Protein AF-A0A6I3C003-F1 (afdb_monomer)

pLDDT: mean 73.72, std 24.13, range [23.98, 97.94]

Structure (mmCIF, N/CA/C/O backbone):
data_AF-A0A6I3C003-F1
#
_entry.id   AF-A0A6I3C003-F1
#
loop_
_atom_site.group_PDB
_atom_site.id
_atom_site.type_symbol
_atom_site.label_atom_id
_atom_site.label_alt_id
_atom_site.label_comp_id
_atom_site.label_asym_id
_atom_site.label_entity_id
_atom_site.label_seq_id
_atom_site.pdbx_PDB_ins_code
_atom_site.Cartn_x
_atom_site.Cartn_y
_atom_site.Cartn_z
_atom_site.occupancy
_atom_site.B_iso_or_equiv
_atom_site.auth_seq_id
_atom_site.auth_comp_id
_atom_site.auth_asym_id
_atom_site.auth_atom_id
_atom_site.pdbx_PDB_model_num
ATOM 1 N N . MET A 1 1 ? -0.122 -11.907 24.902 1.00 76.44 1 MET A N 1
ATOM 2 C CA . MET A 1 1 ? -1.167 -11.213 25.704 1.00 76.44 1 MET A CA 1
ATOM 3 C C . MET A 1 1 ? -2.126 -10.550 24.732 1.00 76.44 1 MET A C 1
ATOM 5 O O . MET A 1 1 ? -1.673 -10.268 23.636 1.00 76.44 1 MET A O 1
ATOM 9 N N . SER A 1 2 ? -3.387 -10.298 25.078 1.00 88.12 2 SER A N 1
ATOM 10 C CA . SER A 1 2 ? -4.353 -9.647 24.175 1.00 88.12 2 SER A CA 1
ATOM 11 C C . SER A 1 2 ? -4.679 -8.209 24.593 1.00 88.12 2 SER A C 1
ATOM 13 O O . SER A 1 2 ? -4.602 -7.867 25.772 1.00 88.12 2 SER A O 1
ATOM 15 N N . ILE A 1 3 ? -5.047 -7.378 23.615 1.00 94.00 3 ILE A N 1
ATOM 16 C CA . ILE A 1 3 ? -5.652 -6.048 23.795 1.00 94.00 3 ILE A CA 1
ATOM 17 C C . ILE A 1 3 ? -6.828 -5.870 22.826 1.00 94.00 3 ILE A C 1
ATOM 19 O O . ILE A 1 3 ? -6.848 -6.493 21.763 1.00 94.00 3 ILE A O 1
ATOM 23 N N . ASN A 1 4 ? -7.779 -4.996 23.156 1.00 95.00 4 ASN A N 1
ATOM 24 C CA . ASN A 1 4 ? -8.882 -4.628 22.261 1.00 95.00 4 ASN A CA 1
ATOM 25 C C . ASN A 1 4 ? -8.734 -3.149 21.866 1.00 95.00 4 ASN A C 1
ATOM 27 O O . ASN A 1 4 ? -8.637 -2.292 22.743 1.00 95.00 4 ASN A O 1
ATOM 31 N N . LEU A 1 5 ? -8.646 -2.852 20.566 1.00 96.44 5 LEU A N 1
ATOM 32 C CA . LEU A 1 5 ? -8.189 -1.557 20.045 1.00 96.44 5 LEU A CA 1
ATOM 33 C C . LEU A 1 5 ? -9.356 -0.696 19.541 1.00 96.44 5 LEU A C 1
ATOM 35 O O . LEU A 1 5 ? -10.117 -1.108 18.670 1.00 96.44 5 LEU A O 1
ATOM 39 N N . GLY A 1 6 ? -9.450 0.528 20.056 1.00 97.44 6 GLY A N 1
ATOM 40 C CA . GLY A 1 6 ? -10.294 1.594 19.531 1.00 97.44 6 GLY A CA 1
ATOM 41 C C . GLY A 1 6 ? -9.473 2.638 18.778 1.00 97.44 6 GLY A C 1
ATOM 42 O O . GLY A 1 6 ? -8.473 3.133 19.300 1.00 97.44 6 GLY A O 1
ATOM 43 N N . ILE A 1 7 ? -9.914 3.009 17.579 1.00 97.44 7 ILE A N 1
ATOM 44 C CA . ILE A 1 7 ? -9.343 4.103 16.779 1.00 97.44 7 ILE A CA 1
ATOM 45 C C . ILE A 1 7 ? -10.445 5.146 16.548 1.00 97.44 7 ILE A C 1
ATOM 47 O O . ILE A 1 7 ? -11.570 4.779 16.241 1.00 97.44 7 ILE A O 1
ATOM 51 N N . ASP A 1 8 ? -10.143 6.433 16.698 1.00 96.88 8 ASP A N 1
ATOM 52 C CA . ASP A 1 8 ? -10.968 7.571 16.263 1.00 96.88 8 ASP A CA 1
ATOM 53 C C . ASP A 1 8 ? -10.301 8.180 15.031 1.00 96.88 8 ASP A C 1
ATOM 55 O O . ASP A 1 8 ? -9.260 8.829 15.154 1.00 96.88 8 ASP A O 1
ATOM 59 N N . LEU A 1 9 ? -10.868 7.923 13.853 1.00 94.25 9 LEU A N 1
ATOM 60 C CA . LEU A 1 9 ? -10.400 8.448 12.573 1.00 94.25 9 LEU A CA 1
ATOM 61 C C . LEU A 1 9 ? -11.257 9.663 12.194 1.00 94.25 9 LEU A C 1
ATOM 63 O O . LEU A 1 9 ? -12.112 9.585 11.315 1.00 94.25 9 LEU A O 1
ATOM 67 N N . GLY A 1 10 ? -11.074 10.767 12.920 1.00 91.38 10 GLY A N 1
ATOM 68 C CA . GLY A 1 10 ? -11.779 12.026 12.677 1.00 91.38 10 GLY A CA 1
ATOM 69 C C . GLY A 1 10 ? -11.268 12.762 11.435 1.00 91.38 10 GLY A C 1
ATOM 70 O O . GLY A 1 10 ? -10.192 12.463 10.930 1.00 91.38 10 GLY A O 1
ATOM 71 N N . ASP A 1 11 ? -12.002 13.779 10.976 1.00 88.69 11 ASP A N 1
ATOM 72 C CA . ASP A 1 11 ? -11.764 14.427 9.671 1.00 88.69 11 ASP A CA 1
ATOM 73 C C . ASP A 1 11 ? -10.369 15.060 9.498 1.00 88.69 11 ASP A C 1
ATOM 75 O O . ASP A 1 11 ? -9.865 15.131 8.385 1.00 88.69 11 ASP A O 1
ATOM 79 N N . GLN A 1 12 ? -9.735 15.507 10.589 1.00 90.69 12 GLN A N 1
ATOM 80 C CA . GLN A 1 12 ? -8.412 16.162 10.575 1.00 90.69 12 GLN A CA 1
ATOM 81 C C . GLN A 1 12 ? -7.421 15.588 11.602 1.00 90.69 12 GLN A C 1
ATOM 83 O O . GLN A 1 12 ? -6.306 16.090 11.755 1.00 90.69 12 GLN A O 1
ATOM 88 N N . ARG A 1 13 ? -7.806 14.538 12.336 1.00 92.62 13 ARG A N 1
ATOM 89 C CA . ARG A 1 13 ? -6.974 13.927 13.383 1.00 92.62 13 ARG A CA 1
ATOM 90 C C . ARG A 1 13 ? -7.261 12.437 13.519 1.00 92.62 13 ARG A C 1
ATOM 92 O O . ARG A 1 13 ? -8.410 12.016 13.420 1.00 92.62 13 ARG A O 1
ATOM 99 N N . VAL A 1 14 ? -6.237 11.670 13.871 1.00 94.69 14 VAL A N 1
ATOM 100 C CA . VAL A 1 14 ? -6.384 10.294 14.348 1.00 94.69 14 VAL A CA 1
ATOM 101 C C . VAL A 1 14 ? -6.046 10.227 15.837 1.00 94.69 14 VAL A C 1
ATOM 103 O O . VAL A 1 14 ? -5.070 10.820 16.293 1.00 94.69 14 VAL A O 1
ATOM 106 N N . SER A 1 15 ? -6.844 9.517 16.628 1.00 96.12 15 SER A N 1
ATOM 107 C CA . SER A 1 15 ? -6.481 9.143 18.000 1.00 96.12 15 SER A CA 1
ATOM 108 C C . SER A 1 15 ? -6.794 7.672 18.244 1.00 96.12 15 SER A C 1
ATOM 110 O O . SER A 1 15 ? -7.537 7.053 17.485 1.00 96.12 15 SER A O 1
ATOM 112 N N . ALA A 1 16 ? -6.188 7.068 19.262 1.00 97.00 16 ALA A N 1
ATOM 113 C CA . ALA A 1 16 ? -6.386 5.652 19.544 1.00 97.00 16 ALA A CA 1
ATOM 114 C C . ALA A 1 16 ? -6.294 5.361 21.041 1.00 97.00 16 ALA A C 1
ATOM 116 O O . ALA A 1 16 ? -5.610 6.058 21.794 1.00 97.00 16 ALA A O 1
ATOM 117 N N . ALA A 1 17 ? -6.975 4.304 21.467 1.00 97.94 17 ALA A N 1
ATOM 118 C CA . ALA A 1 17 ? -6.931 3.775 22.818 1.00 97.94 17 ALA A CA 1
ATOM 119 C C . ALA A 1 17 ? -7.076 2.255 22.786 1.00 97.94 17 ALA A C 1
ATOM 121 O O . ALA A 1 17 ? -7.672 1.705 21.867 1.00 97.94 17 ALA A O 1
ATOM 122 N N . TYR A 1 18 ? -6.576 1.564 23.802 1.00 96.75 18 TYR A N 1
ATOM 123 C CA . TYR A 1 18 ? -6.770 0.128 23.946 1.00 96.75 18 TYR A CA 1
ATOM 124 C C . TYR A 1 18 ? -7.320 -0.225 25.326 1.00 96.75 18 TYR A C 1
ATOM 126 O O . TYR A 1 18 ? -6.973 0.390 26.337 1.00 96.75 18 TYR A O 1
ATOM 134 N N . GLU A 1 19 ? -8.177 -1.239 25.352 1.00 96.06 19 GLU A N 1
ATOM 135 C CA . GLU A 1 19 ? -8.549 -1.958 26.561 1.00 96.06 19 GLU A CA 1
ATOM 136 C C . GLU A 1 19 ? -7.542 -3.081 26.799 1.00 96.06 19 GLU A C 1
ATOM 138 O O . GLU A 1 19 ? -7.166 -3.811 25.875 1.00 96.06 19 GLU A O 1
ATOM 143 N N . ARG A 1 20 ? -7.107 -3.208 28.050 1.00 92.94 20 ARG A N 1
ATOM 144 C CA . ARG A 1 20 ? -6.291 -4.316 28.527 1.00 92.94 20 ARG A CA 1
ATOM 145 C C . ARG A 1 20 ? -6.595 -4.591 29.994 1.00 92.94 20 ARG A C 1
ATOM 147 O O . ARG A 1 20 ? -6.473 -3.684 30.816 1.00 92.94 20 ARG A O 1
ATOM 154 N N . ASP A 1 21 ? -6.862 -5.849 30.335 1.00 89.31 21 ASP A N 1
ATOM 155 C CA . ASP A 1 21 ? -7.042 -6.311 31.718 1.00 89.31 21 ASP A CA 1
ATOM 156 C C . ASP A 1 21 ? -8.089 -5.456 32.487 1.00 89.31 21 ASP A C 1
ATOM 158 O O . ASP A 1 21 ? -7.906 -5.102 33.651 1.00 89.31 21 ASP A O 1
ATOM 162 N N . GLY A 1 22 ? -9.168 -5.043 31.802 1.00 87.81 22 GLY A N 1
ATOM 163 C CA . GLY A 1 22 ? -10.223 -4.154 32.310 1.00 87.81 22 GLY A CA 1
ATOM 164 C C . GLY A 1 22 ? -9.884 -2.656 32.289 1.00 87.81 22 GLY A C 1
ATOM 165 O O . GLY A 1 22 ? -10.745 -1.824 32.575 1.00 87.81 22 GLY A O 1
ATOM 166 N N . THR A 1 23 ? -8.649 -2.288 31.941 1.00 92.38 23 THR A N 1
ATOM 167 C CA . THR A 1 23 ? -8.125 -0.917 31.990 1.00 92.38 23 THR A CA 1
ATOM 168 C C . THR A 1 23 ? -8.065 -0.290 30.598 1.00 92.38 23 THR A C 1
ATOM 170 O O . THR A 1 23 ? -7.416 -0.820 29.698 1.00 92.38 23 THR A O 1
ATOM 173 N N . MET A 1 24 ? -8.667 0.890 30.433 1.00 94.00 24 MET A N 1
ATOM 174 C CA . MET A 1 24 ? -8.550 1.695 29.210 1.00 94.00 24 MET A CA 1
ATOM 175 C C . MET A 1 24 ? -7.279 2.551 29.227 1.00 94.00 24 MET A C 1
ATOM 177 O O . MET A 1 24 ? -6.964 3.171 30.245 1.00 94.00 24 MET A O 1
ATOM 181 N N . ARG A 1 25 ? -6.563 2.632 28.101 1.00 94.81 25 ARG A N 1
ATOM 182 C CA . ARG A 1 25 ? -5.354 3.461 27.948 1.00 94.81 25 ARG A CA 1
ATOM 183 C C . ARG A 1 25 ? -5.314 4.134 26.578 1.00 94.81 25 ARG A C 1
ATOM 185 O O . ARG A 1 25 ? -5.403 3.453 25.565 1.00 94.81 25 ARG A O 1
ATOM 192 N N . MET A 1 26 ? -5.128 5.455 26.543 1.00 95.75 26 MET A N 1
ATOM 193 C CA . MET A 1 26 ? -4.826 6.175 25.295 1.00 95.75 26 MET A CA 1
ATOM 194 C C . MET A 1 26 ? -3.447 5.775 24.756 1.00 95.75 26 MET A C 1
ATOM 196 O O . MET A 1 26 ? -2.501 5.601 25.526 1.00 95.75 26 MET A O 1
ATOM 200 N N . VAL A 1 27 ? -3.332 5.710 23.434 1.00 94.75 27 VAL A N 1
ATOM 201 C CA . VAL A 1 27 ? -2.074 5.583 22.690 1.00 94.75 27 VAL A CA 1
ATOM 202 C C . VAL A 1 27 ? -1.384 6.948 22.658 1.00 94.75 27 VAL A C 1
ATOM 204 O O . VAL A 1 27 ? -2.029 7.967 22.416 1.00 94.75 27 VAL A O 1
ATOM 207 N N . SER A 1 28 ? -0.073 6.989 22.907 1.00 91.56 28 SER A N 1
ATOM 208 C CA . SER A 1 28 ? 0.713 8.219 22.792 1.00 91.56 28 SER A CA 1
ATOM 209 C C . SER A 1 28 ? 1.367 8.354 21.419 1.00 91.56 28 SER A C 1
ATOM 211 O O . SER A 1 28 ? 2.174 7.511 21.017 1.00 91.56 28 SER A O 1
ATOM 213 N N . PHE A 1 29 ? 1.093 9.464 20.743 1.00 86.38 29 PHE A N 1
ATOM 214 C CA . PHE A 1 29 ? 1.730 9.891 19.501 1.00 86.38 29 PHE A CA 1
ATOM 215 C C . PHE A 1 29 ? 2.735 10.994 19.855 1.00 86.38 29 PHE A C 1
ATOM 217 O O . PHE A 1 29 ? 2.345 12.111 20.167 1.00 86.38 29 PHE A O 1
ATOM 224 N N . GLY A 1 30 ? 4.030 10.672 19.936 1.00 78.81 30 GLY A N 1
ATOM 225 C CA . GLY A 1 30 ? 5.072 11.663 20.264 1.00 78.81 30 GLY A CA 1
ATOM 226 C C . GLY A 1 30 ? 4.922 12.397 21.614 1.00 78.81 30 GLY A C 1
ATOM 227 O O . GLY A 1 30 ? 5.513 13.454 21.788 1.00 78.81 30 GLY A O 1
ATOM 228 N N . GLY A 1 31 ? 4.136 11.871 22.562 1.00 80.12 31 GLY A N 1
ATOM 229 C CA . GLY A 1 31 ? 3.826 12.515 23.849 1.00 80.12 31 GLY A CA 1
ATOM 230 C C . GLY A 1 31 ? 2.399 13.071 23.950 1.00 80.12 31 GLY A C 1
ATOM 231 O O . GLY A 1 31 ? 1.835 13.083 25.043 1.00 80.12 31 GLY A O 1
ATOM 232 N N . ILE A 1 32 ? 1.766 13.425 22.826 1.00 86.31 32 ILE A N 1
ATOM 233 C CA . ILE A 1 32 ? 0.342 13.802 22.765 1.00 86.31 32 ILE A CA 1
ATOM 234 C C . ILE A 1 32 ? -0.561 12.566 22.578 1.00 86.31 32 ILE A C 1
ATOM 236 O O . ILE A 1 32 ? -0.077 11.438 22.455 1.00 86.31 32 ILE A O 1
ATOM 240 N N . ARG A 1 33 ? -1.888 12.748 22.653 1.00 89.81 33 ARG A N 1
ATOM 241 C CA . ARG A 1 33 ? -2.898 11.658 22.659 1.00 89.81 33 ARG A CA 1
ATOM 242 C C . ARG A 1 33 ? -3.610 11.446 21.317 1.00 89.81 33 ARG A C 1
ATOM 244 O O . ARG A 1 33 ? -4.403 10.520 21.181 1.00 89.81 33 ARG A O 1
ATOM 251 N N . HIS A 1 34 ? -3.316 12.299 20.347 1.00 92.56 34 HIS A N 1
ATOM 252 C CA . HIS A 1 34 ? -3.817 12.273 18.979 1.00 92.56 34 HIS A CA 1
ATOM 253 C C . HIS A 1 34 ? -2.671 12.669 18.033 1.00 92.56 34 HIS A C 1
ATOM 255 O O . HIS A 1 34 ? -1.670 13.219 18.486 1.00 92.56 34 HIS A O 1
ATOM 261 N N . ALA A 1 35 ? -2.813 12.419 16.738 1.00 91.00 35 ALA A N 1
ATOM 262 C CA . ALA A 1 35 ? -1.933 12.920 15.685 1.00 91.00 35 ALA A CA 1
ATOM 263 C C . ALA A 1 35 ? -2.773 13.604 14.589 1.00 91.00 35 ALA A C 1
ATOM 265 O O . ALA A 1 35 ? -3.965 13.300 14.473 1.00 91.00 35 ALA A O 1
ATOM 266 N N . PRO A 1 36 ? -2.193 14.500 13.770 1.00 93.31 36 PRO A N 1
ATOM 267 C CA . PRO A 1 36 ? -2.844 14.989 12.556 1.00 93.31 36 PRO A CA 1
ATOM 268 C C . PRO A 1 36 ? -3.301 13.833 11.655 1.00 93.31 36 PRO A C 1
ATOM 270 O O . PRO A 1 36 ? -2.601 12.825 11.536 1.00 93.31 36 PRO A O 1
ATOM 273 N N . LEU A 1 37 ? -4.442 13.981 10.982 1.00 93.38 37 LEU A N 1
ATOM 274 C CA . LEU A 1 37 ? -4.777 13.122 9.848 1.00 93.38 37 LEU A CA 1
ATOM 275 C C . LEU A 1 37 ? -4.007 13.668 8.642 1.00 93.38 37 LEU A C 1
ATOM 277 O O . LEU A 1 37 ? -4.440 14.609 7.984 1.00 93.38 37 LEU A O 1
ATOM 281 N N . ALA A 1 38 ? -2.803 13.143 8.430 1.00 94.69 38 ALA A N 1
ATOM 282 C CA . ALA A 1 38 ? -1.893 13.615 7.396 1.00 94.69 38 ALA A CA 1
ATOM 283 C C . ALA A 1 38 ? -0.993 12.481 6.898 1.00 94.69 38 ALA A C 1
ATOM 285 O O . ALA A 1 38 ? -0.471 11.698 7.695 1.00 94.69 38 ALA A O 1
ATOM 286 N N . VAL A 1 39 ? -0.779 12.432 5.585 1.00 93.62 39 VAL A N 1
ATOM 287 C CA . VAL A 1 39 ? 0.178 11.549 4.909 1.00 93.62 39 VAL A CA 1
ATOM 288 C C . VAL A 1 39 ? 1.044 12.414 4.008 1.00 93.62 39 VAL A C 1
ATOM 290 O O . VAL A 1 39 ? 0.530 13.276 3.306 1.00 93.62 39 VAL A O 1
ATOM 293 N N . HIS A 1 40 ? 2.353 12.191 4.017 1.00 93.19 40 HIS A N 1
ATOM 294 C CA . HIS A 1 40 ? 3.278 12.862 3.113 1.00 93.19 40 HIS A CA 1
ATOM 295 C C . HIS A 1 40 ? 4.056 11.830 2.305 1.00 93.19 40 HIS A C 1
ATOM 297 O O . HIS A 1 40 ? 4.754 11.014 2.902 1.00 93.19 40 HIS A O 1
ATOM 303 N N . ILE A 1 41 ? 4.022 11.927 0.977 1.00 89.25 41 ILE A N 1
ATOM 304 C CA . ILE A 1 41 ? 4.779 11.080 0.048 1.00 89.25 41 ILE A CA 1
ATOM 305 C C . ILE A 1 41 ? 5.873 11.924 -0.613 1.00 89.25 41 ILE A C 1
ATOM 307 O O . ILE A 1 41 ? 5.591 12.804 -1.423 1.00 89.25 41 ILE A O 1
ATOM 311 N N . GLY A 1 42 ? 7.136 11.685 -0.258 1.00 83.38 42 GLY A N 1
ATOM 312 C CA . GLY A 1 42 ? 8.281 12.361 -0.875 1.00 83.38 42 GLY A CA 1
ATOM 313 C C . GLY A 1 42 ? 8.582 11.854 -2.289 1.00 83.38 42 GLY A C 1
ATOM 314 O O . GLY A 1 42 ? 8.254 10.723 -2.645 1.00 83.38 42 GLY A O 1
ATOM 315 N N . ARG A 1 43 ? 9.277 12.671 -3.095 1.00 82.44 43 ARG A N 1
ATOM 316 C CA . ARG A 1 43 ? 9.742 12.311 -4.460 1.00 82.44 43 ARG A CA 1
ATOM 317 C C . ARG A 1 43 ? 10.726 11.127 -4.506 1.00 82.44 43 ARG A C 1
ATOM 319 O O . ARG A 1 43 ? 11.057 10.628 -5.578 1.00 82.44 43 ARG A O 1
ATOM 326 N N . ASP A 1 44 ? 11.213 10.703 -3.349 1.00 72.12 44 ASP A N 1
ATOM 327 C CA . ASP A 1 44 ? 12.086 9.555 -3.088 1.00 72.12 44 ASP A CA 1
ATOM 328 C C . ASP A 1 44 ? 11.318 8.281 -2.671 1.00 72.12 44 ASP A C 1
ATOM 330 O O . ASP A 1 44 ? 11.942 7.239 -2.450 1.00 72.12 44 ASP A O 1
ATOM 334 N N . GLY A 1 45 ? 9.985 8.346 -2.567 1.00 69.69 45 GLY A N 1
ATOM 335 C CA . GLY A 1 45 ? 9.124 7.272 -2.067 1.00 69.69 45 GLY A CA 1
ATOM 336 C C . GLY A 1 45 ? 8.965 7.248 -0.541 1.00 69.69 45 GLY A C 1
ATOM 337 O O . GLY A 1 45 ? 8.343 6.327 -0.016 1.00 69.69 45 GLY A O 1
ATOM 338 N N . THR A 1 46 ? 9.504 8.233 0.194 1.00 75.38 46 THR A N 1
ATOM 339 C CA . THR A 1 46 ? 9.322 8.333 1.652 1.00 75.38 46 THR A CA 1
ATOM 340 C C . THR A 1 46 ? 7.866 8.637 2.007 1.00 75.38 46 THR A C 1
ATOM 342 O O . THR A 1 46 ? 7.417 9.777 1.865 1.00 75.38 46 THR A O 1
ATOM 345 N N . ILE A 1 47 ? 7.135 7.652 2.536 1.00 79.50 47 ILE A N 1
ATOM 346 C CA . ILE A 1 47 ? 5.838 7.903 3.176 1.00 79.50 47 ILE A CA 1
ATOM 347 C C . ILE A 1 47 ? 6.040 8.207 4.662 1.00 79.50 47 ILE A C 1
ATOM 349 O O . ILE A 1 47 ? 6.686 7.448 5.381 1.00 79.50 47 ILE A O 1
ATOM 353 N N . ARG A 1 48 ? 5.487 9.337 5.109 1.00 85.31 48 ARG A N 1
ATOM 354 C CA . ARG A 1 48 ? 5.389 9.762 6.514 1.00 85.31 48 ARG A CA 1
ATOM 355 C C . ARG A 1 48 ? 3.921 9.972 6.869 1.00 85.31 48 ARG A C 1
ATOM 357 O O . ARG A 1 48 ? 3.104 10.232 5.988 1.00 85.31 48 ARG A O 1
ATOM 364 N N . THR A 1 49 ? 3.600 9.909 8.153 1.00 89.75 49 THR A N 1
ATOM 365 C CA . THR A 1 49 ? 2.238 10.021 8.697 1.00 89.75 49 THR A CA 1
ATOM 366 C C . THR A 1 49 ? 2.196 10.995 9.881 1.00 89.75 49 THR A C 1
ATOM 368 O O . THR A 1 49 ? 3.220 11.289 10.505 1.00 89.75 49 THR A O 1
ATOM 371 N N . GLY A 1 50 ? 1.011 11.524 10.198 1.00 90.50 50 GLY A N 1
ATOM 372 C CA . GLY A 1 50 ? 0.797 12.375 11.373 1.00 90.50 50 GLY A CA 1
ATOM 373 C C . GLY A 1 50 ? 1.677 13.627 11.377 1.00 90.50 50 GLY A C 1
ATOM 374 O O . GLY A 1 50 ? 1.832 14.288 10.353 1.00 90.50 50 GLY A O 1
ATOM 375 N N . SER A 1 51 ? 2.287 13.949 12.521 1.00 89.19 51 SER A N 1
ATOM 376 C CA . SER A 1 51 ? 3.159 15.127 12.644 1.00 89.19 51 SER A CA 1
ATOM 377 C C . SER A 1 51 ? 4.366 15.064 11.698 1.00 89.19 51 SER A C 1
ATOM 379 O O . SER A 1 51 ? 4.717 16.056 11.073 1.00 89.19 51 SER A O 1
ATOM 381 N N . ALA A 1 52 ? 4.944 13.876 11.487 1.00 86.44 52 ALA A N 1
ATOM 382 C CA . ALA A 1 52 ? 6.056 13.706 10.550 1.00 86.44 52 ALA A CA 1
ATOM 383 C C . ALA A 1 52 ? 5.641 13.933 9.082 1.00 86.44 52 ALA A C 1
ATOM 385 O O . ALA A 1 52 ? 6.495 14.231 8.245 1.00 86.44 52 ALA A O 1
ATOM 386 N N . ALA A 1 53 ? 4.348 13.810 8.756 1.00 92.38 53 ALA A N 1
ATOM 387 C CA . ALA A 1 53 ? 3.817 14.237 7.467 1.00 92.38 53 ALA A CA 1
ATOM 388 C C . ALA A 1 53 ? 3.669 15.760 7.388 1.00 92.38 53 ALA A C 1
ATOM 390 O O . ALA A 1 53 ? 4.133 16.355 6.416 1.00 92.38 53 ALA A O 1
ATOM 391 N N . THR A 1 54 ? 3.071 16.397 8.404 1.00 93.56 54 THR A N 1
ATOM 392 C CA . THR A 1 54 ? 2.887 17.858 8.411 1.00 93.56 54 THR A CA 1
ATOM 393 C C . THR A 1 54 ? 4.219 18.601 8.382 1.00 93.56 54 THR A C 1
ATOM 395 O O . THR A 1 54 ? 4.356 19.549 7.617 1.00 93.56 54 THR A O 1
ATOM 398 N N . ASP A 1 55 ? 5.219 18.126 9.130 1.00 91.50 55 ASP A N 1
ATOM 399 C CA . ASP A 1 55 ? 6.552 18.733 9.196 1.00 91.50 55 ASP A CA 1
ATOM 400 C C . ASP A 1 55 ? 7.281 18.648 7.843 1.00 91.50 55 ASP A C 1
ATOM 402 O O . ASP A 1 55 ? 7.875 19.625 7.386 1.00 91.50 55 ASP A O 1
ATOM 406 N N . ALA A 1 56 ? 7.193 17.502 7.154 1.00 89.44 56 ALA A N 1
ATOM 407 C CA . ALA A 1 56 ? 7.757 17.334 5.813 1.00 89.44 56 ALA A CA 1
ATOM 408 C C . ALA A 1 56 ? 7.021 18.187 4.763 1.00 89.44 56 ALA A C 1
ATOM 410 O O . ALA A 1 56 ? 7.657 18.802 3.906 1.00 89.44 56 ALA A O 1
ATOM 411 N N . GLY A 1 57 ? 5.693 18.295 4.876 1.00 95.44 57 GLY A N 1
ATOM 412 C CA . GLY A 1 57 ? 4.854 19.101 3.989 1.00 95.44 57 GLY A CA 1
ATOM 413 C C . GLY A 1 57 ? 5.122 20.609 4.036 1.00 95.44 57 GLY A C 1
ATOM 414 O O . GLY A 1 57 ? 4.741 21.305 3.101 1.00 95.44 57 GLY A O 1
ATOM 415 N N . VAL A 1 58 ? 5.821 21.125 5.058 1.00 95.50 58 VAL A N 1
ATOM 416 C CA . VAL A 1 58 ? 6.312 22.520 5.071 1.00 95.50 58 VAL A CA 1
ATOM 417 C C . VAL A 1 58 ? 7.387 22.741 4.000 1.00 95.50 58 VAL A C 1
ATOM 419 O O . VAL A 1 58 ? 7.420 23.795 3.369 1.00 95.50 58 VAL A O 1
ATOM 422 N N . ALA A 1 59 ? 8.262 21.754 3.788 1.00 93.44 59 ALA A N 1
ATOM 423 C CA . ALA A 1 59 ? 9.331 21.814 2.792 1.00 93.44 59 ALA A CA 1
ATOM 424 C C . ALA A 1 59 ? 8.893 21.277 1.419 1.00 93.44 59 ALA A C 1
ATOM 426 O O . ALA A 1 59 ? 9.430 21.706 0.399 1.00 93.44 59 ALA A O 1
ATOM 427 N N . ASP A 1 60 ? 7.925 20.355 1.387 1.00 93.81 60 ASP A N 1
ATOM 428 C CA . ASP A 1 60 ? 7.449 19.719 0.157 1.00 93.81 60 ASP A CA 1
ATOM 429 C C . ASP A 1 60 ? 5.905 19.615 0.079 1.00 93.81 60 ASP A C 1
ATOM 431 O O . ASP A 1 60 ? 5.338 18.522 0.171 1.00 93.81 60 ASP A O 1
ATOM 435 N N . PRO A 1 61 ? 5.181 20.740 -0.115 1.00 94.94 61 PRO A N 1
ATOM 436 C CA . PRO A 1 61 ? 3.715 20.756 -0.054 1.00 94.94 61 PRO A CA 1
ATOM 437 C C . PRO A 1 61 ? 3.022 19.844 -1.077 1.00 94.94 61 PRO A C 1
ATOM 439 O O . PRO A 1 61 ? 1.929 19.355 -0.813 1.00 94.94 61 PRO A O 1
ATOM 442 N N . THR A 1 62 ? 3.646 19.569 -2.230 1.00 92.25 62 THR A N 1
ATOM 443 C CA . THR A 1 62 ? 3.089 18.670 -3.264 1.00 92.25 62 THR A CA 1
ATOM 444 C C . THR A 1 62 ? 3.167 17.185 -2.899 1.00 92.25 62 THR A C 1
ATOM 446 O O . THR A 1 62 ? 2.642 16.347 -3.635 1.00 92.25 62 THR A O 1
ATOM 449 N N . GLY A 1 63 ? 3.831 16.853 -1.789 1.00 91.62 63 GLY A N 1
ATOM 450 C CA . GLY A 1 63 ? 3.820 15.527 -1.183 1.00 91.62 63 GLY A CA 1
ATOM 451 C C . GLY A 1 63 ? 2.732 15.334 -0.125 1.00 91.62 63 GLY A C 1
ATOM 452 O O . GLY A 1 63 ? 2.472 14.192 0.246 1.00 91.62 63 GLY A O 1
ATOM 453 N N . LEU A 1 64 ? 2.110 16.405 0.384 1.00 95.81 64 LEU A N 1
ATOM 454 C CA . LEU A 1 64 ? 1.213 16.357 1.544 1.00 95.81 64 LEU A CA 1
ATOM 455 C C . LEU A 1 64 ? -0.257 16.122 1.156 1.00 95.81 64 LEU A C 1
ATOM 457 O O . LEU A 1 64 ? -0.823 16.838 0.335 1.00 95.81 64 LEU A O 1
ATOM 461 N N . VAL A 1 65 ? -0.901 15.176 1.840 1.00 94.25 65 VAL A N 1
ATOM 462 C CA . VAL A 1 65 ? -2.345 14.917 1.805 1.00 94.25 65 VAL A CA 1
ATOM 463 C C . VAL A 1 65 ? -2.913 15.049 3.220 1.00 94.25 65 VAL A C 1
ATOM 465 O O . VAL A 1 65 ? -2.471 14.353 4.136 1.00 94.25 65 VAL A O 1
ATOM 468 N N . THR A 1 66 ? -3.907 15.925 3.390 1.00 93.50 66 THR A N 1
ATOM 469 C CA . THR A 1 66 ? -4.688 16.091 4.636 1.00 93.50 66 THR A CA 1
ATOM 470 C C . THR A 1 66 ? -6.189 15.854 4.450 1.00 93.50 66 THR A C 1
ATOM 472 O O . THR A 1 66 ? -6.881 15.553 5.413 1.00 93.50 66 THR A O 1
ATOM 475 N N . GLU A 1 67 ? -6.704 15.958 3.221 1.00 89.50 67 GLU A N 1
ATOM 476 C CA . GLU A 1 67 ? -8.130 15.810 2.901 1.00 89.50 67 GLU A CA 1
ATOM 477 C C . GLU A 1 67 ? -8.409 14.423 2.305 1.00 89.50 67 GLU A C 1
ATOM 479 O O . GLU A 1 67 ? -8.344 14.212 1.094 1.00 89.50 67 GLU A O 1
ATOM 484 N N . PHE A 1 68 ? -8.701 13.453 3.173 1.00 87.12 68 PHE A N 1
ATOM 485 C CA . PHE A 1 68 ? -8.872 12.043 2.791 1.00 87.12 68 PHE A CA 1
ATOM 486 C C . PHE A 1 68 ? -10.283 11.706 2.301 1.00 87.12 68 PHE A C 1
ATOM 488 O O . PHE A 1 68 ? -10.482 10.653 1.704 1.00 87.12 68 PHE A O 1
ATOM 495 N N . SER A 1 69 ? -11.265 12.584 2.517 1.00 82.12 69 SER A N 1
ATOM 496 C CA . SER A 1 69 ? -12.675 12.306 2.222 1.00 82.12 69 SER A CA 1
ATOM 497 C C . SER A 1 69 ? -12.968 12.156 0.722 1.00 82.12 69 SER A C 1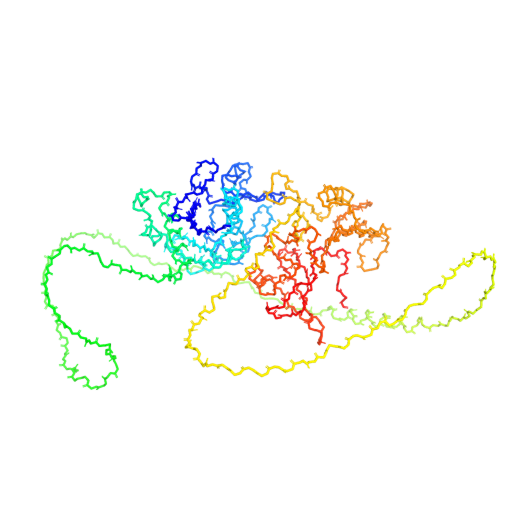
ATOM 499 O O . SER A 1 69 ? -13.683 11.238 0.324 1.00 82.12 69 SER A O 1
ATOM 501 N N . ALA A 1 70 ? -12.395 13.005 -0.135 1.00 83.44 70 ALA A N 1
ATOM 502 C CA . ALA A 1 70 ? -12.562 12.861 -1.581 1.00 83.44 70 ALA A CA 1
ATOM 503 C C . ALA A 1 70 ? -11.826 11.616 -2.137 1.00 83.44 70 ALA A C 1
ATOM 505 O O . ALA A 1 70 ? -12.489 10.822 -2.803 1.00 83.44 70 ALA A O 1
ATOM 506 N N . PRO A 1 71 ? -10.536 11.358 -1.817 1.00 83.56 71 PRO A N 1
ATOM 507 C CA . PRO A 1 71 ? -9.856 10.125 -2.226 1.00 83.56 71 PRO A CA 1
ATOM 508 C C . PRO A 1 71 ? -10.517 8.840 -1.708 1.00 83.56 71 PRO A C 1
ATOM 510 O O . PRO A 1 71 ? -10.671 7.894 -2.464 1.00 83.56 71 PRO A O 1
ATOM 513 N N . LEU A 1 72 ? -10.945 8.778 -0.441 1.00 86.00 72 LEU A N 1
ATOM 514 C CA . LEU A 1 72 ? -11.571 7.577 0.145 1.00 86.00 72 LEU A CA 1
ATOM 515 C C . LEU A 1 72 ? -13.008 7.334 -0.372 1.00 86.00 72 LEU A C 1
ATOM 517 O O . LEU A 1 72 ? -13.622 6.311 -0.069 1.00 86.00 72 LEU A O 1
ATOM 521 N N . GLY A 1 73 ? -13.575 8.292 -1.112 1.00 79.50 73 GLY A N 1
ATOM 522 C CA . GLY A 1 73 ? -14.890 8.197 -1.745 1.00 79.50 73 GLY A CA 1
ATOM 523 C C . GLY A 1 73 ? -14.866 7.859 -3.242 1.00 79.50 73 GLY A C 1
ATOM 524 O O . GLY A 1 73 ? -15.933 7.567 -3.787 1.00 79.50 73 GLY A O 1
ATOM 525 N N . ASP A 1 74 ? -13.703 7.892 -3.902 1.00 77.19 74 ASP A N 1
ATOM 526 C CA . ASP A 1 74 ? -13.537 7.617 -5.336 1.00 77.19 74 ASP A CA 1
ATOM 527 C C . ASP A 1 74 ? -12.392 6.603 -5.549 1.00 77.19 74 ASP A C 1
ATOM 529 O O . ASP A 1 74 ? -11.248 6.936 -5.253 1.00 77.19 74 ASP A O 1
ATOM 533 N N . PRO A 1 75 ? -12.638 5.398 -6.107 1.00 66.81 75 PRO A N 1
ATOM 534 C CA . PRO A 1 75 ? -11.621 4.348 -6.285 1.00 66.81 75 PRO A CA 1
ATOM 535 C C . PRO A 1 75 ? -10.569 4.655 -7.377 1.00 66.81 75 PRO A C 1
ATOM 537 O O . PRO A 1 75 ? -9.973 3.743 -7.952 1.00 66.81 75 PRO A O 1
ATOM 540 N N . ARG A 1 76 ? -10.368 5.929 -7.725 1.00 76.81 76 ARG A N 1
ATOM 541 C CA . ARG A 1 76 ? -9.310 6.406 -8.625 1.00 76.81 76 ARG A CA 1
ATOM 542 C C . ARG A 1 76 ? -8.051 6.725 -7.831 1.00 76.81 76 ARG A C 1
ATOM 544 O O . ARG A 1 76 ? -8.118 7.167 -6.687 1.00 76.81 76 ARG A O 1
ATOM 551 N N . SER A 1 77 ? -6.896 6.581 -8.472 1.00 75.00 77 SER A N 1
ATOM 552 C CA . SER A 1 77 ? -5.661 7.111 -7.911 1.00 75.00 77 SER A CA 1
ATOM 553 C C . SER A 1 77 ? -5.676 8.647 -7.877 1.00 75.00 77 SER A C 1
ATOM 555 O O . SER A 1 77 ? -6.164 9.318 -8.791 1.00 75.00 77 SER A O 1
ATOM 557 N N . VAL A 1 78 ? -5.100 9.211 -6.819 1.00 81.62 78 VAL A N 1
ATOM 558 C CA . VAL A 1 78 ? -4.605 10.588 -6.788 1.00 81.62 78 VAL A CA 1
ATOM 559 C C . VAL A 1 78 ? -3.099 10.575 -7.037 1.00 81.62 78 VAL A C 1
ATOM 561 O O . VAL A 1 78 ? -2.399 9.648 -6.628 1.00 81.62 78 VAL A O 1
ATOM 564 N N . VAL A 1 79 ? -2.585 11.600 -7.719 1.00 83.50 79 VAL A N 1
ATOM 565 C CA . VAL A 1 79 ? -1.149 11.719 -8.005 1.00 83.50 79 VAL A CA 1
ATOM 566 C C . VAL A 1 79 ? -0.491 12.608 -6.955 1.00 83.50 79 VAL A C 1
ATOM 568 O O . VAL A 1 79 ? -0.700 13.819 -6.944 1.00 83.50 79 VAL A O 1
ATOM 571 N N . VAL A 1 80 ? 0.336 12.012 -6.099 1.00 84.94 80 VAL A N 1
ATOM 572 C CA . VAL A 1 80 ? 1.076 12.697 -5.030 1.00 84.94 80 VAL A CA 1
ATOM 573 C C . VAL A 1 80 ? 2.564 12.633 -5.358 1.00 84.94 80 VAL A C 1
ATOM 575 O O . VAL A 1 80 ? 3.134 11.550 -5.464 1.00 84.94 80 VAL A O 1
ATOM 578 N N . ASN A 1 81 ? 3.203 13.786 -5.585 1.00 85.62 81 ASN A N 1
ATOM 579 C CA . ASN A 1 81 ? 4.621 13.884 -5.977 1.00 85.62 81 ASN A CA 1
ATOM 580 C C . ASN A 1 81 ? 5.061 12.989 -7.172 1.00 85.62 81 ASN A C 1
ATOM 582 O O . ASN A 1 81 ? 6.244 12.685 -7.328 1.00 85.62 81 ASN A O 1
ATOM 586 N N . GLY A 1 82 ? 4.119 12.592 -8.039 1.00 78.69 82 GLY A N 1
ATOM 587 C CA . GLY A 1 82 ? 4.349 11.706 -9.191 1.00 78.69 82 GLY A CA 1
ATOM 588 C C . GLY A 1 82 ? 4.047 10.220 -8.950 1.00 78.69 82 GLY A C 1
ATOM 589 O O . GLY A 1 82 ? 4.152 9.432 -9.886 1.00 78.69 82 GLY A O 1
ATOM 590 N N . TYR A 1 83 ? 3.641 9.833 -7.738 1.00 75.19 83 TYR A N 1
ATOM 591 C CA . TYR A 1 83 ? 3.135 8.497 -7.422 1.00 75.19 83 TYR A CA 1
ATOM 592 C C . TYR A 1 83 ? 1.607 8.485 -7.520 1.00 75.19 83 TYR A C 1
ATOM 594 O O . TYR A 1 83 ? 0.946 9.325 -6.911 1.00 75.19 83 TYR A O 1
ATOM 602 N N . ALA A 1 84 ? 1.050 7.540 -8.277 1.00 78.12 84 ALA A N 1
ATOM 603 C CA . ALA A 1 84 ? -0.381 7.249 -8.279 1.00 78.12 84 ALA A CA 1
ATOM 604 C C . ALA A 1 84 ? -0.713 6.371 -7.059 1.00 78.12 84 ALA A C 1
ATOM 606 O O . ALA A 1 84 ? -0.071 5.340 -6.859 1.00 78.12 84 ALA A O 1
ATOM 607 N N . ILE A 1 85 ? -1.671 6.792 -6.230 1.00 77.62 85 ILE A N 1
ATOM 608 C CA . ILE A 1 85 ? -2.091 6.080 -5.013 1.00 77.62 85 ILE A CA 1
ATOM 609 C C . ILE A 1 85 ? -3.595 6.281 -4.772 1.00 77.62 85 ILE A C 1
ATOM 611 O O . ILE A 1 85 ? -4.099 7.388 -4.945 1.00 77.62 85 ILE A O 1
ATOM 615 N N . ASN A 1 86 ? -4.335 5.233 -4.405 1.00 82.19 86 ASN A N 1
ATOM 616 C CA . ASN A 1 86 ? -5.770 5.340 -4.095 1.00 82.19 86 ASN A CA 1
ATOM 617 C C . ASN A 1 86 ? -6.018 5.879 -2.667 1.00 82.19 86 ASN A C 1
ATOM 619 O O . ASN A 1 86 ? -5.108 5.951 -1.832 1.00 82.19 86 ASN A O 1
ATOM 623 N N . GLY A 1 87 ? -7.258 6.291 -2.386 1.00 85.50 87 GLY A N 1
ATOM 624 C CA . GLY A 1 87 ? -7.642 6.810 -1.070 1.00 85.50 87 GLY A CA 1
ATOM 625 C C . GLY A 1 87 ? -7.543 5.771 0.044 1.00 85.50 87 GLY A C 1
ATOM 626 O O . GLY A 1 87 ? -7.193 6.106 1.178 1.00 85.50 87 GLY A O 1
ATOM 627 N N . GLU A 1 88 ? -7.796 4.506 -0.283 1.00 86.81 88 GLU A N 1
ATOM 628 C CA . GLU A 1 88 ? -7.708 3.396 0.654 1.00 86.81 88 GLU A CA 1
ATOM 629 C C . GLU A 1 88 ? -6.272 3.194 1.149 1.00 86.81 88 GLU A C 1
ATOM 631 O O . GLU A 1 88 ? -6.061 3.163 2.358 1.00 86.81 88 GLU A O 1
ATOM 636 N N . THR A 1 89 ? -5.271 3.162 0.261 1.00 85.38 89 THR A N 1
ATOM 637 C CA . THR A 1 89 ? -3.865 2.901 0.632 1.00 85.38 89 THR A CA 1
ATOM 638 C C . THR A 1 89 ? -3.283 4.060 1.446 1.00 85.38 89 THR A C 1
ATOM 640 O O . THR A 1 89 ? -2.541 3.844 2.407 1.00 85.38 89 THR A O 1
ATOM 643 N N . LEU A 1 90 ? -3.695 5.299 1.150 1.00 90.19 90 LEU A N 1
ATOM 644 C CA . LEU A 1 90 ? -3.397 6.474 1.976 1.00 90.19 90 LEU A CA 1
ATOM 645 C C . LEU A 1 90 ? -3.900 6.305 3.425 1.00 90.19 90 LEU A C 1
ATOM 647 O O . LEU A 1 90 ? -3.142 6.518 4.375 1.00 90.19 90 LEU A O 1
ATOM 651 N N . VAL A 1 91 ? -5.149 5.867 3.616 1.00 91.75 91 VAL A N 1
ATOM 652 C CA . VAL A 1 91 ? -5.702 5.579 4.954 1.00 91.75 91 VAL A CA 1
ATOM 653 C C . VAL A 1 91 ? -5.098 4.301 5.554 1.00 91.75 91 VAL A C 1
ATOM 655 O O . VAL A 1 91 ? -4.902 4.225 6.768 1.00 91.75 91 VAL A O 1
ATOM 658 N N . ALA A 1 92 ? -4.709 3.324 4.735 1.00 88.00 92 ALA A N 1
ATOM 659 C CA . ALA A 1 92 ? -4.067 2.097 5.185 1.00 88.00 92 ALA A CA 1
ATOM 660 C C . ALA A 1 92 ? -2.690 2.360 5.817 1.00 88.00 92 ALA A C 1
ATOM 662 O O . ALA A 1 92 ? -2.354 1.745 6.830 1.00 88.00 92 ALA A O 1
ATOM 663 N N . HIS A 1 93 ? -1.911 3.309 5.283 1.00 85.81 93 HIS A N 1
ATOM 664 C CA . HIS A 1 93 ? -0.657 3.750 5.904 1.00 85.81 93 HIS A CA 1
ATOM 665 C C . HIS A 1 93 ? -0.879 4.424 7.268 1.00 85.81 93 HIS A C 1
ATOM 667 O O . HIS A 1 93 ? -0.125 4.158 8.204 1.00 85.81 93 HIS A O 1
ATOM 673 N N . LEU A 1 94 ? -1.936 5.231 7.421 1.00 91.25 94 LEU A N 1
ATOM 674 C CA . LEU A 1 94 ? -2.320 5.821 8.712 1.00 91.25 94 LEU A CA 1
ATOM 675 C C . LEU A 1 94 ? -2.730 4.753 9.737 1.00 91.25 94 LEU A C 1
ATOM 677 O O . LEU A 1 94 ? -2.262 4.775 10.875 1.00 91.25 94 LEU A O 1
ATOM 681 N N . LEU A 1 95 ? -3.573 3.797 9.339 1.00 91.31 95 LEU A N 1
ATOM 682 C CA . LEU A 1 95 ? -4.018 2.704 10.210 1.00 91.31 95 LEU A CA 1
ATOM 683 C C . LEU A 1 95 ? -2.867 1.755 10.589 1.00 91.31 95 LEU A C 1
ATOM 685 O O . LEU A 1 95 ? -2.818 1.278 11.724 1.00 91.31 95 LEU A O 1
ATOM 689 N N . ALA A 1 96 ? -1.917 1.524 9.678 1.00 85.25 96 ALA A N 1
ATOM 690 C CA . ALA A 1 96 ? -0.707 0.756 9.954 1.00 85.25 96 ALA A CA 1
ATOM 691 C C . ALA A 1 96 ? 0.198 1.451 10.984 1.00 85.25 96 ALA A C 1
ATOM 693 O O . ALA A 1 96 ? 0.569 0.811 11.967 1.00 85.25 96 ALA A O 1
ATOM 694 N N . GLU A 1 97 ? 0.471 2.755 10.828 1.00 86.31 97 GLU A N 1
ATOM 695 C CA . GLU A 1 97 ? 1.226 3.534 11.825 1.00 86.31 97 GLU A CA 1
ATOM 696 C C . GLU A 1 97 ? 0.564 3.444 13.204 1.00 86.31 97 GLU A C 1
ATOM 698 O O . GLU A 1 97 ? 1.244 3.173 14.186 1.00 86.31 97 GLU A O 1
ATOM 703 N N . VAL A 1 98 ? -0.764 3.599 13.302 1.00 91.25 98 VAL A N 1
ATOM 704 C CA . VAL A 1 98 ? -1.477 3.472 14.588 1.00 91.25 98 VAL A CA 1
ATOM 705 C C . VAL A 1 98 ? -1.224 2.106 15.240 1.00 91.25 98 VAL A C 1
ATOM 707 O O . VAL A 1 98 ? -1.017 2.042 16.454 1.00 91.25 98 VAL A O 1
ATOM 710 N N . VAL A 1 99 ? -1.193 1.018 14.465 1.00 90.06 99 VAL A N 1
ATOM 711 C CA . VAL A 1 99 ? -0.962 -0.337 14.989 1.00 90.06 99 VAL A CA 1
ATOM 712 C C . VAL A 1 99 ? 0.500 -0.598 15.347 1.00 90.06 99 VAL A C 1
ATOM 714 O O . VAL A 1 99 ? 0.755 -1.116 16.436 1.00 90.06 99 VAL A O 1
ATOM 717 N N . ASP A 1 100 ? 1.470 -0.198 14.524 1.00 83.44 100 ASP A N 1
ATOM 718 C CA . ASP A 1 100 ? 2.890 -0.328 14.879 1.00 83.44 100 ASP A CA 1
ATOM 719 C C . ASP A 1 100 ? 3.241 0.585 16.080 1.00 83.44 100 ASP A C 1
ATOM 721 O O . ASP A 1 100 ? 3.981 0.186 16.987 1.00 83.44 100 ASP A O 1
ATOM 725 N N . ARG A 1 101 ? 2.599 1.758 16.195 1.00 85.62 101 ARG A N 1
ATOM 726 C CA . ARG A 1 101 ? 2.698 2.670 17.347 1.00 85.62 101 ARG A CA 1
ATOM 727 C C . ARG A 1 101 ? 2.069 2.100 18.623 1.00 85.62 101 ARG A C 1
ATOM 729 O O . ARG A 1 101 ? 2.570 2.378 19.718 1.00 85.62 101 ARG A O 1
ATOM 736 N N . VAL A 1 102 ? 1.014 1.287 18.511 1.00 90.50 102 VAL A N 1
ATOM 737 C CA . VAL A 1 102 ? 0.459 0.478 19.614 1.00 90.50 102 VAL A CA 1
ATOM 738 C C . VAL A 1 102 ? 1.417 -0.653 19.992 1.00 90.50 102 VAL A C 1
ATOM 740 O O . VAL A 1 102 ? 1.716 -0.816 21.175 1.00 90.50 102 VAL A O 1
ATOM 743 N N . ALA A 1 103 ? 1.952 -1.393 19.017 1.00 85.12 103 ALA A N 1
ATOM 744 C CA . ALA A 1 103 ? 2.875 -2.504 19.250 1.00 85.12 103 ALA A CA 1
ATOM 745 C C . ALA A 1 103 ? 4.171 -2.051 19.950 1.00 85.12 103 ALA A C 1
ATOM 747 O O . ALA A 1 103 ? 4.647 -2.728 20.862 1.00 85.12 103 ALA A O 1
ATOM 748 N N . ALA A 1 104 ? 4.691 -0.870 19.601 1.00 81.25 104 ALA A N 1
ATOM 749 C CA . ALA A 1 104 ? 5.829 -0.246 20.278 1.00 81.25 104 ALA A CA 1
ATOM 750 C C . ALA A 1 104 ? 5.540 0.137 21.746 1.00 81.25 104 ALA A C 1
ATOM 752 O O . ALA A 1 104 ? 6.450 0.140 22.573 1.00 81.25 104 ALA A O 1
ATOM 753 N N . GLN A 1 105 ? 4.283 0.448 22.088 1.00 87.31 105 GLN A N 1
ATOM 754 C CA . GLN A 1 105 ? 3.858 0.793 23.455 1.00 87.31 105 GLN A CA 1
ATOM 755 C C . GLN A 1 105 ? 3.400 -0.416 24.281 1.00 87.31 105 GLN A C 1
ATOM 757 O O . GLN A 1 105 ? 3.393 -0.341 25.511 1.00 87.31 105 GLN A O 1
ATOM 762 N N . VAL A 1 106 ? 3.034 -1.529 23.636 1.00 88.06 106 VAL A N 1
ATOM 763 C CA . VAL A 1 106 ? 2.646 -2.782 24.301 1.00 88.06 106 VAL A CA 1
ATOM 764 C C . VAL A 1 106 ? 3.329 -3.997 23.638 1.00 88.06 106 VAL A C 1
ATOM 766 O O . VAL A 1 106 ? 2.650 -4.828 23.028 1.00 88.06 106 VAL A O 1
ATOM 769 N N . PRO A 1 107 ? 4.667 -4.146 23.747 1.00 83.88 107 PRO A N 1
ATOM 770 C CA . PRO A 1 107 ? 5.384 -5.254 23.113 1.00 83.88 107 PRO A CA 1
ATOM 771 C C . PRO A 1 107 ? 4.837 -6.629 23.527 1.00 83.88 107 PRO A C 1
ATOM 773 O O . PRO A 1 107 ? 4.584 -6.886 24.705 1.00 83.88 107 PRO A O 1
ATOM 776 N N . GLY A 1 108 ? 4.649 -7.528 22.556 1.00 80.19 108 GLY A N 1
ATOM 777 C CA . GLY A 1 108 ? 4.103 -8.875 22.793 1.00 80.19 108 GLY A CA 1
ATOM 778 C C . GLY A 1 108 ? 2.581 -8.940 23.026 1.00 80.19 108 GLY A C 1
ATOM 779 O O . GLY A 1 108 ? 2.057 -9.998 23.405 1.00 80.19 108 GLY A O 1
ATOM 780 N N . ALA A 1 109 ? 1.856 -7.839 22.805 1.00 84.69 109 ALA A N 1
ATOM 781 C CA . ALA A 1 109 ? 0.404 -7.865 22.669 1.00 84.69 109 ALA A CA 1
ATOM 782 C C . ALA A 1 109 ? -0.025 -8.277 21.250 1.00 84.69 109 ALA A C 1
ATOM 784 O O . ALA A 1 109 ? 0.505 -7.781 20.260 1.00 84.69 109 ALA A O 1
ATOM 785 N N . SER A 1 110 ? -1.026 -9.150 21.163 1.00 85.62 110 SER A N 1
ATOM 786 C CA . SER A 1 110 ? -1.855 -9.350 19.979 1.00 85.62 110 SER A CA 1
ATOM 787 C C . SER A 1 110 ? -3.121 -8.504 20.105 1.00 85.62 110 SER A C 1
ATOM 789 O O . SER A 1 110 ? -3.680 -8.361 21.195 1.00 85.62 110 SER A O 1
ATOM 791 N N . ILE A 1 111 ? -3.601 -7.957 18.992 1.00 88.12 111 ILE A N 1
ATOM 792 C CA . ILE A 1 111 ? -4.908 -7.299 18.956 1.00 88.12 111 ILE A CA 1
ATOM 793 C C . ILE A 1 111 ? -5.970 -8.388 18.775 1.00 88.12 111 ILE A C 1
ATOM 795 O O . ILE A 1 111 ? -5.824 -9.261 17.925 1.00 88.12 111 ILE A O 1
ATOM 799 N N . ASN A 1 112 ? -6.997 -8.367 19.622 1.00 88.06 112 ASN A N 1
ATOM 800 C CA . ASN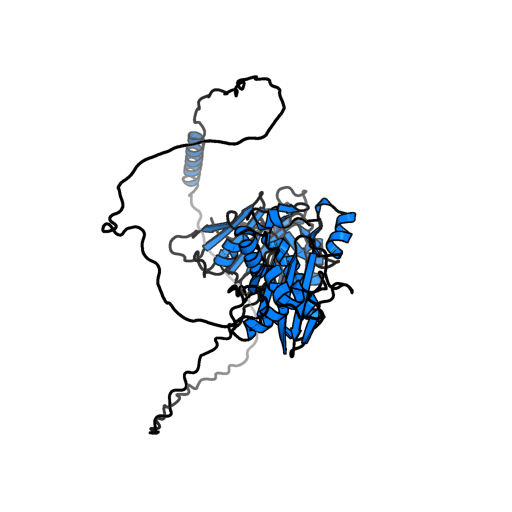 A 1 112 ? -8.048 -9.385 19.685 1.00 88.06 112 ASN A CA 1
ATOM 801 C C . ASN A 1 112 ? -9.378 -8.911 19.073 1.00 88.06 112 ASN A C 1
ATOM 803 O O . ASN A 1 112 ? -10.189 -9.734 18.667 1.00 88.06 112 ASN A O 1
ATOM 807 N N . SER A 1 113 ? -9.599 -7.598 18.996 1.00 89.19 113 SER A N 1
ATOM 808 C CA . SER A 1 113 ? -10.717 -6.983 18.276 1.00 89.19 113 SER A CA 1
ATOM 809 C C . SER A 1 113 ? -10.401 -5.513 17.980 1.00 89.19 113 SER A C 1
ATOM 811 O O . SER A 1 113 ? -9.643 -4.890 18.737 1.00 89.19 113 SER A O 1
ATOM 813 N N . ILE A 1 114 ? -10.955 -4.966 16.893 1.00 94.25 114 ILE A N 1
ATOM 814 C CA . ILE A 1 114 ? -10.728 -3.585 16.444 1.00 94.25 114 ILE A CA 1
ATOM 815 C C . ILE A 1 114 ? -12.070 -2.898 16.182 1.00 94.25 114 ILE A C 1
ATOM 817 O O . ILE A 1 114 ? -12.921 -3.423 15.468 1.00 94.25 114 ILE A O 1
ATOM 821 N N . VAL A 1 115 ? -12.233 -1.682 16.705 1.00 96.38 115 VAL A N 1
ATOM 822 C CA . VAL A 1 115 ? -13.341 -0.786 16.348 1.00 96.38 115 VAL A CA 1
ATOM 823 C C . VAL A 1 115 ? -12.774 0.553 15.890 1.00 96.38 115 VAL A C 1
ATOM 825 O O . VAL A 1 115 ? -12.034 1.204 16.631 1.00 96.38 115 VAL A O 1
ATOM 828 N N . ILE A 1 116 ? -13.144 0.982 14.683 1.00 96.88 116 ILE A N 1
ATOM 829 C CA . ILE A 1 116 ? -12.797 2.298 14.140 1.00 96.88 116 ILE A CA 1
ATOM 830 C C . ILE A 1 116 ? -14.035 3.195 14.191 1.00 96.88 116 ILE A C 1
ATOM 832 O O . ILE A 1 116 ? -15.046 2.939 13.537 1.00 96.88 116 ILE A O 1
ATOM 836 N N . ALA A 1 117 ? -13.953 4.263 14.972 1.00 96.38 117 ALA A N 1
ATOM 837 C CA . ALA A 1 117 ? -14.919 5.342 14.982 1.00 96.38 117 ALA A CA 1
ATOM 838 C C . ALA A 1 117 ? -14.664 6.309 13.814 1.00 96.38 117 ALA A C 1
ATOM 840 O O . ALA A 1 117 ? -13.523 6.710 13.584 1.00 96.38 117 ALA A O 1
ATOM 841 N N . TYR A 1 118 ? -15.728 6.694 13.106 1.00 94.25 118 TYR A N 1
ATOM 842 C CA . TYR A 1 118 ? -15.702 7.622 11.970 1.00 94.25 118 TYR A CA 1
ATOM 843 C C . TYR A 1 118 ? -16.712 8.782 12.148 1.00 94.25 118 TYR A C 1
ATOM 845 O O . TYR A 1 118 ? -17.725 8.619 12.838 1.00 94.25 118 TYR A O 1
ATOM 853 N N . PRO A 1 119 ? -16.496 9.956 11.530 1.00 93.81 119 PRO A N 1
ATOM 854 C CA . PRO A 1 119 ? -17.389 11.114 11.619 1.00 93.81 119 PRO A CA 1
ATOM 855 C C . PRO A 1 119 ? -18.823 10.808 11.144 1.00 93.81 119 PRO A C 1
ATOM 857 O O . PRO A 1 119 ? -18.996 10.243 10.063 1.00 93.81 119 PRO A O 1
ATOM 860 N N . PRO A 1 120 ? -19.895 11.197 11.869 1.00 90.44 120 PRO A N 1
ATOM 861 C CA . PRO A 1 120 ? -21.245 10.680 11.599 1.00 90.44 120 PRO A CA 1
ATOM 862 C C . PRO A 1 120 ? -21.861 11.129 10.264 1.00 90.44 120 PRO A C 1
ATOM 864 O O . PRO A 1 120 ? -22.917 10.630 9.885 1.00 90.44 120 PRO A O 1
ATOM 867 N N . HIS A 1 121 ? -21.222 12.071 9.564 1.00 89.25 121 HIS A N 1
ATOM 868 C CA . HIS A 1 121 ? -21.625 12.545 8.241 1.00 89.25 121 HIS A CA 1
ATOM 869 C C . HIS A 1 121 ? -21.015 11.722 7.084 1.00 89.25 121 HIS A C 1
ATOM 871 O O . HIS A 1 121 ? -21.366 11.955 5.928 1.00 89.25 121 HIS A O 1
ATOM 877 N N . TRP A 1 122 ? -20.112 10.770 7.362 1.00 91.62 122 TRP A N 1
ATOM 878 C CA . TRP A 1 122 ? -19.482 9.945 6.329 1.00 91.62 122 TRP A CA 1
ATOM 879 C C . TRP A 1 122 ? -20.502 9.044 5.614 1.00 91.62 122 TRP A C 1
ATOM 881 O O . TRP A 1 122 ? -21.302 8.323 6.216 1.00 91.62 122 TRP A O 1
ATOM 891 N N . THR A 1 123 ? -20.454 9.085 4.284 1.00 91.88 123 THR A N 1
ATOM 892 C CA . THR A 1 123 ? -21.382 8.418 3.364 1.00 91.88 123 THR A CA 1
ATOM 893 C C . THR A 1 123 ? -21.184 6.894 3.328 1.00 91.88 123 THR A C 1
ATOM 895 O O . THR A 1 123 ? -20.327 6.334 4.010 1.00 91.88 123 THR A O 1
ATOM 898 N N . ALA A 1 124 ? -22.002 6.160 2.562 1.00 85.88 124 ALA A N 1
ATOM 899 C CA . ALA A 1 124 ? -21.774 4.723 2.365 1.00 85.88 124 ALA A CA 1
ATOM 900 C C . ALA A 1 124 ? -20.434 4.407 1.651 1.00 85.88 124 ALA A C 1
ATOM 902 O O . ALA A 1 124 ? -19.717 3.561 2.183 1.00 85.88 124 ALA A O 1
ATOM 903 N N . PRO A 1 125 ? -20.033 5.101 0.559 1.00 85.88 125 PRO A N 1
ATOM 904 C CA . PRO A 1 125 ? -18.708 4.930 -0.047 1.00 85.88 125 PRO A CA 1
ATOM 905 C C . PRO A 1 125 ? -17.550 5.146 0.934 1.00 85.88 125 PRO A C 1
ATOM 907 O O . PRO A 1 125 ? -16.737 4.246 1.092 1.00 85.88 125 PRO A O 1
ATOM 910 N N . LEU A 1 126 ? -17.540 6.257 1.684 1.00 89.81 126 LEU A N 1
ATOM 911 C CA . LEU A 1 126 ? -16.491 6.561 2.673 1.00 89.81 126 LEU A CA 1
ATOM 912 C C . LEU A 1 126 ? -16.286 5.443 3.705 1.00 89.81 126 LEU A C 1
ATOM 914 O O . LEU A 1 126 ? -15.162 5.120 4.083 1.00 89.81 126 LEU A O 1
ATOM 918 N N . ARG A 1 127 ? -17.380 4.824 4.158 1.00 90.94 127 ARG A N 1
ATOM 919 C CA . ARG A 1 127 ? -17.340 3.723 5.131 1.00 90.94 127 ARG A CA 1
ATOM 920 C C . ARG A 1 127 ? -16.915 2.394 4.502 1.00 90.94 127 ARG A C 1
ATOM 922 O O . ARG A 1 127 ? -16.311 1.580 5.192 1.00 90.94 127 ARG A O 1
ATOM 929 N N . ALA A 1 128 ? -17.192 2.182 3.215 1.00 84.19 128 ALA A N 1
ATOM 930 C CA . ALA A 1 128 ? -16.671 1.041 2.467 1.00 84.19 128 ALA A CA 1
ATOM 931 C C . ALA A 1 128 ? -15.161 1.188 2.210 1.00 84.19 128 ALA A C 1
ATOM 933 O O . ALA A 1 128 ? -14.411 0.264 2.519 1.00 84.19 128 ALA A O 1
ATOM 934 N N . GLY A 1 129 ? -14.713 2.366 1.760 1.00 87.12 129 GLY A N 1
ATOM 935 C CA . GLY A 1 129 ? -13.298 2.707 1.598 1.00 87.12 129 GLY A CA 1
ATOM 936 C C . GLY A 1 129 ? -12.519 2.569 2.907 1.00 87.12 129 GLY A C 1
ATOM 937 O O . GLY A 1 129 ? -11.449 1.972 2.922 1.00 87.12 129 GLY A O 1
ATOM 938 N N . LEU A 1 130 ? -13.086 3.000 4.042 1.00 91.75 130 LEU A N 1
ATOM 939 C CA . LEU A 1 130 ? -12.486 2.789 5.366 1.00 91.75 130 LEU A CA 1
ATOM 940 C C . LEU A 1 130 ? -12.263 1.302 5.700 1.00 91.75 130 LEU A C 1
ATOM 942 O O . LEU A 1 130 ? -11.212 0.937 6.223 1.00 91.75 130 LEU A O 1
ATOM 946 N N . LEU A 1 131 ? -13.235 0.434 5.407 1.00 87.56 131 LEU A N 1
ATOM 947 C CA . LEU A 1 131 ? -13.109 -1.006 5.656 1.00 87.56 131 LEU A CA 1
ATOM 948 C C . LEU A 1 131 ? -12.118 -1.673 4.685 1.00 87.56 131 LEU A C 1
ATOM 950 O O . LEU A 1 131 ? -11.371 -2.561 5.096 1.00 87.56 131 LEU A O 1
ATOM 954 N N . ALA A 1 132 ? -12.048 -1.213 3.433 1.00 82.19 132 ALA A N 1
ATOM 955 C CA . ALA A 1 132 ? -11.039 -1.646 2.467 1.00 82.19 132 ALA A CA 1
ATOM 956 C C . ALA A 1 132 ? -9.618 -1.211 2.885 1.00 82.19 132 ALA A C 1
ATOM 958 O O . ALA A 1 132 ? -8.709 -2.040 2.914 1.00 82.19 132 ALA A O 1
ATOM 959 N N . ALA A 1 133 ? -9.449 0.043 3.315 1.00 86.25 133 ALA A N 1
ATOM 960 C CA . ALA A 1 133 ? -8.206 0.583 3.869 1.00 86.25 133 ALA A CA 1
ATOM 961 C C . ALA A 1 133 ? -7.756 -0.168 5.131 1.00 86.25 133 ALA A C 1
ATOM 963 O O . ALA A 1 133 ? -6.571 -0.446 5.309 1.00 86.25 133 ALA A O 1
ATOM 964 N N . ALA A 1 134 ? -8.697 -0.545 6.003 1.00 84.62 134 ALA A N 1
ATOM 965 C CA . ALA A 1 134 ? -8.412 -1.384 7.162 1.00 84.62 134 ALA A CA 1
ATOM 966 C C . ALA A 1 134 ? -7.914 -2.778 6.735 1.00 84.62 134 ALA A C 1
ATOM 968 O O . ALA A 1 134 ? -6.900 -3.243 7.255 1.00 84.62 134 ALA A O 1
ATOM 969 N N . GLY A 1 135 ? -8.546 -3.397 5.730 1.00 76.31 135 GLY A N 1
ATOM 970 C CA . GLY A 1 135 ? -8.089 -4.656 5.134 1.00 76.31 135 GLY A CA 1
ATOM 971 C C . GLY A 1 135 ? -6.673 -4.568 4.549 1.00 76.31 135 GLY A C 1
ATOM 972 O O . GLY A 1 135 ? -5.824 -5.395 4.880 1.00 76.31 135 GLY A O 1
ATOM 973 N N . GLN A 1 136 ? -6.379 -3.525 3.764 1.00 78.25 136 GLN A N 1
ATOM 974 C CA . GLN A 1 136 ? -5.037 -3.238 3.231 1.00 78.25 136 GLN A CA 1
ATOM 975 C C . GLN A 1 136 ? -4.008 -3.001 4.354 1.00 78.25 136 GLN A C 1
ATOM 977 O O . GLN A 1 136 ? -2.904 -3.550 4.326 1.00 78.25 136 GLN A O 1
ATOM 982 N N . ALA A 1 137 ? -4.373 -2.260 5.406 1.00 78.69 137 ALA A N 1
ATOM 983 C CA . ALA A 1 137 ? -3.540 -2.073 6.598 1.00 78.69 137 ALA A CA 1
ATOM 984 C C . ALA A 1 137 ? -3.273 -3.386 7.358 1.00 78.69 137 ALA A C 1
ATOM 986 O O . ALA A 1 137 ? -2.306 -3.468 8.122 1.00 78.69 137 ALA A O 1
ATOM 987 N N . GLY A 1 138 ? -4.068 -4.427 7.102 1.00 72.75 138 GLY A N 1
ATOM 988 C CA . GLY A 1 138 ? -3.953 -5.759 7.690 1.00 72.75 138 GLY A CA 1
ATOM 989 C C . GLY A 1 138 ? -4.874 -6.029 8.859 1.00 72.75 138 GLY A C 1
ATOM 990 O O . GLY A 1 138 ? -4.695 -7.007 9.585 1.00 72.75 138 GLY A O 1
ATOM 991 N N . LEU A 1 139 ? -5.840 -5.144 9.053 1.00 80.38 139 LEU A N 1
ATOM 992 C CA . LEU A 1 139 ? -6.791 -5.184 10.137 1.00 80.38 139 LEU A CA 1
ATOM 993 C C . LEU A 1 139 ? -7.993 -6.005 9.671 1.00 80.38 139 LEU A C 1
ATOM 995 O O . LEU A 1 139 ? -8.604 -5.736 8.640 1.00 80.38 139 LEU A O 1
ATOM 999 N N . SER A 1 140 ? -8.319 -7.034 10.440 1.00 72.44 140 SER A N 1
ATOM 1000 C CA . SER A 1 140 ? -9.482 -7.895 10.232 1.00 72.44 140 SER A CA 1
ATOM 1001 C C . SER A 1 140 ? -10.192 -8.098 11.569 1.00 72.44 140 SER A C 1
ATOM 1003 O O . SER A 1 140 ? -9.647 -7.754 12.617 1.00 72.44 140 SER A O 1
ATOM 1005 N N . ASP A 1 141 ? -11.444 -8.559 11.520 1.00 75.12 141 ASP A N 1
ATOM 1006 C CA . ASP A 1 141 ? -12.404 -8.396 12.625 1.00 75.12 141 ASP A CA 1
ATOM 1007 C C . ASP A 1 141 ? -12.589 -6.920 13.051 1.00 75.12 141 ASP A C 1
ATOM 1009 O O . ASP A 1 141 ? -12.667 -6.579 14.231 1.00 75.12 141 ASP A O 1
ATOM 1013 N N . VAL A 1 142 ? -12.624 -6.031 12.051 1.00 86.50 142 VAL A N 1
ATOM 1014 C CA . VAL A 1 142 ? -12.804 -4.583 12.212 1.00 86.50 142 VAL A CA 1
ATOM 1015 C C . VAL A 1 142 ? -14.279 -4.227 12.073 1.00 86.50 142 VAL A C 1
ATOM 1017 O O . VAL A 1 142 ? -14.851 -4.408 10.999 1.00 86.50 142 VAL A O 1
ATOM 1020 N N . ASP A 1 143 ? -14.863 -3.637 13.115 1.00 90.19 143 ASP A N 1
ATOM 1021 C CA . ASP A 1 143 ? -16.120 -2.894 12.985 1.00 90.19 143 ASP A CA 1
ATOM 1022 C C . ASP A 1 143 ? -15.855 -1.402 12.765 1.00 90.19 143 ASP A C 1
ATOM 1024 O O . ASP A 1 143 ? -14.947 -0.811 13.354 1.00 90.19 143 ASP A O 1
ATOM 1028 N N . ALA A 1 144 ? -16.713 -0.770 11.966 1.00 92.75 144 ALA A N 1
ATOM 1029 C CA . ALA A 1 144 ? -16.743 0.674 11.777 1.00 92.75 144 ALA A CA 1
ATOM 1030 C C . ALA A 1 144 ? -18.001 1.265 12.439 1.00 92.75 144 ALA A C 1
ATOM 1032 O O . ALA A 1 144 ? -19.122 0.856 12.123 1.00 92.75 144 ALA A O 1
ATOM 1033 N N . VAL A 1 145 ? -17.848 2.268 13.311 1.00 93.44 145 VAL A N 1
ATOM 1034 C CA . VAL A 1 145 ? -18.959 2.895 14.056 1.00 93.44 145 VAL A CA 1
ATOM 1035 C C . VAL A 1 145 ? -18.988 4.425 13.929 1.00 93.44 145 VAL A C 1
ATOM 1037 O O . VAL A 1 145 ? -17.935 5.049 13.857 1.00 93.44 145 VAL A O 1
ATOM 1040 N N . PRO A 1 146 ? -20.163 5.080 13.968 1.00 93.25 146 PRO A N 1
ATOM 1041 C CA . PRO A 1 146 ? -20.236 6.535 14.104 1.00 93.25 146 PRO A CA 1
ATOM 1042 C C . PRO A 1 146 ? -19.569 7.026 15.401 1.00 93.25 146 PRO A C 1
ATOM 1044 O O . PRO A 1 146 ? -19.756 6.433 16.466 1.00 93.25 146 PRO A O 1
ATOM 1047 N N . SER A 1 147 ? -18.823 8.128 15.347 1.00 93.12 147 SER A N 1
ATOM 1048 C CA . SER A 1 147 ? -18.039 8.622 16.488 1.00 93.12 147 SER A CA 1
ATOM 1049 C C . SER A 1 147 ? -18.890 9.048 17.686 1.00 93.12 147 SER A C 1
ATOM 1051 O O . SER A 1 147 ? -18.478 8.842 18.825 1.00 93.12 147 SER A O 1
ATOM 1053 N N . ASN A 1 148 ? -20.115 9.535 17.468 1.00 91.06 148 ASN A N 1
ATOM 1054 C CA . ASN A 1 148 ? -21.064 9.803 18.552 1.00 91.06 148 ASN A CA 1
ATOM 1055 C C . ASN A 1 148 ? -21.434 8.526 19.334 1.00 91.06 148 ASN A C 1
ATOM 1057 O O . ASN A 1 148 ? -21.411 8.553 20.562 1.00 91.06 148 ASN A O 1
ATOM 1061 N N . ARG A 1 149 ? -21.655 7.390 18.653 1.00 91.12 149 ARG A N 1
ATOM 1062 C CA . ARG A 1 149 ? -21.873 6.082 19.303 1.00 91.12 149 ARG A CA 1
ATOM 1063 C C . ARG A 1 149 ? -20.671 5.675 20.158 1.00 91.12 149 ARG A C 1
ATOM 1065 O O . ARG A 1 149 ? -20.848 5.140 21.247 1.00 91.12 149 ARG A O 1
ATOM 1072 N N . ALA A 1 150 ? -19.452 5.927 19.682 1.00 93.69 150 ALA A N 1
ATOM 1073 C CA . ALA A 1 150 ? -18.255 5.668 20.474 1.00 93.69 150 ALA A CA 1
ATOM 1074 C C . ALA A 1 150 ? -18.217 6.570 21.725 1.00 93.69 150 ALA A C 1
ATOM 1076 O O . ALA A 1 150 ? -18.077 6.056 22.832 1.00 93.69 150 ALA A O 1
ATOM 1077 N N . VAL A 1 151 ? -18.450 7.882 21.593 1.00 92.56 151 VAL A N 1
ATOM 1078 C CA . VAL A 1 151 ? -18.530 8.818 22.735 1.00 92.56 151 VAL A CA 1
ATOM 1079 C C . VAL A 1 151 ? -19.593 8.395 23.765 1.00 92.56 151 VAL A C 1
ATOM 1081 O O . VAL A 1 151 ? -19.311 8.420 24.965 1.00 92.56 151 VAL A O 1
ATOM 1084 N N . ASP A 1 152 ? -20.764 7.916 23.330 1.00 90.38 152 ASP A N 1
ATOM 1085 C CA . ASP A 1 152 ? -21.817 7.376 24.211 1.00 90.38 152 ASP A CA 1
ATOM 1086 C C . ASP A 1 152 ? -21.364 6.151 25.029 1.00 90.38 152 ASP A C 1
ATOM 1088 O O . ASP A 1 152 ? -21.900 5.884 26.113 1.00 90.38 152 ASP A O 1
ATOM 1092 N N . CYS A 1 153 ? -20.361 5.414 24.544 1.00 93.50 153 CYS A N 1
ATOM 1093 C CA . CYS A 1 153 ? -19.757 4.259 25.207 1.00 93.50 153 CYS A CA 1
ATOM 1094 C C . CYS A 1 153 ? -18.504 4.597 26.029 1.00 93.50 153 CYS A C 1
ATOM 1096 O O . CYS A 1 153 ? -18.026 3.739 26.770 1.00 93.50 153 CYS A O 1
ATOM 1098 N N . ALA A 1 154 ? -17.983 5.825 25.958 1.00 92.69 154 ALA A N 1
ATOM 1099 C CA . ALA A 1 154 ? -16.761 6.214 26.657 1.00 92.69 154 ALA A CA 1
ATOM 1100 C C . ALA A 1 154 ? -16.888 6.110 28.197 1.00 92.69 154 ALA A C 1
ATOM 1102 O O . ALA A 1 154 ? -17.987 6.301 28.743 1.00 92.69 154 ALA A O 1
ATOM 1103 N N . PRO A 1 155 ? -15.779 5.863 28.926 1.00 91.56 155 PRO A N 1
ATOM 1104 C CA . PRO A 1 155 ? -15.742 5.957 30.386 1.00 91.56 155 PRO A CA 1
ATOM 1105 C C . PRO A 1 155 ? -16.237 7.325 30.871 1.00 91.56 155 PRO A C 1
ATOM 1107 O O . PRO A 1 155 ? -15.904 8.350 30.280 1.00 91.56 155 PRO A O 1
ATOM 1110 N N . GLU A 1 156 ? -17.039 7.353 31.935 1.00 88.69 156 GLU A N 1
ATOM 1111 C CA . GLU A 1 156 ? -17.742 8.562 32.396 1.00 88.69 156 GLU A CA 1
ATOM 1112 C C . GLU A 1 156 ? -16.789 9.734 32.685 1.00 88.69 156 GLU A C 1
ATOM 1114 O O . GLU A 1 156 ? -16.988 10.838 32.182 1.00 88.69 156 GLU A O 1
ATOM 1119 N N . ASN A 1 157 ? -15.670 9.454 33.359 1.00 87.06 157 ASN A N 1
ATOM 1120 C CA . ASN A 1 157 ? -14.592 10.408 33.636 1.00 87.06 157 ASN A CA 1
ATOM 1121 C C . ASN A 1 157 ? -13.851 10.934 32.387 1.00 87.06 157 ASN A C 1
ATOM 1123 O O . ASN A 1 157 ? -13.050 11.858 32.507 1.00 87.06 157 ASN A O 1
ATOM 1127 N N . ALA A 1 158 ? -14.091 10.356 31.206 1.00 87.25 158 ALA A N 1
ATOM 1128 C CA . ALA A 1 158 ? -13.460 10.733 29.944 1.00 87.25 158 ALA A CA 1
ATOM 1129 C C . ALA A 1 158 ? -14.440 11.265 28.883 1.00 87.25 158 ALA A C 1
ATOM 1131 O O . ALA A 1 158 ? -13.986 11.853 27.904 1.00 87.25 158 ALA A O 1
ATOM 1132 N N . ARG A 1 159 ? -15.765 11.126 29.061 1.00 84.50 159 ARG A N 1
ATOM 1133 C CA . ARG A 1 159 ? -16.795 11.606 28.105 1.00 84.50 159 ARG A CA 1
ATOM 1134 C C . ARG A 1 159 ? -16.636 13.082 27.743 1.00 84.50 159 ARG A C 1
ATOM 1136 O O . ARG A 1 159 ? -16.812 13.456 26.588 1.00 84.50 159 ARG A O 1
ATOM 1143 N N . HIS A 1 160 ? -16.257 13.897 28.723 1.00 79.94 160 HIS A N 1
ATOM 1144 C CA . HIS A 1 160 ? -16.073 15.343 28.586 1.00 79.94 160 HIS A CA 1
ATOM 1145 C C . HIS A 1 160 ? -14.720 15.752 27.971 1.00 79.94 160 HIS A C 1
ATOM 1147 O O . HIS A 1 160 ? -14.445 16.943 27.861 1.00 79.94 160 HIS A O 1
ATOM 1153 N N . LEU A 1 161 ? -13.866 14.796 27.581 1.00 87.12 161 LEU A N 1
ATOM 1154 C CA . LEU A 1 161 ? -12.548 15.042 26.991 1.00 87.12 161 LEU A CA 1
ATOM 1155 C C . LEU A 1 161 ? -12.610 14.782 25.473 1.00 87.12 161 LEU A C 1
ATOM 1157 O O . LEU A 1 161 ? -12.390 13.645 25.051 1.00 87.12 161 LEU A O 1
ATOM 1161 N N . PRO A 1 162 ? -12.889 15.793 24.624 1.00 77.31 162 PRO A N 1
ATOM 1162 C CA . PRO A 1 162 ? -13.188 15.589 23.202 1.00 77.31 162 PRO A CA 1
ATOM 1163 C C . PRO A 1 162 ? -12.007 15.082 22.358 1.00 77.31 162 PRO A C 1
ATOM 1165 O O . PRO A 1 162 ? -12.197 14.762 21.191 1.00 77.31 162 PRO A O 1
ATOM 1168 N N . GLU A 1 163 ? -10.793 15.002 22.906 1.00 79.12 163 GLU A N 1
ATOM 1169 C CA . GLU A 1 163 ? -9.620 14.369 22.272 1.00 79.12 163 GLU A CA 1
ATOM 1170 C C . GLU A 1 163 ? -9.422 12.891 22.656 1.00 79.12 163 GLU A C 1
ATOM 1172 O O . GLU A 1 163 ? -8.455 12.267 22.229 1.00 79.12 163 GLU A O 1
ATOM 1177 N N . GLN A 1 164 ? -10.265 12.350 23.539 1.00 89.81 164 GLN A N 1
ATOM 1178 C CA . GLN A 1 164 ? -10.052 11.039 24.165 1.00 89.81 164 GLN A CA 1
ATOM 1179 C C . GLN A 1 164 ? -11.333 10.199 24.214 1.00 89.81 164 GLN A C 1
ATOM 1181 O O . GLN A 1 164 ? -11.266 8.979 24.076 1.00 89.81 164 GLN A O 1
ATOM 1186 N N . SER A 1 165 ? -12.498 10.833 24.393 1.00 92.38 165 SER A N 1
ATOM 1187 C CA . SER A 1 165 ? -13.791 10.160 24.551 1.00 92.38 165 SER A CA 1
ATOM 1188 C C . SER A 1 165 ? -14.094 9.191 23.408 1.00 92.38 165 SER A C 1
ATOM 1190 O O . SER A 1 165 ? -14.408 8.033 23.675 1.00 92.38 165 SER A O 1
ATOM 1192 N N . THR A 1 166 ? -13.926 9.610 22.152 1.00 96.62 166 THR A N 1
ATOM 1193 C CA . THR A 1 166 ? -14.197 8.759 20.987 1.00 96.62 166 THR A CA 1
ATOM 1194 C C . THR A 1 166 ? -13.321 7.505 20.964 1.00 96.62 166 THR A C 1
ATOM 1196 O O . THR A 1 166 ? -13.848 6.399 20.882 1.00 96.62 166 THR A O 1
ATOM 1199 N N . ALA A 1 167 ? -11.997 7.643 21.092 1.00 96.75 167 ALA A N 1
ATOM 1200 C CA . ALA A 1 167 ? -11.079 6.504 21.035 1.00 96.75 167 ALA A CA 1
ATOM 1201 C C . ALA A 1 167 ? -11.247 5.555 22.235 1.00 96.75 167 ALA A C 1
ATOM 1203 O O . ALA A 1 167 ? -11.284 4.337 22.059 1.00 96.75 167 ALA A O 1
ATOM 1204 N N . LEU A 1 168 ? -11.423 6.091 23.450 1.00 97.19 168 LEU A N 1
ATOM 1205 C CA . LEU A 1 168 ? -11.709 5.290 24.649 1.00 97.19 168 LEU A CA 1
ATOM 1206 C C . LEU A 1 168 ? -13.050 4.554 24.530 1.00 97.19 168 LEU A C 1
ATOM 1208 O O . LEU A 1 168 ? -13.164 3.405 24.944 1.00 97.19 168 LEU A O 1
ATOM 1212 N N . GLY A 1 169 ? -14.056 5.194 23.939 1.00 96.00 169 GLY A N 1
ATOM 1213 C CA . GLY A 1 169 ? -15.350 4.591 23.646 1.00 96.00 169 GLY A CA 1
ATOM 1214 C C . GLY A 1 169 ? -15.298 3.514 22.563 1.00 96.00 169 GLY A C 1
ATOM 1215 O O . GLY A 1 169 ? -15.919 2.463 22.711 1.00 96.00 169 GLY A O 1
ATOM 1216 N N . ALA A 1 170 ? -14.489 3.712 21.521 1.00 96.75 170 ALA A N 1
ATOM 1217 C CA . ALA A 1 170 ? -14.193 2.680 20.533 1.00 96.75 170 ALA A CA 1
ATOM 1218 C C . ALA A 1 170 ? -13.467 1.483 21.178 1.00 96.75 170 ALA A C 1
ATOM 1220 O O . ALA A 1 170 ? -13.799 0.342 20.879 1.00 96.75 170 ALA A O 1
ATOM 1221 N N . ALA A 1 171 ? -12.562 1.709 22.138 1.00 96.75 171 ALA A N 1
ATOM 1222 C CA . ALA A 1 171 ? -11.901 0.634 22.885 1.00 96.75 171 ALA A CA 1
ATOM 1223 C C . ALA A 1 171 ? -12.871 -0.120 23.822 1.00 96.75 171 ALA A C 1
ATOM 1225 O O . ALA A 1 171 ? -12.797 -1.345 23.932 1.00 96.75 171 ALA A O 1
ATOM 1226 N N . VAL A 1 172 ? -13.838 0.580 24.435 1.00 96.06 172 VAL A N 1
ATOM 1227 C CA . VAL A 1 172 ? -14.967 -0.046 25.154 1.00 96.06 172 VAL A CA 1
ATOM 1228 C C . VAL A 1 172 ? -15.777 -0.947 24.217 1.00 96.06 172 VAL A C 1
ATOM 1230 O O . VAL A 1 172 ? -16.086 -2.079 24.593 1.00 96.06 172 VAL A O 1
ATOM 1233 N N . LEU A 1 173 ? -16.092 -0.482 23.003 1.00 95.38 173 LEU A N 1
ATOM 1234 C CA . LEU A 1 173 ? -16.809 -1.269 21.996 1.00 95.38 173 LEU A CA 1
ATOM 1235 C C . LEU A 1 173 ? -15.975 -2.470 21.514 1.00 95.38 173 LEU A C 1
ATOM 1237 O O . LEU A 1 173 ? -16.484 -3.585 21.509 1.00 95.38 173 LEU A O 1
ATOM 1241 N N . ALA A 1 174 ? -14.682 -2.311 21.225 1.00 93.94 174 ALA A N 1
ATOM 1242 C CA . ALA A 1 174 ? -13.806 -3.427 20.853 1.00 93.94 174 ALA A CA 1
ATOM 1243 C C . ALA A 1 174 ? -13.757 -4.502 21.956 1.00 93.94 174 ALA A C 1
ATOM 1245 O O . ALA A 1 174 ? -13.860 -5.696 21.681 1.00 93.94 174 ALA A O 1
ATOM 1246 N N . ALA A 1 175 ? -13.704 -4.092 23.227 1.00 93.75 175 ALA A N 1
ATOM 1247 C CA . ALA A 1 175 ? -13.783 -5.014 24.358 1.00 93.75 175 ALA A CA 1
ATOM 1248 C C . ALA A 1 175 ? -15.167 -5.684 24.507 1.00 93.75 175 ALA A C 1
ATOM 1250 O O . ALA A 1 175 ? -15.261 -6.787 25.044 1.00 93.75 175 ALA A O 1
ATOM 1251 N N . GLN A 1 176 ? -16.256 -5.050 24.057 1.00 92.62 176 GLN A N 1
ATOM 1252 C CA . GLN A 1 176 ? -17.594 -5.657 24.004 1.00 92.62 176 GLN A CA 1
ATOM 1253 C C . GLN A 1 176 ? -17.717 -6.664 22.847 1.00 92.62 176 GLN A C 1
ATOM 1255 O O . GLN A 1 176 ? -18.183 -7.783 23.080 1.00 92.62 176 GLN A O 1
ATOM 1260 N N . ARG A 1 177 ? -17.220 -6.330 21.647 1.00 89.56 177 ARG A N 1
ATOM 1261 C CA . ARG A 1 177 ? -17.134 -7.247 20.495 1.00 89.56 177 ARG A CA 1
ATOM 1262 C C . ARG A 1 177 ? -16.324 -8.497 20.836 1.00 89.56 177 ARG A C 1
ATOM 1264 O O . ARG A 1 177 ? -16.802 -9.610 20.644 1.00 89.56 177 ARG A O 1
ATOM 1271 N N . ALA A 1 178 ? -15.172 -8.317 21.481 1.00 87.69 178 ALA A N 1
ATOM 1272 C CA . ALA A 1 178 ? -14.335 -9.391 22.022 1.00 87.69 178 ALA A CA 1
ATOM 1273 C C . ALA A 1 178 ? -15.047 -10.335 23.016 1.00 87.69 178 ALA A C 1
ATOM 1275 O O . ALA A 1 178 ? -14.574 -11.443 23.259 1.00 87.69 178 ALA A O 1
ATOM 1276 N N . ARG A 1 179 ? -16.176 -9.910 23.600 1.00 88.56 179 ARG A N 1
ATOM 1277 C CA . ARG A 1 179 ? -17.041 -10.711 24.485 1.00 88.56 179 ARG A CA 1
ATOM 1278 C C . ARG A 1 179 ? -18.312 -11.221 23.785 1.00 88.56 179 ARG A C 1
ATOM 1280 O O . ARG A 1 179 ? -19.231 -11.672 24.460 1.00 88.56 179 ARG A O 1
ATOM 1287 N N . GLY A 1 180 ? -18.382 -11.144 22.454 1.00 84.19 180 GLY A N 1
ATOM 1288 C CA . GLY A 1 180 ? -19.521 -11.602 21.650 1.00 84.19 180 GLY A CA 1
ATOM 1289 C C . GLY A 1 180 ? -20.726 -10.653 21.639 1.00 84.19 180 GLY A C 1
ATOM 1290 O O . GLY A 1 180 ? -21.830 -11.083 21.322 1.00 84.19 180 GLY A O 1
ATOM 1291 N N . THR A 1 181 ? -20.547 -9.380 22.007 1.00 83.06 181 THR A N 1
ATOM 1292 C CA . THR A 1 181 ? -21.616 -8.367 21.920 1.00 83.06 181 THR A CA 1
ATOM 1293 C C . THR A 1 181 ? -21.653 -7.758 20.517 1.00 83.06 181 THR A C 1
ATOM 1295 O O . THR A 1 181 ? -20.615 -7.337 20.014 1.00 83.06 181 THR A O 1
ATOM 1298 N N . ASP A 1 182 ? -22.837 -7.648 19.909 1.00 76.56 182 ASP A N 1
ATOM 1299 C CA . ASP A 1 182 ? -23.037 -6.844 18.695 1.00 76.56 182 ASP A CA 1
ATOM 1300 C C . ASP A 1 182 ? -22.819 -5.356 19.020 1.00 76.56 182 ASP A C 1
ATOM 1302 O O . ASP A 1 182 ? -23.556 -4.757 19.810 1.00 76.56 182 ASP A O 1
ATOM 1306 N N . VAL A 1 183 ? -21.791 -4.760 18.410 1.00 76.94 183 VAL A N 1
ATOM 1307 C CA . VAL A 1 183 ? -21.440 -3.344 18.581 1.00 76.94 183 VAL A CA 1
ATOM 1308 C C . VAL A 1 183 ? -21.825 -2.458 17.396 1.00 76.94 183 VAL A C 1
ATOM 1310 O O . VAL A 1 183 ? -21.539 -1.261 17.436 1.00 76.94 183 VAL A O 1
ATOM 1313 N N . ALA A 1 184 ? -22.554 -2.986 16.411 1.00 60.12 184 ALA A N 1
ATOM 1314 C CA . ALA A 1 184 ? -23.184 -2.225 15.334 1.00 60.12 184 ALA A CA 1
ATOM 1315 C C . ALA A 1 184 ? -24.640 -1.836 15.673 1.00 60.12 184 ALA A C 1
ATOM 1317 O O . ALA A 1 184 ? -25.054 -0.702 15.411 1.00 60.12 184 ALA A O 1
ATOM 1318 N N . ALA A 1 185 ? -25.413 -2.724 16.311 1.00 48.16 185 ALA A N 1
ATOM 1319 C CA . ALA A 1 185 ? -26.834 -2.510 16.616 1.00 48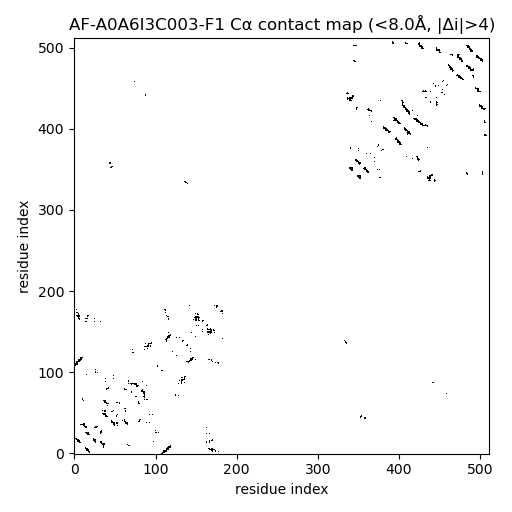.16 185 ALA A CA 1
ATOM 1320 C C . ALA A 1 185 ? -27.092 -1.252 17.472 1.00 48.16 185 ALA A C 1
ATOM 1322 O O . ALA A 1 185 ? -26.498 -1.064 18.537 1.00 48.16 185 ALA A O 1
ATOM 1323 N N . VAL A 1 186 ? -27.963 -0.341 17.018 1.00 38.47 186 VAL A N 1
ATOM 1324 C CA . VAL A 1 186 ? -28.212 0.956 17.684 1.00 38.47 186 VAL A CA 1
ATOM 1325 C C . VAL A 1 186 ? -29.203 0.818 18.840 1.00 38.47 186 VAL A C 1
ATOM 1327 O O . VAL A 1 186 ? -30.416 0.795 18.645 1.00 38.47 186 VAL A O 1
ATOM 1330 N N . ALA A 1 187 ? -28.685 0.819 20.068 1.00 28.81 187 ALA A N 1
ATOM 1331 C CA . ALA A 1 187 ? -29.490 0.942 21.278 1.00 28.81 187 ALA A CA 1
ATOM 1332 C C . ALA A 1 187 ? -29.856 2.415 21.551 1.00 28.81 187 ALA A C 1
ATOM 1334 O O . ALA A 1 187 ? -29.295 3.047 22.448 1.00 28.81 187 ALA A O 1
ATOM 1335 N N . VAL A 1 188 ? -30.815 2.969 20.796 1.00 25.72 188 VAL A N 1
ATOM 1336 C CA . VAL A 1 188 ? -31.433 4.256 21.161 1.00 25.72 188 VAL A CA 1
ATOM 1337 C C . VAL A 1 188 ? -32.113 4.082 22.518 1.00 25.72 188 VAL A C 1
ATOM 1339 O O . VAL A 1 188 ? -33.138 3.412 22.618 1.00 25.72 188 VAL A O 1
ATOM 1342 N N . ARG A 1 189 ? -31.563 4.695 23.571 1.00 23.98 189 ARG A N 1
ATOM 1343 C CA . ARG A 1 189 ? -32.276 4.884 24.840 1.00 23.98 189 ARG A CA 1
ATOM 1344 C C . ARG A 1 189 ? -33.118 6.159 24.728 1.00 23.98 189 ARG A C 1
ATOM 1346 O O . ARG A 1 189 ? -32.527 7.236 24.643 1.00 23.98 189 ARG A O 1
ATOM 1353 N N . PRO A 1 190 ? -34.463 6.091 24.751 1.00 26.70 190 PRO A N 1
ATOM 1354 C CA . PRO A 1 190 ? -35.282 7.289 24.899 1.00 26.70 190 PRO A CA 1
ATOM 1355 C C . PRO A 1 190 ? -34.908 7.998 26.205 1.00 26.70 190 PRO A C 1
ATOM 1357 O O . PRO A 1 190 ? -34.748 7.351 27.242 1.00 26.70 190 PRO A O 1
ATOM 1360 N N . GLY A 1 191 ? -34.721 9.318 26.151 1.00 27.88 191 GLY A N 1
ATOM 1361 C CA . GLY A 1 191 ? -34.182 10.085 27.274 1.00 27.88 191 GLY A CA 1
ATOM 1362 C C . GLY A 1 191 ? -35.053 9.987 28.528 1.00 27.88 191 GLY A C 1
ATOM 1363 O O . GLY A 1 191 ? -36.233 10.341 28.501 1.00 27.88 191 GLY A O 1
ATOM 1364 N N . ALA A 1 192 ? -34.465 9.543 29.639 1.00 27.52 192 ALA A N 1
ATOM 1365 C CA . ALA A 1 192 ? -35.166 9.442 30.912 1.00 27.52 192 ALA A CA 1
ATOM 1366 C C . ALA A 1 192 ? -35.547 10.835 31.446 1.00 27.52 192 ALA A C 1
ATOM 1368 O O . ALA A 1 192 ? -34.680 11.666 31.720 1.00 27.52 192 ALA A O 1
ATOM 1369 N N . ARG A 1 193 ? -36.849 11.069 31.650 1.00 28.19 193 ARG A N 1
ATOM 1370 C CA . ARG A 1 193 ? -37.368 12.119 32.542 1.00 28.19 193 ARG A CA 1
ATOM 1371 C C . ARG A 1 193 ? -37.972 11.461 33.796 1.00 28.19 193 ARG A C 1
ATOM 1373 O O . ARG A 1 193 ? -38.458 10.335 33.682 1.00 28.19 193 ARG A O 1
ATOM 1380 N N . PRO A 1 194 ? -37.966 12.105 34.978 1.00 34.19 194 PRO A N 1
ATOM 1381 C CA . PRO A 1 194 ? -38.376 11.431 36.213 1.00 34.19 194 PRO A CA 1
ATOM 1382 C C . PRO A 1 194 ? -39.895 11.188 36.340 1.00 34.19 194 PRO A C 1
ATOM 1384 O O . PRO A 1 194 ? -40.689 12.111 36.202 1.00 34.19 194 PRO A O 1
ATOM 1387 N N . ASN A 1 195 ? -40.250 9.950 36.699 1.00 33.22 195 ASN A N 1
ATOM 1388 C CA . ASN A 1 195 ? -41.440 9.487 37.437 1.00 33.22 195 ASN A CA 1
ATOM 1389 C C . ASN A 1 195 ? -42.850 10.056 37.137 1.00 33.22 195 ASN A C 1
ATOM 1391 O O . ASN A 1 195 ? -43.243 11.086 37.683 1.00 33.22 195 ASN A O 1
ATOM 1395 N N . ARG A 1 196 ? -43.715 9.198 36.564 1.00 24.91 196 ARG A N 1
ATOM 1396 C CA . ARG A 1 196 ? -45.036 8.857 37.152 1.00 24.91 196 ARG A CA 1
ATOM 1397 C C . ARG A 1 196 ? -45.501 7.452 36.686 1.00 24.91 196 ARG A C 1
ATOM 1399 O O . ARG A 1 196 ? -45.228 7.121 35.536 1.00 24.91 196 ARG A O 1
ATOM 1406 N N . PRO A 1 197 ? -46.139 6.612 37.533 1.00 38.59 197 PRO A N 1
ATOM 1407 C CA . PRO A 1 197 ? -46.515 5.232 37.171 1.00 38.59 197 PRO A CA 1
ATOM 1408 C C . PRO A 1 197 ? -47.956 5.059 36.630 1.00 38.59 197 PRO A C 1
ATOM 1410 O O . PRO A 1 197 ? -48.783 5.958 36.774 1.00 38.59 197 PRO A O 1
ATOM 1413 N N . ALA A 1 198 ? -48.234 3.837 36.134 1.00 26.05 198 ALA A N 1
ATOM 1414 C CA . ALA A 1 198 ? -49.472 3.312 35.510 1.00 26.05 198 ALA A CA 1
ATOM 1415 C C . ALA A 1 198 ? -49.737 3.792 34.056 1.00 26.05 198 ALA A C 1
ATOM 1417 O O . ALA A 1 198 ? -49.368 4.906 33.708 1.00 26.05 198 ALA A O 1
ATOM 1418 N N . ALA A 1 199 ? -50.332 3.005 33.143 1.00 26.42 199 ALA A N 1
ATOM 1419 C CA . ALA A 1 199 ? -50.956 1.665 33.226 1.00 26.42 199 ALA A CA 1
ATOM 1420 C C . ALA A 1 199 ? -50.664 0.821 31.938 1.00 26.42 199 ALA A C 1
ATOM 1422 O O . ALA A 1 199 ? -50.090 1.373 30.999 1.00 26.42 199 ALA A O 1
ATOM 1423 N N . PRO A 1 200 ? -50.991 -0.493 31.869 1.00 39.91 200 PRO A N 1
ATOM 1424 C CA . PRO A 1 200 ? -50.614 -1.377 30.748 1.00 39.91 200 PRO A CA 1
ATOM 1425 C C . PRO A 1 200 ? -51.679 -1.511 29.630 1.00 39.91 200 PRO A C 1
ATOM 1427 O O . PRO A 1 200 ? -52.795 -1.021 29.778 1.00 39.91 200 PRO A O 1
ATOM 1430 N N . LEU A 1 201 ? -51.337 -2.307 28.594 1.00 27.62 201 LEU A N 1
ATOM 1431 C CA . LEU A 1 201 ? -52.100 -2.669 27.372 1.00 27.62 201 LEU A CA 1
ATOM 1432 C C . LEU A 1 201 ? -52.019 -1.603 26.249 1.00 27.62 201 LEU A C 1
ATOM 1434 O O . LEU A 1 201 ? -51.988 -0.414 26.532 1.00 27.62 201 LEU A O 1
ATOM 1438 N N . ALA A 1 202 ? -51.943 -1.947 24.956 1.00 28.25 202 ALA A N 1
ATOM 1439 C CA . ALA A 1 202 ? -52.224 -3.227 24.289 1.00 28.25 202 ALA A CA 1
ATOM 1440 C C . ALA A 1 202 ? -51.220 -3.565 23.158 1.00 28.25 202 ALA A C 1
ATOM 1442 O O . ALA A 1 202 ? -50.479 -2.706 22.685 1.00 28.25 202 ALA A O 1
ATOM 1443 N N . THR A 1 203 ? -51.226 -4.820 22.697 1.00 34.50 203 THR A N 1
ATOM 1444 C CA . THR A 1 203 ? -50.482 -5.286 21.513 1.00 34.50 203 THR A CA 1
ATOM 1445 C C . THR A 1 203 ? -51.319 -5.168 20.239 1.00 34.50 203 THR A C 1
ATOM 1447 O O . THR A 1 203 ? -52.351 -5.830 20.126 1.00 34.50 203 THR A O 1
ATOM 1450 N N . SER A 1 204 ? -50.832 -4.428 19.244 1.00 30.38 204 SER A N 1
ATOM 1451 C CA . SER A 1 204 ? -51.358 -4.429 17.873 1.00 30.38 204 SER A CA 1
ATOM 1452 C C . SER A 1 204 ? -50.207 -4.415 16.861 1.00 30.38 204 SER A C 1
ATOM 1454 O O . SER A 1 204 ? -49.277 -3.617 16.963 1.00 30.38 204 SER A O 1
ATOM 1456 N N . GLY A 1 205 ? -50.242 -5.352 15.908 1.00 31.84 205 GLY A N 1
ATOM 1457 C CA . GLY A 1 205 ? -49.284 -5.432 14.801 1.00 31.84 205 GLY A CA 1
ATOM 1458 C C . GLY A 1 205 ? -49.653 -4.501 13.634 1.00 31.84 205 GLY A C 1
ATOM 1459 O O . GLY A 1 205 ? -50.736 -3.913 13.642 1.00 31.84 205 GLY A O 1
ATOM 1460 N N . PRO A 1 206 ? -48.778 -4.365 12.622 1.00 30.66 206 PRO A N 1
ATOM 1461 C CA . PRO A 1 206 ? -49.011 -3.476 11.487 1.00 30.66 206 PRO A CA 1
ATOM 1462 C C . PRO A 1 206 ? -50.122 -3.995 10.559 1.00 30.66 206 PRO A C 1
ATOM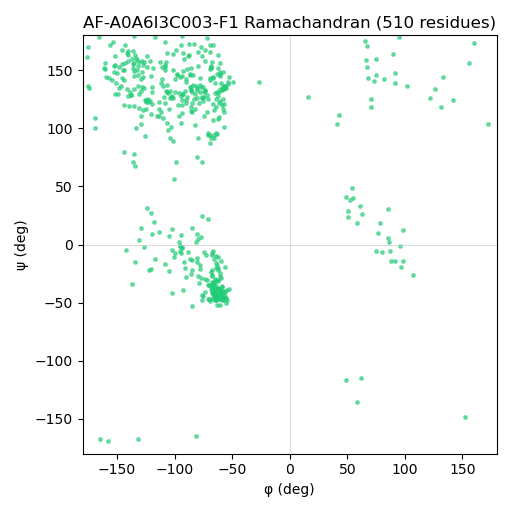 1464 O O . PRO A 1 206 ? -50.041 -5.106 10.036 1.00 30.66 206 PRO A O 1
ATOM 1467 N N . THR A 1 207 ? -51.133 -3.164 10.307 1.00 29.31 207 THR A N 1
ATOM 1468 C CA . THR A 1 207 ? -52.148 -3.373 9.263 1.00 29.31 207 THR A CA 1
ATOM 1469 C C . THR A 1 207 ? -51.662 -2.875 7.898 1.00 29.31 207 THR A C 1
ATOM 1471 O O . THR A 1 207 ? -50.932 -1.889 7.798 1.00 29.31 207 THR A O 1
ATOM 1474 N N . SER A 1 208 ? -52.065 -3.569 6.829 1.00 30.77 208 SER A N 1
ATOM 1475 C CA . SER A 1 208 ? -51.691 -3.238 5.447 1.00 30.77 208 SER A CA 1
ATOM 1476 C C . SER A 1 208 ? -52.647 -2.216 4.823 1.00 30.77 208 SER A C 1
ATOM 1478 O O . SER A 1 208 ? -53.849 -2.257 5.063 1.00 30.77 208 SER A O 1
ATOM 1480 N N . VAL A 1 209 ? -52.123 -1.341 3.961 1.00 32.69 209 VAL A N 1
ATOM 1481 C CA . VAL A 1 209 ? -52.866 -0.248 3.290 1.00 32.69 209 VAL A CA 1
ATOM 1482 C C . VAL A 1 209 ? -53.665 -0.745 2.062 1.00 32.69 209 VAL A C 1
ATOM 1484 O O . VAL A 1 209 ? -54.210 0.045 1.300 1.00 32.69 209 VAL A O 1
ATOM 1487 N N . PHE A 1 210 ? -53.760 -2.064 1.865 1.00 29.66 210 PHE A N 1
ATOM 1488 C CA . PHE A 1 210 ? -54.389 -2.699 0.698 1.00 29.66 210 PHE A CA 1
ATOM 1489 C C . PHE A 1 210 ? -55.575 -3.616 1.049 1.00 29.66 210 PHE A C 1
ATOM 1491 O O . PHE A 1 210 ? -55.861 -4.560 0.315 1.00 29.66 210 PHE A O 1
ATOM 1498 N N . ASP A 1 211 ? -56.267 -3.358 2.163 1.00 34.03 211 ASP A N 1
ATOM 1499 C CA . ASP A 1 211 ? -57.534 -4.027 2.480 1.00 34.03 211 ASP A CA 1
ATOM 1500 C C . ASP A 1 211 ? -58.711 -3.335 1.749 1.00 34.03 211 ASP A C 1
ATOM 1502 O O . ASP A 1 211 ? -58.987 -2.161 2.017 1.00 34.03 211 ASP A O 1
ATOM 1506 N N . PRO A 1 212 ? -59.418 -4.020 0.828 1.00 33.84 212 PRO A N 1
ATOM 1507 C CA . PRO A 1 212 ? -60.510 -3.433 0.052 1.00 33.84 212 PRO A CA 1
ATOM 1508 C C . PRO A 1 212 ? -61.844 -3.338 0.818 1.00 33.84 212 PRO A C 1
ATOM 1510 O O . PRO A 1 212 ? -62.851 -2.971 0.216 1.00 33.84 212 PRO A O 1
ATOM 1513 N N . THR A 1 213 ? -61.894 -3.685 2.110 1.00 38.03 213 THR A N 1
ATOM 1514 C CA . THR A 1 213 ? -63.139 -3.697 2.903 1.00 38.03 213 THR A CA 1
ATOM 1515 C C . THR A 1 213 ? -63.418 -2.411 3.691 1.00 38.03 213 THR A C 1
ATOM 1517 O O . THR A 1 213 ? -64.469 -2.311 4.322 1.00 38.03 213 THR A O 1
ATOM 1520 N N . ASN A 1 214 ? -62.529 -1.409 3.646 1.00 38.00 214 ASN A N 1
ATOM 1521 C CA . ASN A 1 214 ? -62.675 -0.152 4.393 1.00 38.00 214 ASN A CA 1
ATOM 1522 C C . ASN A 1 214 ? -63.784 0.768 3.810 1.00 38.00 214 ASN A C 1
ATOM 1524 O O . ASN A 1 214 ? -63.613 1.280 2.700 1.00 38.00 214 ASN A O 1
ATOM 1528 N N . PRO A 1 215 ? -64.900 1.032 4.525 1.00 36.66 215 PRO A N 1
ATOM 1529 C CA . PRO A 1 215 ? -66.090 1.651 3.947 1.00 36.66 215 PRO A CA 1
ATOM 1530 C C . PRO A 1 215 ? -66.205 3.156 4.260 1.00 36.66 215 PRO A C 1
ATOM 1532 O O . PRO A 1 215 ? -67.220 3.591 4.801 1.00 36.66 215 PRO A O 1
ATOM 1535 N N . ASP A 1 216 ? -65.198 3.965 3.913 1.00 33.91 216 ASP A N 1
ATOM 1536 C CA . ASP A 1 216 ? -65.269 5.428 4.094 1.00 33.91 216 ASP A CA 1
ATOM 1537 C C . ASP A 1 216 ? -64.765 6.204 2.862 1.00 33.91 216 ASP A C 1
ATOM 1539 O O . ASP A 1 216 ? -63.631 6.676 2.781 1.00 33.91 216 ASP A O 1
ATOM 1543 N N . ALA A 1 217 ? -65.633 6.278 1.848 1.00 34.12 217 ALA A N 1
ATOM 1544 C CA . ALA A 1 217 ? -65.357 6.889 0.545 1.00 34.12 217 ALA A CA 1
ATOM 1545 C C . ALA A 1 217 ? -66.376 7.991 0.178 1.00 34.12 217 ALA A C 1
ATOM 1547 O O . ALA A 1 217 ? -66.699 8.178 -0.997 1.00 34.12 217 ALA A O 1
ATOM 1548 N N . THR A 1 218 ? -66.925 8.714 1.167 1.00 29.06 218 THR A N 1
ATOM 1549 C CA . THR A 1 218 ? -68.032 9.666 0.936 1.00 29.06 218 THR A CA 1
ATOM 1550 C C . THR A 1 218 ? -68.001 10.955 1.778 1.00 29.06 218 THR A C 1
ATOM 1552 O O . THR A 1 218 ? -68.826 11.109 2.676 1.00 29.06 218 THR A O 1
ATOM 1555 N N . ARG A 1 219 ? -67.179 11.957 1.401 1.00 29.64 219 ARG A N 1
ATOM 1556 C CA . ARG A 1 219 ? -67.641 13.353 1.137 1.00 29.64 219 ARG A CA 1
ATOM 1557 C C . ARG A 1 219 ? -66.535 14.312 0.619 1.00 29.64 219 ARG A C 1
ATOM 1559 O O . ARG A 1 219 ? -65.360 14.005 0.778 1.00 29.64 219 ARG A O 1
ATOM 1566 N N . PRO A 1 220 ? -66.899 15.458 -0.013 1.00 30.84 220 PRO A N 1
ATOM 1567 C CA . PRO A 1 220 ? -65.956 16.380 -0.663 1.00 30.84 220 PRO A CA 1
ATOM 1568 C C . PRO A 1 220 ? -65.736 17.733 0.063 1.00 30.84 220 PRO A C 1
ATOM 1570 O O . PRO A 1 220 ? -66.430 18.071 1.018 1.00 30.84 220 PRO A O 1
ATOM 1573 N N . ASN A 1 221 ? -64.789 18.510 -0.483 1.00 34.53 221 ASN A N 1
ATOM 1574 C CA . ASN A 1 221 ? -64.325 19.870 -0.147 1.00 34.53 221 ASN A CA 1
ATOM 1575 C C . ASN A 1 221 ? -65.296 20.862 0.539 1.00 34.53 221 ASN A C 1
ATOM 1577 O O . ASN A 1 221 ? -66.400 21.112 0.054 1.00 34.53 221 ASN A O 1
ATOM 1581 N N . THR A 1 222 ? -64.752 21.619 1.501 1.00 26.36 222 THR A N 1
ATOM 1582 C CA . THR A 1 222 ? -65.154 22.993 1.887 1.00 26.36 222 THR A CA 1
ATOM 1583 C C . THR A 1 222 ? -63.903 23.839 2.193 1.00 26.36 222 THR A C 1
ATOM 1585 O O . THR A 1 222 ? -62.834 23.281 2.434 1.00 26.36 222 THR A O 1
ATOM 1588 N N . VAL A 1 223 ? -63.987 25.180 2.120 1.00 26.97 223 VAL A N 1
ATOM 1589 C CA . VAL A 1 223 ? -62.806 26.079 2.137 1.00 26.97 223 VAL A CA 1
ATOM 1590 C C . VAL A 1 223 ? -63.074 27.394 2.896 1.00 26.97 223 VAL A C 1
ATOM 1592 O O . VAL A 1 223 ? -64.122 27.997 2.674 1.00 26.97 223 VAL A O 1
ATOM 1595 N N . SER A 1 224 ? -62.076 27.889 3.653 1.00 31.55 224 SER A N 1
ATOM 1596 C CA . SER A 1 224 ? -61.948 29.282 4.171 1.00 31.55 224 SER A CA 1
ATOM 1597 C C . SER A 1 224 ? -62.985 29.736 5.237 1.00 31.55 224 SER A C 1
ATOM 1599 O O . SER A 1 224 ? -63.948 29.004 5.464 1.00 31.55 224 SER A O 1
ATOM 1601 N N . PRO A 1 225 ? -62.846 30.917 5.912 1.00 45.56 225 PRO A N 1
ATOM 1602 C CA . PRO A 1 225 ? -61.838 31.994 5.763 1.00 45.56 225 PRO A CA 1
ATOM 1603 C C . PRO A 1 225 ? -61.219 32.584 7.073 1.00 45.56 225 PRO A C 1
ATOM 1605 O O . PRO A 1 225 ? -61.682 32.296 8.170 1.00 45.56 225 PRO A O 1
ATOM 1608 N N . LEU A 1 226 ? -60.292 33.554 6.897 1.00 29.50 226 LEU A N 1
ATOM 1609 C CA . LEU A 1 226 ? -59.863 34.621 7.849 1.00 29.50 226 LEU A CA 1
ATOM 1610 C C . LEU A 1 226 ? -59.107 34.183 9.136 1.00 29.50 226 LEU A C 1
ATOM 1612 O O . LEU A 1 226 ? -59.269 33.069 9.608 1.00 29.50 226 LEU A O 1
ATOM 1616 N N . ALA A 1 227 ? -58.232 34.983 9.769 1.00 31.88 227 ALA A N 1
ATOM 1617 C CA . ALA A 1 227 ? -57.726 36.359 9.567 1.00 31.88 227 ALA A CA 1
ATOM 1618 C C . ALA A 1 227 ? -56.300 36.473 10.197 1.00 31.88 227 ALA A C 1
ATOM 1620 O O . ALA A 1 227 ? -55.924 35.586 10.953 1.00 31.88 227 ALA A O 1
ATOM 1621 N N . ALA A 1 228 ? -55.481 37.533 10.110 1.00 29.88 228 ALA A N 1
ATOM 1622 C CA . ALA A 1 228 ? -55.163 38.570 9.114 1.00 29.88 228 ALA A CA 1
ATOM 1623 C C . ALA A 1 228 ? -54.232 39.623 9.786 1.00 29.88 228 ALA A C 1
ATOM 1625 O O . ALA A 1 228 ? -54.708 40.450 10.557 1.00 29.88 228 ALA A O 1
ATOM 1626 N N . ALA A 1 229 ? -52.924 39.598 9.493 1.00 32.78 229 ALA A N 1
ATOM 1627 C CA . ALA A 1 229 ? -51.918 40.665 9.697 1.00 32.78 229 ALA A CA 1
ATOM 1628 C C . ALA A 1 229 ? -50.600 40.175 9.047 1.00 32.78 229 ALA A C 1
ATOM 1630 O O . ALA A 1 229 ? -50.267 39.010 9.229 1.00 32.78 229 ALA A O 1
ATOM 1631 N N . GLY A 1 230 ? -49.802 40.910 8.261 1.00 29.00 230 GLY A N 1
ATOM 1632 C CA . GLY A 1 230 ? -49.787 42.326 7.859 1.00 29.00 230 GLY A CA 1
ATOM 1633 C C . GLY A 1 230 ? -48.406 42.939 8.179 1.00 29.00 230 GLY A C 1
ATOM 1634 O O . GLY A 1 230 ? -47.924 42.720 9.281 1.00 29.00 230 GLY A O 1
ATOM 1635 N N . ALA A 1 231 ? -47.705 43.704 7.330 1.00 31.27 231 ALA A N 1
ATOM 1636 C CA . ALA A 1 231 ? -47.836 44.040 5.901 1.00 31.27 231 ALA A CA 1
ATOM 1637 C C . ALA A 1 231 ? -46.508 44.703 5.404 1.00 31.27 231 ALA A C 1
ATOM 1639 O O . ALA A 1 231 ? -45.629 44.952 6.224 1.00 31.27 231 ALA A O 1
ATOM 1640 N N . ALA A 1 232 ? -46.419 45.062 4.107 1.00 33.84 232 ALA A N 1
ATOM 1641 C CA . ALA A 1 232 ? -45.302 45.760 3.413 1.00 33.84 232 ALA A CA 1
ATOM 1642 C C . ALA A 1 232 ? -43.972 44.973 3.259 1.00 33.84 232 ALA A C 1
ATOM 1644 O O . ALA A 1 232 ? -43.579 44.235 4.152 1.00 33.84 232 ALA A O 1
ATOM 1645 N N . GLY A 1 233 ? -43.209 45.073 2.157 1.00 29.56 233 GLY A N 1
ATOM 1646 C CA . GLY A 1 233 ? -43.406 45.663 0.809 1.00 29.56 233 GLY A CA 1
ATOM 1647 C C . GLY A 1 233 ? -42.508 44.889 -0.194 1.00 29.56 233 GLY A C 1
ATOM 1648 O O . GLY A 1 233 ? -41.589 44.208 0.241 1.00 29.56 233 GLY A O 1
ATOM 1649 N N . GLY A 1 234 ? -42.774 44.776 -1.503 1.00 30.78 234 GLY A N 1
ATOM 1650 C CA . GLY A 1 234 ? -42.733 45.850 -2.513 1.00 30.78 234 GLY A CA 1
ATOM 1651 C C . GLY A 1 234 ? -41.279 46.285 -2.783 1.00 30.78 234 GLY A C 1
ATOM 1652 O O . GLY A 1 234 ? -40.643 46.749 -1.848 1.00 30.78 234 GLY A O 1
ATOM 1653 N N . THR A 1 235 ? -40.669 46.191 -3.972 1.00 35.47 235 THR A N 1
ATOM 1654 C CA . THR A 1 235 ? -41.037 45.768 -5.353 1.00 35.47 235 THR A CA 1
ATOM 1655 C C . THR A 1 235 ? -39.774 45.108 -5.978 1.00 35.47 235 THR A C 1
ATOM 1657 O O . THR A 1 235 ? -38.709 45.192 -5.381 1.00 35.47 235 THR A O 1
ATOM 1660 N N . GLY A 1 236 ? -39.712 44.386 -7.103 1.00 30.73 236 GLY A N 1
ATOM 1661 C CA . GLY A 1 236 ? -40.488 44.296 -8.345 1.00 30.73 236 GLY A CA 1
ATOM 1662 C C . GLY A 1 236 ? -39.487 44.298 -9.525 1.00 30.73 236 GLY A C 1
ATOM 1663 O O . GLY A 1 236 ? -38.461 44.964 -9.437 1.00 30.73 236 GLY A O 1
ATOM 1664 N N . GLY A 1 237 ? -39.743 43.562 -10.614 1.00 31.72 237 GLY A N 1
ATOM 1665 C CA . GLY A 1 237 ? -38.857 43.534 -11.794 1.00 31.72 237 GLY A CA 1
ATOM 1666 C C . GLY A 1 237 ? -38.734 42.149 -12.436 1.00 31.72 237 GLY A C 1
ATOM 1667 O O . GLY A 1 237 ? -38.374 41.184 -11.771 1.00 31.72 237 GLY A O 1
ATOM 1668 N N . ALA A 1 238 ? -39.033 42.055 -13.732 1.00 37.69 238 ALA A N 1
ATOM 1669 C CA . ALA A 1 238 ? -38.921 40.832 -14.526 1.00 37.69 238 ALA A CA 1
ATOM 1670 C C . ALA A 1 238 ? -37.912 41.023 -15.669 1.00 37.69 238 ALA A C 1
ATOM 1672 O O . ALA A 1 238 ? -37.757 42.131 -16.179 1.00 37.69 238 ALA A O 1
ATOM 1673 N N . GLY A 1 239 ? -37.266 39.940 -16.103 1.00 32.75 239 GLY A N 1
ATOM 1674 C CA . GLY A 1 239 ? -36.348 39.953 -17.242 1.00 32.75 239 GLY A CA 1
ATOM 1675 C C . GLY A 1 239 ? -35.968 38.538 -17.666 1.00 32.75 239 GLY A C 1
ATOM 1676 O O . GLY A 1 239 ? -35.248 37.851 -16.949 1.00 32.75 239 GLY A O 1
ATOM 1677 N N . GLY A 1 240 ? -36.475 38.092 -18.816 1.00 34.41 240 GLY A N 1
ATOM 1678 C CA . GLY A 1 240 ? -36.070 36.829 -19.438 1.00 34.41 240 GLY A CA 1
ATOM 1679 C C . GLY A 1 240 ? -34.928 37.036 -20.434 1.00 34.41 240 GLY A C 1
ATOM 1680 O O . GLY A 1 240 ? -34.854 38.078 -21.082 1.00 34.41 240 GLY A O 1
ATOM 1681 N N . GLY A 1 241 ? -34.068 36.030 -20.593 1.00 32.16 241 GLY A N 1
ATOM 1682 C CA . GLY A 1 241 ? -33.000 36.010 -21.593 1.00 32.16 241 GLY A CA 1
ATOM 1683 C C . GLY A 1 241 ? -32.673 34.575 -22.003 1.00 32.16 241 GLY A C 1
ATOM 1684 O O . GLY A 1 241 ? -32.498 33.714 -21.143 1.00 32.16 241 GLY A O 1
ATOM 1685 N N . ALA A 1 242 ? -32.639 34.306 -23.308 1.00 40.31 242 ALA A N 1
ATOM 1686 C CA . ALA A 1 242 ? -32.340 32.983 -23.857 1.00 40.31 242 ALA A CA 1
ATOM 1687 C C . ALA A 1 242 ? -30.817 32.761 -24.013 1.00 40.31 242 ALA A C 1
ATOM 1689 O O . ALA A 1 242 ? -30.086 33.730 -24.232 1.00 40.31 242 ALA A O 1
ATOM 1690 N N . PRO A 1 243 ? -30.322 31.510 -23.937 1.00 56.97 243 PRO A N 1
ATOM 1691 C CA . PRO A 1 243 ? -28.901 31.213 -24.105 1.00 56.97 243 PRO A CA 1
ATOM 1692 C C . PRO A 1 243 ? -28.467 31.222 -25.589 1.00 56.97 243 PRO A C 1
ATOM 1694 O O . PRO A 1 243 ? -29.165 30.646 -26.428 1.00 56.97 243 PRO A O 1
ATOM 1697 N N . PRO A 1 244 ? -27.305 31.813 -25.935 1.00 63.19 244 PRO A N 1
ATOM 1698 C CA . PRO A 1 244 ? -26.662 31.630 -27.238 1.00 63.19 244 PRO A CA 1
ATOM 1699 C C . PRO A 1 244 ? -25.949 30.256 -27.349 1.00 63.19 244 PRO A C 1
ATOM 1701 O O . PRO A 1 244 ? -25.724 29.600 -26.329 1.00 63.19 244 PRO A O 1
ATOM 1704 N N . PRO A 1 245 ? -25.620 29.781 -28.570 1.00 55.97 245 PRO A N 1
ATOM 1705 C CA . PRO A 1 245 ? -25.461 28.347 -28.840 1.00 55.97 245 PRO A CA 1
ATOM 1706 C C . PRO A 1 245 ? -24.018 27.812 -28.853 1.00 55.97 245 PRO A C 1
ATOM 1708 O O . PRO A 1 245 ? -23.038 28.545 -28.979 1.00 55.97 245 PRO A O 1
ATOM 1711 N N . THR A 1 246 ? -23.914 26.481 -28.834 1.00 50.50 246 THR A N 1
ATOM 1712 C CA . THR A 1 246 ? -22.708 25.716 -29.180 1.00 50.50 246 THR A CA 1
ATOM 1713 C C . THR A 1 246 ? -22.381 25.783 -30.683 1.00 50.50 246 THR A C 1
ATOM 1715 O O . THR A 1 246 ? -23.288 25.682 -31.513 1.00 50.50 246 THR A O 1
ATOM 1718 N N . PRO A 1 247 ? -21.095 25.866 -31.075 1.00 52.47 247 PRO A N 1
ATOM 1719 C CA . PRO A 1 247 ? -20.667 25.623 -32.449 1.00 52.47 247 PRO A CA 1
ATOM 1720 C C . PRO A 1 247 ? -20.438 24.121 -32.698 1.00 52.47 247 PRO A C 1
ATOM 1722 O O . PRO A 1 247 ? -19.724 23.460 -31.945 1.00 52.47 247 PRO A O 1
ATOM 1725 N N . ALA A 1 248 ? -20.998 23.585 -33.785 1.00 42.00 248 ALA A N 1
ATOM 1726 C CA . ALA A 1 248 ? -20.720 22.227 -34.258 1.00 42.00 248 ALA A CA 1
ATOM 1727 C C . ALA A 1 248 ? -19.758 22.254 -35.461 1.00 42.00 248 ALA A C 1
ATOM 1729 O O . ALA A 1 248 ? -20.013 22.949 -36.444 1.00 42.00 248 ALA A O 1
ATOM 1730 N N . GLY A 1 249 ? -18.668 21.483 -35.394 1.00 33.31 249 GLY A N 1
ATOM 1731 C CA . GLY A 1 249 ? -17.733 21.272 -36.507 1.00 33.31 249 GLY A CA 1
ATOM 1732 C C . GLY A 1 249 ? -18.104 20.032 -37.327 1.00 33.31 249 GLY A C 1
ATOM 1733 O O . GLY A 1 249 ? -18.330 18.965 -36.759 1.00 33.31 249 GLY A O 1
ATOM 1734 N N . GLY A 1 250 ? -18.198 20.175 -38.652 1.00 37.66 250 GLY A N 1
ATOM 1735 C CA . GLY A 1 250 ? -18.663 19.121 -39.564 1.00 37.66 250 GLY A CA 1
ATOM 1736 C C . GLY A 1 250 ? -17.642 18.009 -39.885 1.00 37.66 250 GLY A C 1
ATOM 1737 O O . GLY A 1 250 ? -16.462 18.126 -39.553 1.00 37.66 250 GLY A O 1
ATOM 1738 N N . PRO A 1 251 ? -18.087 16.921 -40.545 1.00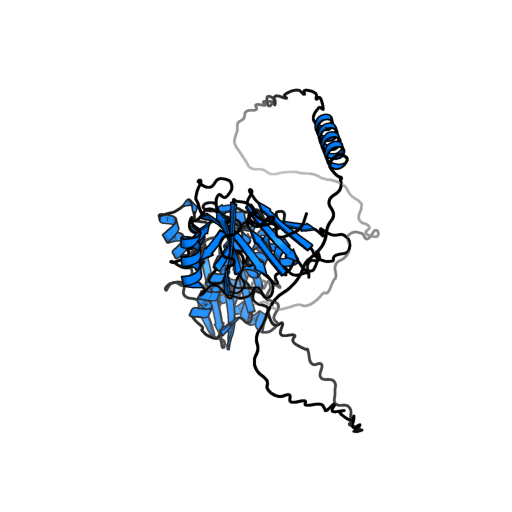 52.25 251 PRO A N 1
ATOM 1739 C CA . PRO A 1 251 ? -17.302 15.700 -40.743 1.00 52.25 251 PRO A CA 1
ATOM 1740 C C . PRO A 1 251 ? -16.416 15.723 -42.000 1.00 52.25 251 PRO A C 1
ATOM 1742 O O . PRO A 1 251 ? -16.693 16.438 -42.960 1.00 52.25 251 PRO A O 1
ATOM 1745 N N . ASN A 1 252 ? -15.428 14.822 -42.052 1.00 38.72 252 ASN A N 1
ATOM 1746 C CA . ASN A 1 252 ? -14.733 14.444 -43.288 1.00 38.72 252 ASN A CA 1
ATOM 1747 C C . ASN A 1 252 ? -14.515 12.922 -43.379 1.00 38.72 252 ASN A C 1
ATOM 1749 O O . ASN A 1 252 ? -14.623 12.212 -42.379 1.00 38.72 252 ASN A O 1
ATOM 1753 N N . ARG A 1 253 ? -14.295 12.410 -44.598 1.00 38.97 253 ARG A N 1
ATOM 1754 C CA . ARG A 1 253 ? -14.321 10.967 -44.927 1.00 38.97 253 ARG A CA 1
ATOM 1755 C C . ARG A 1 253 ? -12.918 10.376 -45.167 1.00 38.97 253 ARG A C 1
ATOM 1757 O O . ARG A 1 253 ? -11.948 11.105 -45.334 1.00 38.97 253 ARG A O 1
ATOM 1764 N N . MET A 1 254 ? -12.842 9.041 -45.152 1.00 43.16 254 MET A N 1
ATOM 1765 C CA . MET A 1 254 ? -11.616 8.220 -45.247 1.00 43.16 254 MET A CA 1
ATOM 1766 C C . MET A 1 254 ? -10.934 8.275 -46.635 1.00 43.16 254 MET A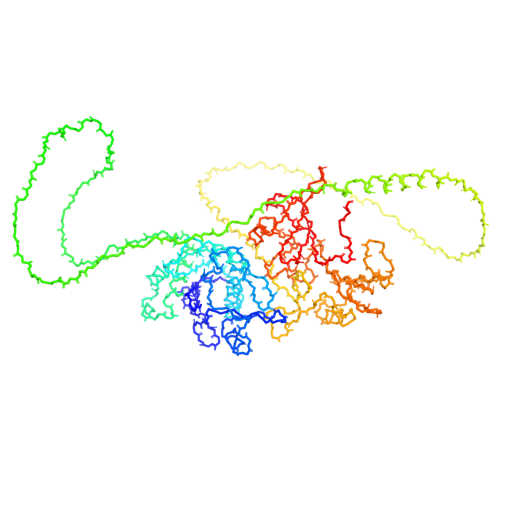 C 1
ATOM 1768 O O . MET A 1 254 ? -11.539 8.755 -47.595 1.00 43.16 254 MET A O 1
ATOM 1772 N N . PRO A 1 255 ? -9.719 7.701 -46.772 1.00 46.66 255 PRO A N 1
ATOM 1773 C CA . PRO A 1 255 ? -9.678 6.322 -47.292 1.00 46.66 255 PRO A CA 1
ATOM 1774 C C . PRO A 1 255 ? -8.736 5.349 -46.544 1.00 46.66 255 PRO A C 1
ATOM 1776 O O . PRO A 1 255 ? -7.742 5.739 -45.938 1.00 46.66 255 PRO A O 1
ATOM 1779 N N . PHE A 1 256 ? -9.035 4.048 -46.644 1.00 42.59 256 PHE A N 1
ATOM 1780 C CA . PHE A 1 256 ? -8.156 2.949 -46.216 1.00 42.59 256 PHE A CA 1
ATOM 1781 C C . PHE A 1 256 ? -6.990 2.761 -47.203 1.00 42.59 256 PHE A C 1
ATOM 1783 O O . PHE A 1 256 ? -7.244 2.590 -48.392 1.00 42.59 256 PHE A O 1
ATOM 1790 N N . LEU A 1 257 ? -5.741 2.675 -46.720 1.00 38.28 257 LEU A N 1
ATOM 1791 C CA . LEU A 1 257 ? -4.588 2.264 -47.552 1.00 38.28 257 LEU A CA 1
ATOM 1792 C C . LEU A 1 257 ? -3.532 1.368 -46.864 1.00 38.28 257 LEU A C 1
ATOM 1794 O O . LEU A 1 257 ? -2.626 0.877 -47.531 1.00 38.28 257 LEU A O 1
ATOM 1798 N N . VAL A 1 258 ? -3.640 1.092 -45.558 1.00 46.81 258 VAL A N 1
ATOM 1799 C CA . VAL A 1 258 ? -2.588 0.371 -44.800 1.00 46.81 258 VAL A CA 1
ATOM 1800 C C . VAL A 1 258 ? -2.621 -1.157 -45.005 1.00 46.81 258 VAL A C 1
ATOM 1802 O O . VAL A 1 258 ? -1.585 -1.813 -44.937 1.00 46.81 258 VAL A O 1
ATOM 1805 N N . ALA A 1 259 ? -3.784 -1.738 -45.322 1.00 46.28 259 ALA A N 1
ATOM 1806 C CA . ALA A 1 259 ? -3.954 -3.194 -45.421 1.00 46.28 259 ALA A CA 1
ATOM 1807 C C . ALA A 1 259 ? -3.189 -3.855 -46.591 1.00 46.28 259 ALA A C 1
ATOM 1809 O O . ALA A 1 259 ? -2.841 -5.030 -46.506 1.00 46.28 259 ALA A O 1
ATOM 1810 N N . GLY A 1 260 ? -2.906 -3.118 -47.673 1.00 41.03 260 GLY A N 1
ATOM 1811 C CA . GLY A 1 260 ? -2.226 -3.672 -48.853 1.00 41.03 260 GLY A CA 1
ATOM 1812 C C . GLY A 1 260 ? -0.732 -3.936 -48.638 1.00 41.03 260 GLY A C 1
ATOM 1813 O O . GLY A 1 260 ? -0.221 -4.972 -49.058 1.00 41.03 260 GLY A O 1
ATOM 1814 N N . GLY A 1 261 ? -0.033 -3.027 -47.947 1.00 48.00 261 GLY A N 1
ATOM 1815 C CA . GLY A 1 261 ? 1.422 -3.113 -47.762 1.00 48.00 261 GLY A CA 1
ATOM 1816 C C . GLY A 1 261 ? 1.859 -4.329 -46.942 1.00 48.00 261 GLY A C 1
ATOM 1817 O O . GLY A 1 261 ? 2.838 -4.985 -47.289 1.00 48.00 261 GLY A O 1
ATOM 1818 N N . VAL A 1 262 ? 1.094 -4.678 -45.901 1.00 62.44 262 VAL A N 1
ATOM 1819 C CA . VAL A 1 262 ? 1.379 -5.836 -45.035 1.00 62.44 262 VAL A CA 1
ATOM 1820 C C . VAL A 1 262 ? 1.269 -7.152 -45.811 1.00 62.44 262 VAL A C 1
ATOM 1822 O O . VAL A 1 262 ? 2.117 -8.026 -45.651 1.00 62.44 262 VAL A O 1
ATOM 1825 N N . LEU A 1 263 ? 0.275 -7.284 -46.698 1.00 59.47 263 LEU A N 1
ATOM 1826 C CA . LEU A 1 263 ? 0.092 -8.497 -47.499 1.00 59.47 263 LEU A CA 1
ATOM 1827 C C . LEU A 1 263 ? 1.235 -8.691 -48.510 1.00 59.47 263 LEU A C 1
ATOM 1829 O O . LEU A 1 263 ? 1.727 -9.805 -48.674 1.00 59.47 263 LEU A O 1
ATOM 1833 N N . VAL A 1 264 ? 1.696 -7.608 -49.148 1.00 67.56 264 VAL A N 1
ATOM 1834 C CA . VAL A 1 264 ? 2.852 -7.645 -50.062 1.00 67.56 264 VAL A CA 1
ATOM 1835 C C . VAL A 1 264 ? 4.142 -7.973 -49.304 1.00 67.56 264 VAL A C 1
ATOM 1837 O O . VAL A 1 264 ? 4.910 -8.816 -49.760 1.00 67.56 264 VAL A O 1
ATOM 1840 N N . ALA A 1 265 ? 4.362 -7.379 -48.127 1.00 69.12 265 ALA A N 1
ATOM 1841 C CA . ALA A 1 265 ? 5.531 -7.672 -47.296 1.00 69.12 265 ALA A CA 1
ATOM 1842 C C . ALA A 1 265 ? 5.573 -9.145 -46.849 1.00 69.12 265 ALA A C 1
ATOM 1844 O O . ALA A 1 265 ? 6.603 -9.801 -47.001 1.00 69.12 265 ALA A O 1
ATOM 1845 N N . LEU A 1 266 ? 4.448 -9.694 -46.375 1.00 72.88 266 LEU A N 1
ATOM 1846 C CA . LEU A 1 266 ? 4.336 -11.111 -46.011 1.00 72.88 266 LEU A CA 1
ATOM 1847 C C . LEU A 1 266 ? 4.569 -12.040 -47.209 1.00 72.88 266 LEU A C 1
ATOM 1849 O O . LEU A 1 266 ? 5.221 -13.070 -47.058 1.00 72.88 266 LEU A O 1
ATOM 1853 N N . LEU A 1 267 ? 4.088 -11.674 -48.400 1.00 71.44 267 LEU A N 1
ATOM 1854 C CA . LEU A 1 267 ? 4.277 -12.473 -49.611 1.00 71.44 267 LEU A CA 1
ATOM 1855 C C . LEU A 1 267 ? 5.738 -12.451 -50.099 1.00 71.44 267 LEU A C 1
ATOM 1857 O O . LEU A 1 267 ? 6.245 -13.483 -50.531 1.00 71.44 267 LEU A O 1
ATOM 1861 N N . VAL A 1 268 ? 6.453 -11.329 -49.949 1.00 76.06 268 VAL A N 1
ATOM 1862 C CA . VAL A 1 268 ? 7.908 -11.256 -50.192 1.00 76.06 268 VAL A CA 1
ATOM 1863 C C . VAL A 1 268 ? 8.688 -12.101 -49.178 1.00 76.06 268 VAL A C 1
ATOM 1865 O O . VAL A 1 268 ? 9.563 -12.865 -49.579 1.00 76.06 268 VAL A O 1
ATOM 1868 N N . VAL A 1 269 ? 8.352 -12.034 -47.884 1.00 76.50 269 VAL A N 1
ATOM 1869 C CA . VAL A 1 269 ? 8.988 -12.870 -46.845 1.00 76.50 269 VAL A CA 1
ATOM 1870 C C . VAL A 1 269 ? 8.738 -14.361 -47.098 1.00 76.50 269 VAL A C 1
ATOM 1872 O O . VAL A 1 269 ? 9.666 -15.161 -46.993 1.00 76.50 269 VAL A O 1
ATOM 1875 N N . LEU A 1 270 ? 7.521 -14.741 -47.502 1.00 70.88 270 LEU A N 1
ATOM 1876 C CA . LEU A 1 270 ? 7.185 -16.119 -47.862 1.00 70.88 270 LEU A CA 1
ATOM 1877 C C . LEU A 1 270 ? 7.993 -16.610 -49.073 1.00 70.88 270 LEU A C 1
ATOM 1879 O O . LEU A 1 270 ? 8.490 -17.732 -49.053 1.00 70.88 270 LEU A O 1
ATOM 1883 N N . ILE A 1 271 ? 8.176 -15.771 -50.099 1.00 72.44 271 ILE A N 1
ATOM 1884 C CA . ILE A 1 271 ? 9.029 -16.087 -51.255 1.00 72.44 271 ILE A CA 1
ATOM 1885 C C . ILE A 1 271 ? 10.483 -16.303 -50.811 1.00 72.44 271 ILE A C 1
ATOM 1887 O O . ILE A 1 271 ? 11.081 -17.312 -51.177 1.00 72.44 271 ILE A O 1
ATOM 1891 N N . VAL A 1 272 ? 11.043 -15.420 -49.976 1.00 71.81 272 VAL A N 1
ATOM 1892 C CA . VAL A 1 272 ? 12.420 -15.568 -49.463 1.00 71.81 272 VAL A CA 1
ATOM 1893 C C . VAL A 1 272 ? 12.588 -16.865 -48.661 1.00 71.81 272 VAL A C 1
ATOM 1895 O O . VAL A 1 272 ? 13.568 -17.577 -48.866 1.00 71.81 272 VAL A O 1
ATOM 1898 N N . LEU A 1 273 ? 11.623 -17.225 -47.809 1.00 64.00 273 LEU A N 1
ATOM 1899 C CA . LEU A 1 273 ? 11.633 -18.482 -47.043 1.00 64.00 273 LEU A CA 1
ATOM 1900 C C . LEU A 1 273 ? 11.457 -19.747 -47.906 1.00 64.00 273 LEU A C 1
ATOM 1902 O O . LEU A 1 273 ? 11.876 -20.827 -47.491 1.00 64.00 273 LEU A O 1
ATOM 1906 N N . LEU A 1 274 ? 10.859 -19.636 -49.097 1.00 57.19 274 LEU A N 1
ATOM 1907 C CA . LEU A 1 274 ? 10.734 -20.746 -50.051 1.00 57.19 274 LEU A CA 1
ATOM 1908 C C . LEU A 1 274 ? 11.969 -20.904 -50.955 1.00 57.19 274 LEU A C 1
ATOM 1910 O O . LEU A 1 274 ? 12.247 -22.016 -51.390 1.00 57.19 274 LEU A O 1
ATOM 1914 N N . PHE A 1 275 ? 12.737 -19.834 -51.188 1.00 52.59 275 PHE A N 1
ATOM 1915 C CA . PHE A 1 275 ? 13.987 -19.851 -51.967 1.00 52.59 275 PHE A CA 1
ATOM 1916 C C . PHE A 1 275 ? 15.268 -20.027 -51.122 1.00 52.59 275 PHE A C 1
ATOM 1918 O O . PHE A 1 275 ? 16.366 -19.904 -51.653 1.00 52.59 275 PHE A O 1
ATOM 1925 N N . THR A 1 276 ? 15.161 -20.307 -49.816 1.00 51.31 276 THR A N 1
ATOM 1926 C CA . THR A 1 276 ? 16.320 -20.456 -48.900 1.00 51.31 276 THR A CA 1
ATOM 1927 C C . THR A 1 276 ? 16.447 -21.846 -48.263 1.00 51.31 276 THR A C 1
ATOM 1929 O O . THR A 1 276 ? 17.153 -22.019 -47.270 1.00 51.31 276 THR A O 1
ATOM 1932 N N . ARG A 1 277 ? 15.804 -22.864 -48.849 1.00 50.88 277 ARG A N 1
ATOM 1933 C CA . ARG A 1 277 ? 16.058 -24.279 -48.539 1.00 50.88 277 ARG A CA 1
ATOM 1934 C C . ARG A 1 277 ? 16.852 -24.927 -49.671 1.00 50.88 277 ARG A C 1
ATOM 1936 O O . ARG A 1 277 ? 16.261 -25.356 -50.653 1.00 50.88 277 ARG A O 1
ATOM 1943 N N . ASP A 1 278 ? 18.162 -25.020 -49.478 1.00 38.41 278 ASP A N 1
ATOM 1944 C CA . ASP A 1 278 ? 19.073 -25.827 -50.294 1.00 38.41 278 ASP A CA 1
ATOM 1945 C C . ASP A 1 278 ? 20.132 -26.507 -49.400 1.00 38.41 278 ASP A C 1
ATOM 1947 O O . ASP A 1 278 ? 20.276 -26.164 -48.222 1.00 38.41 278 ASP A O 1
ATOM 1951 N N . ASP A 1 279 ? 20.798 -27.526 -49.943 1.00 46.78 279 ASP A N 1
ATOM 1952 C CA . ASP A 1 279 ? 21.469 -28.605 -49.198 1.00 46.78 279 ASP A CA 1
ATOM 1953 C C . ASP A 1 279 ? 22.710 -28.239 -48.346 1.00 46.78 279 ASP A C 1
ATOM 1955 O O . ASP A 1 279 ? 23.460 -27.304 -48.624 1.00 46.78 279 ASP A O 1
ATOM 1959 N N . GLY A 1 280 ? 23.003 -29.088 -47.346 1.00 35.91 280 GLY A N 1
ATOM 1960 C CA . GLY A 1 280 ? 24.253 -29.057 -46.570 1.00 35.91 280 GLY A CA 1
ATOM 1961 C C . GLY A 1 280 ? 24.447 -30.285 -45.666 1.00 35.91 280 GLY A C 1
ATOM 1962 O O . GLY A 1 280 ? 23.867 -30.362 -44.586 1.00 35.91 280 GLY A O 1
ATOM 1963 N N . SER A 1 281 ? 25.262 -31.255 -46.096 1.00 44.66 281 SER A N 1
ATOM 1964 C CA . SER A 1 281 ? 25.493 -32.544 -45.412 1.00 44.66 281 SER A CA 1
ATOM 1965 C C . SER A 1 281 ? 26.953 -32.741 -44.947 1.00 44.66 281 SER A C 1
ATOM 1967 O O . SER A 1 281 ? 27.818 -31.927 -45.259 1.00 44.66 281 SER A O 1
ATOM 1969 N N . SER A 1 282 ? 27.234 -33.880 -44.286 1.00 38.06 282 SER A N 1
ATOM 1970 C CA . SER A 1 282 ? 28.540 -34.374 -43.757 1.00 38.06 282 SER A CA 1
ATOM 1971 C C . SER A 1 282 ? 28.856 -33.988 -42.292 1.00 38.06 282 SER A C 1
ATOM 1973 O O . SER A 1 282 ? 28.601 -32.849 -41.924 1.00 38.06 282 SER A O 1
ATOM 1975 N N . THR A 1 283 ? 29.418 -34.783 -41.355 1.00 34.47 283 THR A N 1
ATOM 1976 C CA . THR A 1 283 ? 29.875 -36.202 -41.201 1.00 34.47 283 THR A CA 1
ATOM 1977 C C . THR A 1 283 ? 31.367 -36.328 -40.820 1.00 34.47 283 THR A C 1
ATOM 1979 O O . THR A 1 283 ? 32.215 -35.891 -41.587 1.00 34.47 283 THR A O 1
ATOM 1982 N N . ALA A 1 284 ? 31.659 -37.059 -39.718 1.00 37.47 284 ALA A N 1
ATOM 1983 C CA . ALA A 1 284 ? 32.990 -37.524 -39.236 1.00 37.47 284 ALA A CA 1
ATOM 1984 C C . ALA A 1 284 ? 33.988 -36.419 -38.779 1.00 37.47 284 ALA A C 1
ATOM 1986 O O . ALA A 1 284 ? 33.830 -35.266 -39.152 1.00 37.47 284 ALA A O 1
ATOM 1987 N N . SER A 1 285 ? 35.036 -36.637 -37.959 1.00 34.03 285 SER A N 1
ATOM 1988 C CA . SER A 1 285 ? 35.549 -37.752 -37.108 1.00 34.03 285 SER A CA 1
ATOM 1989 C C . SER A 1 285 ? 36.462 -37.108 -36.018 1.00 34.03 285 SER A C 1
ATOM 1991 O O . SER A 1 285 ? 37.035 -36.065 -36.305 1.00 34.03 285 SER A O 1
ATOM 1993 N N . ALA A 1 286 ? 36.586 -37.500 -34.737 1.00 35.72 286 ALA A N 1
ATOM 1994 C CA . ALA A 1 286 ? 36.904 -38.770 -34.041 1.00 35.72 286 ALA A CA 1
ATOM 1995 C C . ALA A 1 286 ? 38.374 -38.852 -33.524 1.00 35.72 286 ALA A C 1
ATOM 1997 O O . ALA A 1 286 ? 39.301 -38.605 -34.289 1.00 35.72 286 ALA A O 1
ATOM 1998 N N . THR A 1 287 ? 38.578 -39.341 -32.277 1.00 29.78 287 THR A N 1
ATOM 1999 C CA . THR A 1 287 ? 39.885 -39.588 -31.570 1.00 29.78 287 THR A CA 1
ATOM 2000 C C . THR A 1 287 ? 40.619 -38.311 -31.094 1.00 29.78 287 THR A C 1
ATOM 2002 O O . THR A 1 287 ? 40.625 -37.334 -31.826 1.00 29.78 287 THR A O 1
ATOM 2005 N N . GLY A 1 288 ? 41.283 -38.179 -29.928 1.00 31.34 288 GLY A N 1
ATOM 2006 C CA . GLY A 1 288 ? 41.610 -38.988 -28.717 1.00 31.34 288 GLY A CA 1
ATOM 2007 C C . GLY A 1 288 ? 42.840 -38.324 -28.022 1.00 31.34 288 GLY A C 1
ATOM 2008 O O . GLY A 1 288 ? 43.401 -37.413 -28.621 1.00 31.34 288 GLY A O 1
ATOM 2009 N N . ALA A 1 289 ? 43.397 -38.638 -26.839 1.00 35.97 289 ALA A N 1
ATOM 2010 C CA . ALA A 1 289 ? 43.128 -39.440 -25.617 1.00 35.97 289 ALA A CA 1
ATOM 2011 C C . ALA A 1 289 ? 44.164 -38.921 -24.531 1.00 35.97 289 ALA A C 1
ATOM 2013 O O . ALA A 1 289 ? 44.741 -37.866 -24.781 1.00 35.97 289 ALA A O 1
ATOM 2014 N N . THR A 1 290 ? 44.520 -39.428 -23.328 1.00 28.84 290 THR A N 1
ATOM 2015 C CA . THR A 1 290 ? 44.369 -40.662 -22.506 1.00 28.84 290 THR A CA 1
ATOM 2016 C C . THR A 1 290 ? 44.685 -40.315 -21.017 1.00 28.84 290 THR A C 1
ATOM 2018 O O . THR A 1 290 ? 45.540 -39.464 -20.788 1.00 28.84 290 THR A O 1
ATOM 2021 N N . GLY A 1 291 ? 44.118 -41.012 -20.011 1.00 34.06 291 GLY A N 1
ATOM 2022 C CA . GLY A 1 291 ? 44.516 -40.959 -18.571 1.00 34.06 291 GLY A CA 1
ATOM 2023 C C . GLY A 1 291 ? 43.303 -40.767 -17.632 1.00 34.06 291 GLY A C 1
ATOM 2024 O O . GLY A 1 291 ? 42.556 -39.823 -17.842 1.00 34.06 291 GLY A O 1
ATOM 2025 N N . SER A 1 292 ? 42.914 -41.645 -16.687 1.00 35.75 292 SER A N 1
ATOM 2026 C CA . SER A 1 292 ? 43.624 -42.436 -15.646 1.00 35.75 292 SER A CA 1
ATOM 2027 C C . SER A 1 292 ? 44.164 -41.548 -14.508 1.00 35.75 292 SER A C 1
ATOM 2029 O O . SER A 1 292 ? 44.887 -40.604 -14.798 1.00 35.75 292 SER A O 1
ATOM 2031 N N . SER A 1 293 ? 43.878 -41.754 -13.212 1.00 38.50 293 SER A N 1
ATOM 2032 C CA . SER A 1 293 ? 43.203 -42.851 -12.460 1.00 38.50 293 SER A CA 1
ATOM 2033 C C . SER A 1 293 ? 42.141 -42.249 -11.477 1.00 38.50 293 SER A C 1
ATOM 2035 O O . SER A 1 293 ? 41.800 -41.087 -11.663 1.00 38.50 293 SER A O 1
ATOM 2037 N N . THR A 1 294 ? 41.490 -42.871 -10.471 1.00 34.88 294 THR A N 1
ATOM 2038 C CA . THR A 1 294 ? 41.676 -44.100 -9.650 1.00 34.88 294 THR A CA 1
ATOM 2039 C C . THR A 1 294 ? 40.309 -44.588 -9.083 1.00 34.88 294 THR A C 1
ATOM 2041 O O . THR A 1 294 ? 39.304 -43.893 -9.199 1.00 34.88 294 THR A O 1
ATOM 2044 N N . THR A 1 295 ? 40.255 -45.771 -8.456 1.00 34.59 295 THR A N 1
ATOM 2045 C CA . THR A 1 295 ? 39.104 -46.368 -7.723 1.00 34.59 295 THR A CA 1
ATOM 2046 C C . THR A 1 295 ? 38.755 -45.641 -6.399 1.00 34.59 295 THR A C 1
ATOM 2048 O O . THR A 1 295 ? 39.589 -44.907 -5.871 1.00 34.59 295 THR A O 1
ATOM 2051 N N . THR A 1 296 ? 37.588 -45.851 -5.754 1.00 34.81 296 THR A N 1
ATOM 2052 C CA . THR A 1 296 ? 37.377 -46.942 -4.754 1.00 34.81 296 THR A CA 1
ATOM 2053 C C . THR A 1 296 ? 35.919 -47.063 -4.237 1.00 34.81 296 THR A C 1
ATOM 2055 O O . THR A 1 296 ? 35.302 -46.068 -3.882 1.00 34.81 296 THR A O 1
ATOM 2058 N N . SER A 1 297 ? 35.433 -48.313 -4.150 1.00 39.91 297 SER A N 1
ATOM 2059 C CA . SER A 1 297 ? 34.348 -48.905 -3.322 1.00 39.91 297 SER A CA 1
ATOM 2060 C C . SER A 1 297 ? 32.999 -48.202 -3.061 1.00 39.91 297 SER A C 1
ATOM 2062 O O . SER A 1 297 ? 32.832 -47.437 -2.118 1.00 39.91 297 SER A O 1
ATOM 2064 N N . THR A 1 298 ? 31.978 -48.691 -3.769 1.00 37.78 298 THR A N 1
ATOM 2065 C CA . THR A 1 298 ? 30.825 -49.452 -3.229 1.00 37.78 298 THR A CA 1
ATOM 2066 C C . THR A 1 298 ? 30.530 -49.426 -1.717 1.00 37.78 298 THR A C 1
ATOM 2068 O O . THR A 1 298 ? 31.303 -49.960 -0.921 1.00 37.78 298 THR A O 1
ATOM 2071 N N . SER A 1 299 ? 29.285 -49.086 -1.362 1.00 39.03 299 SER A N 1
ATOM 2072 C CA . SER A 1 299 ? 28.508 -49.837 -0.359 1.00 39.03 299 SER A CA 1
ATOM 2073 C C . SER A 1 299 ? 27.003 -49.795 -0.677 1.00 39.03 299 SER A C 1
ATOM 2075 O O . SER A 1 299 ? 26.456 -48.757 -1.040 1.00 39.03 299 SER A O 1
ATOM 2077 N N . THR A 1 300 ? 26.337 -50.950 -0.583 1.00 36.91 300 THR A N 1
ATOM 2078 C CA . THR A 1 300 ? 24.891 -51.111 -0.820 1.00 36.91 300 THR A CA 1
ATOM 2079 C C . THR A 1 300 ? 24.189 -51.337 0.511 1.00 36.91 300 THR A C 1
ATOM 2081 O O . THR A 1 300 ? 24.595 -52.226 1.256 1.00 36.91 300 THR A O 1
ATOM 2084 N N . SER A 1 301 ? 23.093 -50.617 0.761 1.00 39.41 301 SER A N 1
ATOM 2085 C CA . SER A 1 301 ? 22.171 -50.897 1.869 1.00 39.41 301 SER A CA 1
ATOM 2086 C C . SER A 1 301 ? 20.732 -50.924 1.360 1.00 39.41 301 SER A C 1
ATOM 2088 O O . SER A 1 301 ? 20.282 -50.013 0.669 1.00 39.41 301 SER A O 1
ATOM 2090 N N . THR A 1 302 ? 20.010 -51.988 1.699 1.00 37.47 302 THR A N 1
ATOM 2091 C CA . THR A 1 302 ? 18.614 -52.246 1.311 1.00 37.47 302 THR A CA 1
ATOM 2092 C C . THR A 1 302 ? 17.776 -52.455 2.575 1.00 37.47 302 THR A C 1
ATOM 2094 O O . THR A 1 302 ? 18.332 -52.809 3.613 1.00 37.47 302 THR A O 1
ATOM 2097 N N . SER A 1 303 ? 16.445 -52.342 2.457 1.00 38.38 303 SER A N 1
ATOM 2098 C CA . SER A 1 303 ? 15.432 -52.638 3.494 1.00 38.38 303 SER A CA 1
ATOM 2099 C C . SER A 1 303 ? 15.307 -51.583 4.618 1.00 38.38 303 SER A C 1
ATOM 2101 O O . SER A 1 303 ? 16.202 -50.763 4.789 1.00 38.38 303 SER A O 1
ATOM 2103 N N . THR A 1 304 ? 14.200 -51.495 5.367 1.00 38.50 304 THR A N 1
ATOM 2104 C CA . THR A 1 304 ? 12.976 -52.333 5.416 1.00 38.50 304 THR A CA 1
ATOM 2105 C C . THR A 1 304 ? 11.682 -51.522 5.252 1.00 38.50 304 THR A C 1
ATOM 2107 O O . THR A 1 304 ? 11.614 -50.336 5.563 1.00 38.50 304 THR A O 1
ATOM 2110 N N . THR A 1 305 ? 10.612 -52.196 4.819 1.00 40.25 305 THR A N 1
ATOM 2111 C CA . THR A 1 305 ? 9.224 -51.729 4.979 1.00 40.25 305 THR A CA 1
ATOM 2112 C C . THR A 1 305 ? 8.693 -52.161 6.347 1.00 40.25 305 THR A C 1
ATOM 2114 O O . THR A 1 305 ? 8.845 -53.326 6.710 1.00 40.25 305 THR A O 1
ATOM 2117 N N . SER A 1 306 ? 8.019 -51.261 7.068 1.00 42.91 306 SER A N 1
ATOM 2118 C CA . SER A 1 306 ? 7.374 -51.561 8.356 1.00 42.91 306 SER A CA 1
ATOM 2119 C C . SER A 1 306 ? 5.856 -51.420 8.255 1.00 42.91 306 SER A C 1
ATOM 2121 O O . SER A 1 306 ? 5.336 -50.314 8.123 1.00 42.91 306 SER A O 1
ATOM 2123 N N . THR A 1 307 ? 5.146 -52.545 8.329 1.00 39.44 307 THR A N 1
ATOM 2124 C CA . THR A 1 307 ? 3.676 -52.599 8.356 1.00 39.44 307 THR A CA 1
ATOM 2125 C C . THR A 1 307 ? 3.162 -52.369 9.777 1.00 39.44 307 THR A C 1
ATOM 2127 O O . THR A 1 307 ? 3.529 -53.110 10.687 1.00 39.44 307 THR A O 1
ATOM 2130 N N . SER A 1 308 ? 2.274 -51.391 9.969 1.00 44.56 308 SER A N 1
ATOM 2131 C CA . SER A 1 308 ? 1.620 -51.133 11.261 1.00 44.56 308 SER A CA 1
ATOM 2132 C C . SER A 1 308 ? 0.275 -51.858 11.354 1.00 44.56 308 SER A C 1
ATOM 2134 O O . SER A 1 308 ? -0.662 -51.534 10.627 1.00 44.56 308 SER A O 1
ATOM 2136 N N . THR A 1 309 ? 0.179 -52.839 12.251 1.00 38.88 309 THR A N 1
ATOM 2137 C CA . THR A 1 309 ? -1.017 -53.676 12.444 1.00 38.88 309 THR A CA 1
ATOM 2138 C C . THR A 1 309 ? -2.137 -52.939 13.185 1.00 38.88 309 THR A C 1
ATOM 2140 O O . THR A 1 309 ? -1.902 -52.324 14.223 1.00 38.88 309 THR A O 1
ATOM 2143 N N . THR A 1 310 ? -3.375 -53.067 12.705 1.00 39.78 310 THR A N 1
ATOM 2144 C CA . THR A 1 310 ? -4.579 -52.570 13.390 1.00 39.78 310 THR A CA 1
ATOM 2145 C C . THR A 1 310 ? -4.947 -53.453 14.585 1.00 39.78 310 THR A C 1
ATOM 2147 O O . THR A 1 310 ? -5.154 -54.654 14.420 1.00 39.78 310 THR A O 1
ATOM 2150 N N . THR A 1 311 ? -5.118 -52.867 15.773 1.00 39.31 311 THR A N 1
ATOM 2151 C CA . THR A 1 311 ? -5.688 -53.537 16.955 1.00 39.31 311 THR A CA 1
ATOM 2152 C C . THR A 1 311 ? -7.054 -52.956 17.313 1.00 39.31 311 THR A C 1
ATOM 2154 O O . THR A 1 311 ? -7.179 -51.804 17.719 1.00 39.31 311 THR A O 1
ATOM 2157 N N . THR A 1 312 ? -8.095 -53.776 17.180 1.00 39.66 312 THR A N 1
ATOM 2158 C CA . THR A 1 312 ? -9.477 -53.412 17.519 1.00 39.66 312 THR A CA 1
ATOM 2159 C C . THR A 1 312 ? -9.739 -53.644 19.007 1.00 39.66 312 THR A C 1
ATOM 2161 O O . THR A 1 312 ? -9.633 -54.776 19.475 1.00 39.66 312 THR A O 1
ATOM 2164 N N . THR A 1 313 ? -10.136 -52.608 19.750 1.00 38.75 313 THR A N 1
ATOM 2165 C CA . THR A 1 313 ? -10.582 -52.731 21.149 1.00 38.75 313 THR A CA 1
ATOM 2166 C C . THR A 1 313 ? -12.013 -52.221 21.317 1.00 38.75 313 THR A C 1
ATOM 2168 O O . THR A 1 313 ? -12.305 -51.035 21.186 1.00 38.75 313 THR A O 1
ATOM 2171 N N . THR A 1 314 ? -12.931 -53.143 21.611 1.00 38.88 314 THR A N 1
ATOM 2172 C CA . THR A 1 314 ? -14.349 -52.840 21.843 1.00 38.88 314 THR A CA 1
ATOM 2173 C C . THR A 1 314 ? -14.573 -52.446 23.301 1.00 38.88 314 THR A C 1
ATOM 2175 O O . THR A 1 314 ? -14.447 -53.288 24.186 1.00 38.88 314 THR A O 1
ATOM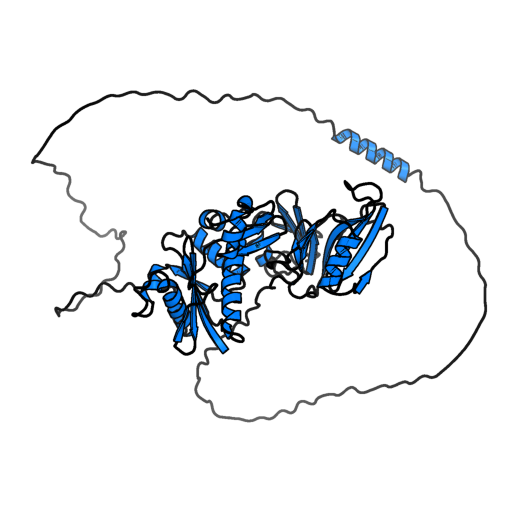 2178 N N . SER A 1 315 ? -14.965 -51.193 23.543 1.00 38.28 315 SER A N 1
ATOM 2179 C CA . SER A 1 315 ? -15.298 -50.678 24.880 1.00 38.28 315 SER A CA 1
ATOM 2180 C C . SER A 1 315 ? -16.658 -49.982 24.876 1.00 38.28 315 SER A C 1
ATOM 2182 O O . SER A 1 315 ? -16.788 -48.846 24.425 1.00 38.28 315 SER A O 1
ATOM 2184 N N . THR A 1 316 ? -17.678 -50.657 25.405 1.00 41.38 316 THR A N 1
ATOM 2185 C CA . THR A 1 316 ? -19.029 -50.103 25.580 1.00 41.38 316 THR A CA 1
ATOM 2186 C C . THR A 1 316 ? -19.060 -49.142 26.771 1.00 41.38 316 THR A C 1
ATOM 2188 O O . THR A 1 316 ? -18.705 -49.539 27.880 1.00 41.38 316 THR A O 1
ATOM 2191 N N . SER A 1 317 ? -19.526 -47.901 26.591 1.00 36.03 317 SER A N 1
ATOM 2192 C CA . SER A 1 317 ? -19.806 -46.995 27.715 1.00 36.03 317 SER A CA 1
ATOM 2193 C C . SER A 1 317 ? -21.040 -46.107 27.490 1.00 36.03 317 SER A C 1
ATOM 2195 O O . SER A 1 317 ? -21.509 -45.914 26.370 1.00 36.03 317 SER A O 1
ATOM 2197 N N . VAL A 1 318 ? -21.619 -45.664 28.609 1.00 41.88 318 VAL A N 1
ATOM 2198 C CA . VAL A 1 318 ? -22.958 -45.060 28.752 1.00 41.88 318 VAL A CA 1
ATOM 2199 C C . VAL A 1 318 ? -23.042 -43.663 28.104 1.00 41.88 318 VAL A C 1
ATOM 2201 O O . VAL A 1 318 ? -22.085 -42.895 28.222 1.00 41.88 318 VAL A O 1
ATOM 2204 N N . PRO A 1 319 ? -24.176 -43.273 27.480 1.00 39.47 319 PRO A N 1
ATOM 2205 C CA . PRO A 1 319 ? -24.351 -41.925 26.939 1.00 39.47 319 PRO A CA 1
ATOM 2206 C C . PRO A 1 319 ? -24.266 -40.842 28.028 1.00 39.47 319 PRO A C 1
ATOM 2208 O O . PRO A 1 319 ? -25.056 -40.810 28.972 1.00 39.47 319 PRO A O 1
ATOM 2211 N N . LYS A 1 320 ? -23.316 -39.918 27.858 1.00 34.72 320 LYS A N 1
ATOM 2212 C CA . LYS A 1 320 ? -23.164 -38.687 28.649 1.00 34.72 320 LYS A CA 1
ATOM 2213 C C . LYS A 1 320 ? -23.962 -37.553 27.971 1.00 34.72 320 LYS A C 1
ATOM 2215 O O . LYS A 1 320 ? -23.981 -37.520 26.742 1.00 34.72 320 LYS A O 1
ATOM 2220 N N . PRO A 1 321 ? -24.627 -36.641 28.711 1.00 36.84 321 PRO A N 1
ATOM 2221 C CA . PRO A 1 321 ? -25.518 -35.643 28.112 1.00 36.84 321 PRO A CA 1
ATOM 2222 C C . PRO A 1 321 ? -24.817 -34.701 27.126 1.00 36.84 321 PRO A C 1
ATOM 2224 O O . PRO A 1 321 ? -23.674 -34.292 27.335 1.00 36.84 321 PRO A O 1
ATOM 2227 N N . THR A 1 322 ? -25.553 -34.327 26.078 1.00 35.69 322 THR A N 1
ATOM 2228 C CA . THR A 1 322 ? -25.117 -33.444 24.990 1.00 35.69 322 THR A CA 1
ATOM 2229 C C . THR A 1 322 ? -24.851 -32.022 25.485 1.00 35.69 322 THR A 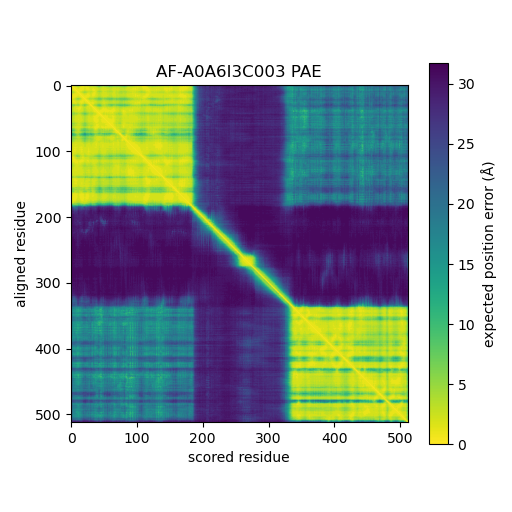C 1
ATOM 2231 O O . THR A 1 322 ? -25.738 -31.172 25.486 1.00 35.69 322 THR A O 1
ATOM 2234 N N . SER A 1 323 ? -23.610 -31.736 25.873 1.00 34.06 323 SER A N 1
ATOM 2235 C CA . SER A 1 323 ? -23.121 -30.362 25.970 1.00 34.06 323 SER A CA 1
ATOM 2236 C C . SER A 1 323 ? -22.863 -29.828 24.562 1.00 34.06 323 SER A C 1
ATOM 2238 O O . SER A 1 323 ? -21.929 -30.278 23.895 1.00 34.06 323 SER A O 1
ATOM 2240 N N . THR A 1 324 ? -23.678 -28.879 24.102 1.00 36.66 324 THR A N 1
ATOM 2241 C CA . THR A 1 324 ? -23.497 -28.219 22.802 1.00 36.66 324 THR A CA 1
ATOM 2242 C C . THR A 1 324 ? -22.253 -27.332 22.841 1.00 36.66 324 THR A C 1
ATOM 2244 O O . THR A 1 324 ? -22.327 -26.151 23.175 1.00 36.66 324 THR A O 1
ATOM 2247 N N . THR A 1 325 ? -21.088 -27.906 22.541 1.00 32.41 325 THR A N 1
ATOM 2248 C CA . THR A 1 325 ? -19.831 -27.159 22.444 1.00 32.41 325 THR A CA 1
ATOM 2249 C C . THR A 1 325 ? -19.888 -26.252 21.221 1.00 32.41 325 THR A C 1
ATOM 2251 O O . THR A 1 325 ? -19.578 -26.675 20.110 1.00 32.41 325 THR A O 1
ATOM 2254 N N . SER A 1 326 ? -20.294 -25.000 21.430 1.00 36.62 326 SER A N 1
ATOM 2255 C CA . SER A 1 326 ? -20.145 -23.928 20.450 1.00 36.62 326 SER A CA 1
ATOM 2256 C C . SER A 1 326 ? -18.667 -23.795 20.092 1.00 36.62 326 SER A C 1
ATOM 2258 O O . SER A 1 326 ? -17.882 -23.242 20.861 1.00 36.62 326 SER A O 1
ATOM 2260 N N . THR A 1 327 ? -18.274 -24.343 18.944 1.00 31.33 327 THR A N 1
ATOM 2261 C CA . THR A 1 327 ? -16.897 -24.264 18.459 1.00 31.33 327 THR A CA 1
ATOM 2262 C C . THR A 1 327 ? -16.614 -22.834 18.025 1.00 31.33 327 THR A C 1
ATOM 2264 O O . THR A 1 327 ? -16.911 -22.447 16.897 1.00 31.33 327 THR A O 1
ATOM 2267 N N . THR A 1 328 ? -16.046 -22.038 18.930 1.00 35.47 328 THR A N 1
ATOM 2268 C CA . THR A 1 328 ? -15.534 -20.707 18.609 1.00 35.47 328 THR A CA 1
ATOM 2269 C C . THR A 1 328 ? -14.354 -20.868 17.656 1.00 35.47 328 THR A C 1
ATOM 2271 O O . THR A 1 328 ? -13.224 -21.108 18.085 1.00 35.47 328 THR A O 1
ATOM 2274 N N . THR A 1 329 ? -14.618 -20.786 16.352 1.00 33.91 329 THR A N 1
ATOM 2275 C CA . THR A 1 329 ? -13.583 -20.803 15.317 1.00 33.91 329 THR A CA 1
ATOM 2276 C C . THR A 1 329 ? -12.697 -19.578 15.497 1.00 33.91 329 THR A C 1
ATOM 2278 O O . THR A 1 329 ? -13.015 -18.492 15.019 1.00 33.91 329 THR A O 1
ATOM 2281 N N . SER A 1 330 ? -11.581 -19.756 16.204 1.00 32.56 330 SER A N 1
ATOM 2282 C CA . SER A 1 330 ? -10.501 -18.777 16.234 1.00 32.56 330 SER A CA 1
ATOM 2283 C C . SER A 1 330 ? -9.868 -18.757 14.848 1.00 32.56 330 SER A C 1
ATOM 2285 O O . SER A 1 330 ? -9.014 -19.583 14.521 1.00 32.56 330 SER A O 1
ATOM 2287 N N . THR A 1 331 ? -10.372 -17.874 13.989 1.00 32.47 331 THR A N 1
ATOM 2288 C CA . THR A 1 331 ? -9.845 -17.675 12.643 1.00 32.47 331 THR A CA 1
ATOM 2289 C C . THR A 1 331 ? -8.410 -17.188 12.769 1.00 32.47 331 THR A C 1
ATOM 2291 O O . THR A 1 331 ? -8.177 -16.047 13.163 1.00 32.47 331 THR A O 1
ATOM 2294 N N . THR A 1 332 ? -7.439 -18.041 12.437 1.00 30.59 332 THR A N 1
ATOM 2295 C CA . THR A 1 332 ? -6.036 -17.631 12.346 1.00 30.59 332 THR A CA 1
ATOM 2296 C C . THR A 1 332 ? -5.904 -16.613 11.221 1.00 30.59 332 THR A C 1
ATOM 2298 O O . THR A 1 332 ? -5.816 -16.972 10.047 1.00 30.59 332 THR A O 1
ATOM 2301 N N . ILE A 1 333 ? -5.934 -15.335 11.595 1.00 39.03 333 ILE A N 1
ATOM 2302 C CA . ILE A 1 333 ? -5.770 -14.205 10.690 1.00 39.03 333 ILE A CA 1
ATOM 2303 C C . ILE A 1 333 ? -4.415 -14.346 9.999 1.00 39.03 333 ILE A C 1
ATOM 2305 O O . ILE A 1 333 ? -3.361 -14.279 10.636 1.00 39.03 333 ILE A O 1
ATOM 2309 N N . VAL A 1 334 ? -4.446 -14.512 8.677 1.00 38.38 334 VAL A N 1
ATOM 2310 C CA . VAL A 1 334 ? -3.286 -14.213 7.843 1.00 38.38 334 VAL A CA 1
ATOM 2311 C C . VAL A 1 334 ? -3.167 -12.695 7.841 1.00 38.38 334 VAL A C 1
ATOM 2313 O O . VAL A 1 334 ? -3.860 -12.017 7.086 1.00 38.38 334 VAL A O 1
ATOM 2316 N N . ALA A 1 335 ? -2.322 -12.162 8.726 1.00 41.78 335 ALA A N 1
ATOM 2317 C CA . ALA A 1 335 ? -1.872 -10.783 8.603 1.00 41.78 335 ALA A CA 1
ATOM 2318 C C . ALA A 1 335 ? -1.288 -10.608 7.189 1.00 41.78 335 ALA A C 1
ATOM 2320 O O . ALA A 1 335 ? -0.625 -11.533 6.698 1.00 41.78 335 ALA A O 1
ATOM 2321 N N . PRO A 1 336 ? -1.529 -9.476 6.507 1.00 53.09 336 PRO A N 1
ATOM 2322 C CA . PRO A 1 336 ? -0.979 -9.270 5.180 1.00 53.09 336 PRO A CA 1
ATOM 2323 C C . PRO A 1 336 ? 0.542 -9.264 5.276 1.00 53.09 336 PRO A C 1
ATOM 2325 O O . PRO A 1 336 ? 1.126 -9.040 6.344 1.00 53.09 336 PRO A O 1
ATOM 2328 N N . ALA A 1 337 ? 1.194 -9.430 4.135 1.00 61.09 337 ALA A N 1
ATOM 2329 C CA . ALA A 1 337 ? 2.601 -9.105 4.055 1.00 61.09 337 ALA A CA 1
ATOM 2330 C C . ALA A 1 337 ? 2.794 -7.633 4.460 1.00 61.09 337 ALA A C 1
ATOM 2332 O O . ALA A 1 337 ? 2.322 -6.720 3.780 1.00 61.09 337 ALA A O 1
ATOM 2333 N N . ARG A 1 338 ? 3.476 -7.394 5.588 1.00 72.88 338 ARG A N 1
ATOM 2334 C CA . ARG A 1 338 ? 4.033 -6.066 5.862 1.00 72.88 338 ARG A CA 1
ATOM 2335 C C . ARG A 1 338 ? 5.019 -5.734 4.751 1.00 72.88 338 ARG A C 1
ATOM 2337 O O . ARG A 1 338 ? 5.686 -6.631 4.246 1.00 72.88 338 ARG A O 1
ATOM 2344 N N . ILE A 1 339 ? 5.121 -4.457 4.403 1.00 81.44 339 ILE A N 1
ATOM 2345 C CA . ILE A 1 339 ? 6.150 -3.996 3.474 1.00 81.44 339 ILE A CA 1
ATOM 2346 C C . ILE A 1 339 ? 7.510 -4.238 4.140 1.00 81.44 339 ILE A C 1
ATOM 2348 O O . ILE A 1 339 ? 7.725 -3.846 5.288 1.00 81.44 339 ILE A O 1
ATOM 2352 N N . GLY A 1 340 ? 8.378 -4.963 3.443 1.00 85.31 340 GLY A N 1
ATOM 2353 C CA . GLY A 1 340 ? 9.687 -5.378 3.923 1.00 85.31 340 GLY A CA 1
ATOM 2354 C C . GLY A 1 340 ? 10.756 -4.291 3.784 1.00 85.31 340 GLY A C 1
ATOM 2355 O O . GLY A 1 340 ? 10.452 -3.132 3.498 1.00 85.31 340 GLY A O 1
ATOM 2356 N N . PRO A 1 341 ? 12.048 -4.655 3.900 1.00 89.06 341 PRO A N 1
ATOM 2357 C CA . PRO A 1 341 ? 13.143 -3.737 3.590 1.00 89.06 341 PRO A CA 1
ATOM 2358 C C . PRO A 1 341 ? 13.195 -3.351 2.100 1.00 89.06 341 PRO A C 1
ATOM 2360 O O . PRO A 1 341 ? 13.908 -2.415 1.752 1.00 89.06 341 PRO A O 1
ATOM 2363 N N . VAL A 1 342 ? 12.462 -4.048 1.223 1.00 93.50 342 VAL A N 1
ATOM 2364 C CA . VAL A 1 342 ? 12.345 -3.746 -0.209 1.00 93.50 342 VAL A CA 1
ATOM 2365 C C . VAL A 1 342 ? 10.879 -3.854 -0.620 1.00 93.50 342 VAL A C 1
ATOM 2367 O O . VAL A 1 342 ? 10.293 -4.931 -0.521 1.00 93.50 342 VAL A O 1
ATOM 2370 N N . ALA A 1 343 ? 10.309 -2.750 -1.101 1.00 91.88 343 ALA A N 1
ATOM 2371 C CA . ALA A 1 343 ? 8.984 -2.705 -1.706 1.00 91.88 343 ALA A CA 1
ATOM 2372 C C . ALA A 1 343 ? 9.071 -2.743 -3.240 1.00 91.88 343 ALA A C 1
ATOM 2374 O O . ALA A 1 343 ? 9.996 -2.185 -3.840 1.00 91.88 343 ALA A O 1
ATOM 2375 N N . LEU A 1 344 ? 8.082 -3.371 -3.870 1.00 93.88 344 LEU A N 1
ATOM 2376 C CA . LEU A 1 344 ? 7.935 -3.484 -5.321 1.00 93.88 344 LEU A CA 1
ATOM 2377 C C . LEU A 1 344 ? 7.208 -2.253 -5.888 1.00 93.88 344 LEU A C 1
ATOM 2379 O O . LEU A 1 344 ? 6.165 -1.861 -5.364 1.00 93.88 344 LEU A O 1
ATOM 2383 N N . ALA A 1 345 ? 7.716 -1.658 -6.972 1.00 91.12 345 ALA A N 1
ATOM 2384 C CA . ALA A 1 345 ? 7.081 -0.511 -7.626 1.00 91.12 345 ALA A CA 1
ATOM 2385 C C . ALA A 1 345 ? 6.986 -0.689 -9.159 1.00 91.12 345 ALA A C 1
ATOM 2387 O O . ALA A 1 345 ? 7.880 -1.295 -9.756 1.00 91.12 345 ALA A O 1
ATOM 2388 N N . PRO A 1 346 ? 5.968 -0.114 -9.837 1.00 89.94 346 PRO A N 1
ATOM 2389 C CA . PRO A 1 346 ? 5.803 -0.211 -11.299 1.00 89.94 346 PRO A CA 1
ATOM 2390 C C . PRO A 1 346 ? 6.973 0.349 -12.134 1.00 89.94 346 PRO A C 1
ATOM 2392 O O . PRO A 1 346 ? 7.041 0.134 -13.341 1.00 89.94 346 PRO A O 1
ATOM 2395 N N . ASN A 1 347 ? 7.873 1.110 -11.507 1.00 90.00 347 ASN A N 1
ATOM 2396 C CA . ASN A 1 347 ? 9.004 1.800 -12.128 1.00 90.00 347 ASN A CA 1
ATOM 2397 C C . ASN A 1 347 ? 10.353 1.523 -11.429 1.00 90.00 347 ASN A C 1
ATOM 2399 O O . ASN A 1 347 ? 11.313 2.265 -11.656 1.00 90.00 347 ASN A O 1
ATOM 2403 N N . GLY A 1 348 ? 10.427 0.507 -10.560 1.00 93.75 348 GLY A N 1
ATOM 2404 C CA . GLY A 1 348 ? 11.632 0.211 -9.786 1.00 93.75 348 GLY A CA 1
ATOM 2405 C C . GLY A 1 348 ? 11.372 -0.487 -8.450 1.00 93.75 348 GLY A C 1
ATOM 2406 O O . GLY A 1 348 ? 10.428 -1.259 -8.308 1.00 93.75 348 GLY A O 1
ATOM 2407 N N . LEU A 1 349 ? 12.222 -0.220 -7.461 1.00 95.31 349 LEU A N 1
ATOM 2408 C CA . LEU A 1 349 ? 12.154 -0.779 -6.106 1.00 95.31 349 LEU A CA 1
ATOM 2409 C C . LEU A 1 349 ? 12.303 0.343 -5.076 1.00 95.31 349 LEU A C 1
ATOM 2411 O O . LEU A 1 349 ? 13.073 1.274 -5.300 1.00 95.31 349 LEU A O 1
ATOM 2415 N N . ILE A 1 350 ? 11.636 0.247 -3.926 1.00 90.50 350 ILE A N 1
ATOM 2416 C CA . ILE A 1 350 ? 11.799 1.218 -2.832 1.00 90.50 350 ILE A CA 1
ATOM 2417 C C . ILE A 1 350 ? 12.455 0.516 -1.643 1.00 90.50 350 ILE A C 1
ATOM 2419 O O . ILE A 1 350 ? 11.862 -0.353 -1.006 1.00 90.50 350 ILE A O 1
ATOM 2423 N N . LEU A 1 351 ? 13.706 0.878 -1.368 1.00 92.00 351 LEU A N 1
ATOM 2424 C CA . LEU A 1 351 ? 14.484 0.382 -0.236 1.00 92.00 351 LEU A CA 1
ATOM 2425 C C . LEU A 1 351 ? 14.060 1.093 1.049 1.00 92.00 351 LEU A C 1
ATOM 2427 O O . LEU A 1 351 ? 13.823 2.296 1.023 1.00 92.00 351 LEU A O 1
ATOM 2431 N N . GLN A 1 352 ? 14.034 0.370 2.172 1.00 81.81 352 GLN A N 1
ATOM 2432 C CA . GLN A 1 352 ? 13.759 0.889 3.522 1.00 81.81 352 GLN A CA 1
ATOM 2433 C C . GLN A 1 352 ? 12.499 1.773 3.603 1.00 81.81 352 GLN A C 1
ATOM 2435 O O . GLN A 1 352 ? 12.498 2.810 4.274 1.00 81.81 352 GLN A O 1
ATOM 2440 N N . PHE A 1 353 ? 11.439 1.362 2.902 1.00 73.56 353 PHE A N 1
ATOM 2441 C CA . PHE A 1 353 ? 10.174 2.086 2.799 1.00 73.56 353 PHE A CA 1
ATOM 2442 C C . PHE A 1 353 ? 9.626 2.536 4.168 1.00 73.56 353 PHE A C 1
ATOM 2444 O O . PHE A 1 353 ? 9.707 1.810 5.158 1.00 73.56 353 PHE A O 1
ATOM 2451 N N . GLY A 1 354 ? 9.075 3.753 4.226 1.00 60.88 354 GLY A N 1
ATOM 2452 C CA . GLY A 1 354 ? 8.535 4.358 5.452 1.00 60.88 354 GLY A CA 1
ATOM 2453 C C . GLY A 1 354 ? 9.585 4.858 6.458 1.00 60.88 354 GLY A C 1
ATOM 2454 O O . GLY A 1 354 ? 9.228 5.499 7.442 1.00 60.88 354 GLY A O 1
ATOM 2455 N N . SER A 1 355 ? 10.880 4.615 6.227 1.00 68.44 355 SER A N 1
ATOM 2456 C CA . SER A 1 355 ? 11.956 5.119 7.092 1.00 68.44 355 SER A CA 1
ATOM 2457 C C . SER A 1 355 ? 12.526 6.465 6.625 1.00 68.44 355 SER A C 1
ATOM 2459 O O . SER A 1 355 ? 12.392 6.863 5.467 1.00 68.44 355 SER A O 1
ATOM 2461 N N . SER A 1 356 ? 13.270 7.133 7.511 1.00 61.97 356 SER A N 1
ATOM 2462 C CA . SER A 1 356 ? 14.095 8.306 7.186 1.00 61.97 356 SER A CA 1
ATOM 2463 C C . SER A 1 356 ? 15.289 8.005 6.263 1.00 61.97 356 SER A C 1
ATOM 2465 O O . SER A 1 356 ? 15.977 8.935 5.851 1.00 61.97 356 SER A O 1
ATOM 2467 N N . SER A 1 357 ? 15.537 6.734 5.933 1.00 72.69 357 SER A N 1
ATOM 2468 C CA . SER A 1 357 ? 16.571 6.279 4.993 1.00 72.69 357 SER A CA 1
ATOM 2469 C C . SER A 1 357 ? 15.986 5.647 3.722 1.00 72.69 357 SER A C 1
ATOM 2471 O O . SER A 1 357 ? 16.725 5.054 2.940 1.00 72.69 357 SER A O 1
ATOM 2473 N N . SER A 1 358 ? 14.670 5.773 3.503 1.00 79.12 358 SER A N 1
ATOM 2474 C CA . SER A 1 358 ? 13.990 5.219 2.329 1.00 79.12 358 SER A CA 1
ATOM 2475 C C . SER A 1 358 ? 14.584 5.759 1.024 1.00 79.12 358 SER A C 1
ATOM 2477 O O . SER A 1 358 ? 14.828 6.958 0.894 1.00 79.12 358 SER A O 1
ATOM 2479 N N . PHE A 1 359 ? 14.794 4.883 0.040 1.00 84.94 359 PHE A N 1
ATOM 2480 C CA . PHE A 1 359 ? 15.448 5.227 -1.226 1.00 84.94 359 PHE A CA 1
ATOM 2481 C C . PHE A 1 359 ? 14.835 4.460 -2.404 1.00 84.94 359 PHE A C 1
ATOM 2483 O O . PHE A 1 359 ? 14.883 3.231 -2.436 1.00 84.94 359 PHE A O 1
ATOM 2490 N N . THR A 1 360 ? 14.297 5.169 -3.400 1.00 89.25 360 THR A N 1
ATOM 2491 C CA . THR A 1 360 ? 13.830 4.546 -4.654 1.00 89.25 360 THR A CA 1
ATOM 2492 C C . THR A 1 360 ? 15.010 4.246 -5.588 1.00 89.25 360 THR A C 1
ATOM 2494 O O . THR A 1 360 ? 15.705 5.169 -6.003 1.00 89.25 360 THR A O 1
ATOM 2497 N N . LEU A 1 361 ? 15.180 2.977 -5.966 1.00 94.44 361 LEU A N 1
ATOM 2498 C CA . LEU A 1 361 ? 15.944 2.527 -7.135 1.00 94.44 361 LEU A CA 1
ATOM 2499 C C . LEU A 1 361 ? 15.010 2.572 -8.352 1.00 94.44 361 LEU A C 1
ATOM 2501 O O . LEU A 1 361 ? 13.995 1.875 -8.356 1.00 94.44 361 LEU A O 1
ATOM 2505 N N . ARG A 1 362 ? 15.311 3.378 -9.367 1.00 93.44 362 ARG A N 1
ATOM 2506 C CA . ARG A 1 362 ? 14.452 3.607 -10.541 1.00 93.44 362 ARG A CA 1
ATOM 2507 C C . ARG A 1 362 ? 14.937 2.815 -11.752 1.00 93.44 362 ARG A C 1
ATOM 2509 O O . ARG A 1 362 ? 16.134 2.602 -11.926 1.00 93.44 362 ARG A O 1
ATOM 2516 N N . PHE A 1 363 ? 14.023 2.428 -12.640 1.00 93.12 363 PHE A N 1
ATOM 2517 C CA . PHE A 1 363 ? 14.430 1.978 -13.970 1.00 93.12 363 PHE A CA 1
ATOM 2518 C C . PHE A 1 363 ? 15.141 3.124 -14.710 1.00 93.12 363 PHE A C 1
ATOM 2520 O O . PHE A 1 363 ? 14.653 4.255 -14.722 1.00 93.12 363 PHE A O 1
ATOM 2527 N N . GLY A 1 364 ? 16.305 2.830 -15.289 1.00 92.25 364 GLY A N 1
ATOM 2528 C CA . GLY A 1 364 ? 17.261 3.810 -15.811 1.00 92.25 364 GLY A CA 1
ATOM 2529 C C . GLY A 1 364 ? 18.436 4.134 -14.873 1.00 92.25 364 GLY A C 1
ATOM 2530 O O . GLY A 1 364 ? 19.425 4.685 -15.354 1.00 92.25 364 GLY A O 1
ATOM 2531 N N . ASP A 1 365 ? 18.388 3.769 -13.585 1.00 94.75 365 ASP A N 1
ATOM 2532 C CA . ASP A 1 365 ? 19.516 3.970 -12.659 1.00 94.75 365 ASP A CA 1
ATOM 2533 C C . ASP A 1 365 ? 20.717 3.072 -13.015 1.00 94.75 365 ASP A C 1
ATOM 2535 O O . ASP A 1 365 ? 20.558 1.968 -13.543 1.00 94.75 365 ASP A O 1
ATOM 2539 N N . ASP A 1 366 ? 21.931 3.527 -12.684 1.00 95.62 366 ASP A N 1
ATOM 2540 C CA . ASP A 1 366 ? 23.183 2.791 -12.914 1.00 95.62 366 ASP A CA 1
ATOM 2541 C C . ASP A 1 366 ? 23.169 1.390 -12.277 1.00 95.62 366 ASP A C 1
ATOM 2543 O O . ASP A 1 366 ? 22.779 1.215 -11.118 1.00 95.62 366 ASP A O 1
ATOM 2547 N N . ALA A 1 367 ? 23.615 0.385 -13.032 1.00 96.62 367 ALA A N 1
ATOM 2548 C CA . ALA A 1 367 ? 23.517 -1.017 -12.643 1.00 96.62 367 ALA A CA 1
ATOM 2549 C C . ALA A 1 367 ? 24.349 -1.375 -11.400 1.00 96.62 367 ALA A C 1
ATOM 2551 O O . ALA A 1 367 ? 23.839 -2.035 -10.490 1.00 96.62 367 ALA A O 1
ATOM 2552 N N . ASP A 1 368 ? 25.612 -0.948 -11.336 1.00 95.75 368 ASP A N 1
ATOM 2553 C CA . ASP A 1 368 ? 26.513 -1.349 -10.253 1.00 95.75 368 ASP A CA 1
ATOM 2554 C C . ASP A 1 368 ? 26.236 -0.534 -8.973 1.00 95.75 368 ASP A C 1
ATOM 2556 O O . ASP A 1 368 ? 26.267 -1.087 -7.868 1.00 95.75 368 ASP A O 1
ATOM 2560 N N . GLY A 1 369 ? 25.835 0.736 -9.099 1.00 95.94 369 GLY A N 1
ATOM 2561 C CA . GLY A 1 369 ? 25.307 1.551 -8.002 1.00 95.94 369 GLY A CA 1
ATOM 2562 C C . GLY A 1 369 ? 23.979 1.024 -7.439 1.00 95.94 369 GLY A C 1
ATOM 2563 O O . GLY A 1 369 ? 23.804 0.977 -6.218 1.00 95.94 369 GLY A O 1
ATOM 2564 N N . THR A 1 370 ? 23.070 0.566 -8.307 1.00 97.44 370 THR A N 1
ATOM 2565 C CA . THR A 1 370 ? 21.802 -0.074 -7.913 1.00 97.44 370 THR A CA 1
ATOM 2566 C C . THR A 1 370 ? 22.054 -1.368 -7.145 1.00 97.44 370 THR A C 1
ATOM 2568 O O . THR A 1 370 ? 21.556 -1.539 -6.029 1.00 97.44 370 THR A O 1
ATOM 2571 N N . LEU A 1 371 ? 22.867 -2.267 -7.712 1.00 97.12 371 LEU A N 1
ATOM 2572 C CA . LEU A 1 371 ? 23.176 -3.556 -7.098 1.00 97.12 371 LEU A CA 1
ATOM 2573 C C . LEU A 1 371 ? 23.884 -3.382 -5.747 1.00 97.12 371 LEU A C 1
ATOM 2575 O O . LEU A 1 371 ? 23.512 -4.041 -4.778 1.00 97.12 371 LEU A O 1
ATOM 2579 N N . SER A 1 372 ? 24.840 -2.453 -5.653 1.00 96.44 372 SER A N 1
ATOM 2580 C CA . SER A 1 372 ? 25.570 -2.172 -4.408 1.00 96.44 372 SER A CA 1
ATOM 2581 C C . SER A 1 372 ? 24.643 -1.721 -3.273 1.00 96.44 372 SER A C 1
ATOM 2583 O O . SER A 1 372 ? 24.782 -2.190 -2.143 1.00 96.44 372 SER A O 1
ATOM 2585 N N . ARG A 1 373 ? 23.663 -0.851 -3.566 1.00 95.38 373 ARG A N 1
ATOM 2586 C CA . ARG A 1 373 ? 22.665 -0.385 -2.584 1.00 95.38 373 ARG A CA 1
ATOM 2587 C C . ARG A 1 373 ? 21.760 -1.514 -2.097 1.00 95.38 373 ARG A C 1
ATOM 2589 O O . ARG A 1 373 ? 21.504 -1.608 -0.900 1.00 95.38 373 ARG A O 1
ATOM 2596 N N . LEU A 1 374 ? 21.298 -2.374 -3.005 1.00 95.31 374 LEU A N 1
ATOM 2597 C CA . LEU A 1 374 ? 20.446 -3.509 -2.650 1.00 95.31 374 LEU A CA 1
ATOM 2598 C C . LEU A 1 374 ? 21.204 -4.551 -1.812 1.00 95.31 374 LEU A C 1
ATOM 2600 O O . LEU A 1 374 ? 20.710 -4.990 -0.774 1.00 95.31 374 LEU A O 1
ATOM 2604 N N . VAL A 1 375 ? 22.417 -4.915 -2.234 1.00 95.06 375 VAL A N 1
ATOM 2605 C CA . VAL A 1 375 ? 23.252 -5.924 -1.563 1.00 95.06 375 VAL A CA 1
ATOM 2606 C C . VAL A 1 375 ? 23.651 -5.488 -0.151 1.00 95.06 375 VAL A C 1
ATOM 2608 O O . VAL A 1 375 ? 23.668 -6.311 0.764 1.00 95.06 375 VAL A O 1
ATOM 2611 N N . ALA A 1 376 ? 23.888 -4.189 0.059 1.00 93.56 376 ALA A N 1
ATOM 2612 C CA . ALA A 1 376 ? 24.132 -3.624 1.385 1.00 93.56 376 ALA A CA 1
ATOM 2613 C C . ALA A 1 376 ? 22.929 -3.742 2.346 1.00 93.56 376 ALA A C 1
ATOM 2615 O O . ALA A 1 376 ? 23.124 -3.674 3.559 1.00 93.56 376 ALA A O 1
ATOM 2616 N N . LEU A 1 377 ? 21.706 -3.927 1.830 1.00 93.12 377 LEU A N 1
ATOM 2617 C CA . LEU A 1 377 ? 20.479 -4.007 2.627 1.00 93.12 377 LEU A CA 1
ATOM 2618 C C . LEU A 1 377 ? 19.959 -5.439 2.831 1.00 93.12 377 LEU A C 1
ATOM 2620 O O . LEU A 1 377 ? 19.508 -5.762 3.928 1.00 93.12 377 LEU A O 1
ATOM 2624 N N . ILE A 1 378 ? 19.989 -6.285 1.793 1.00 93.00 378 ILE A N 1
ATOM 2625 C CA . ILE A 1 378 ? 19.370 -7.630 1.818 1.00 93.00 378 ILE A CA 1
ATOM 2626 C C . ILE A 1 378 ? 20.350 -8.793 1.589 1.00 93.00 378 ILE A C 1
ATOM 2628 O O . ILE A 1 378 ? 19.928 -9.947 1.477 1.00 93.00 378 ILE A O 1
ATOM 2632 N N . GLY A 1 379 ? 21.655 -8.509 1.575 1.00 92.88 379 GLY A N 1
ATOM 2633 C CA . GLY A 1 379 ? 22.717 -9.509 1.482 1.00 92.88 379 GLY A CA 1
ATOM 2634 C C . GLY A 1 379 ? 23.225 -9.766 0.062 1.00 92.88 379 GLY A C 1
ATOM 2635 O O . GLY A 1 379 ? 22.784 -9.162 -0.912 1.00 92.88 379 GLY A O 1
ATOM 2636 N N . GLN A 1 380 ? 24.211 -10.658 -0.038 1.00 94.75 380 GLN A N 1
ATOM 2637 C CA . GLN A 1 380 ? 24.906 -10.964 -1.292 1.00 94.75 380 GLN A CA 1
ATOM 2638 C C . GLN A 1 380 ? 23.999 -11.680 -2.311 1.00 94.75 380 GLN A C 1
ATOM 2640 O O . GLN A 1 380 ? 23.075 -12.392 -1.907 1.00 94.75 380 GLN A O 1
ATOM 2645 N N . PRO A 1 381 ? 24.273 -11.548 -3.625 1.00 96.06 381 PRO A N 1
ATOM 2646 C CA . PRO A 1 381 ? 23.559 -12.297 -4.651 1.00 96.06 381 PRO A CA 1
ATOM 2647 C C . PRO A 1 381 ? 23.626 -13.811 -4.437 1.00 96.06 381 PRO A C 1
ATOM 2649 O O . PRO A 1 381 ? 24.687 -14.374 -4.173 1.00 96.06 381 PRO A O 1
ATOM 2652 N N . THR A 1 382 ? 22.484 -14.473 -4.607 1.00 94.75 382 THR A N 1
ATOM 2653 C CA . THR A 1 382 ? 22.358 -15.934 -4.644 1.00 94.75 382 THR A CA 1
ATOM 2654 C C . THR A 1 382 ? 22.636 -16.496 -6.041 1.00 94.75 382 THR A C 1
ATOM 2656 O O . THR A 1 382 ? 23.015 -17.659 -6.159 1.00 94.75 382 THR A O 1
ATOM 2659 N N . ALA A 1 383 ? 22.504 -15.679 -7.094 1.00 95.88 383 ALA A N 1
ATOM 2660 C CA . ALA A 1 383 ? 22.987 -15.974 -8.443 1.00 95.88 383 ALA A CA 1
ATOM 2661 C C . ALA A 1 383 ? 23.299 -14.682 -9.225 1.00 95.88 383 ALA A C 1
ATOM 2663 O O . ALA A 1 383 ? 22.617 -13.674 -9.059 1.00 95.88 383 ALA A O 1
ATOM 2664 N N . ASP A 1 384 ? 24.277 -14.726 -10.129 1.00 97.31 384 ASP A N 1
ATOM 2665 C CA . ASP A 1 384 ? 24.575 -13.667 -11.106 1.00 97.31 384 ASP A CA 1
ATOM 2666 C C . ASP A 1 384 ? 24.904 -14.337 -12.448 1.00 97.31 384 ASP A C 1
ATOM 2668 O O . ASP A 1 384 ? 25.679 -15.294 -12.493 1.00 97.31 384 ASP A O 1
ATOM 2672 N N . THR A 1 385 ? 24.295 -13.888 -13.548 1.00 96.44 385 THR A N 1
ATOM 2673 C CA . THR A 1 385 ? 24.553 -14.466 -14.876 1.00 96.44 385 THR A CA 1
ATOM 2674 C C . THR A 1 385 ? 25.829 -13.966 -15.542 1.00 96.44 385 THR A C 1
ATOM 2676 O O . THR A 1 385 ? 26.175 -14.495 -16.604 1.00 96.44 385 THR A O 1
ATOM 2679 N N . GLY A 1 386 ? 26.450 -12.913 -15.000 1.00 96.75 386 GLY A N 1
ATOM 2680 C CA . GLY A 1 386 ? 27.356 -12.042 -15.741 1.00 96.75 386 GLY A CA 1
ATOM 2681 C C . GLY A 1 386 ? 26.635 -11.270 -16.854 1.00 96.75 386 GLY A C 1
ATOM 2682 O O . GLY A 1 386 ? 25.447 -11.484 -17.115 1.00 96.75 386 GLY A O 1
ATOM 2683 N N . TRP A 1 387 ? 27.366 -10.373 -17.517 1.00 96.88 387 TRP A N 1
ATOM 2684 C CA . TRP A 1 387 ? 26.919 -9.709 -18.745 1.00 96.88 387 TRP A CA 1
ATOM 2685 C C . TRP A 1 387 ? 27.032 -10.669 -19.935 1.00 96.88 387 TRP A C 1
ATOM 2687 O O . TRP A 1 387 ? 28.091 -11.259 -20.146 1.00 96.88 387 TRP A O 1
ATOM 2697 N N . LYS A 1 388 ? 25.944 -10.842 -20.691 1.00 95.12 388 LYS A N 1
ATOM 2698 C CA . LYS A 1 388 ? 25.904 -11.632 -21.934 1.00 95.12 388 LYS A CA 1
ATOM 2699 C C . LYS A 1 388 ? 24.705 -11.257 -22.799 1.00 95.12 388 LYS A C 1
ATOM 2701 O O . LYS A 1 388 ? 23.690 -10.803 -22.279 1.00 95.12 388 LYS A O 1
ATOM 2706 N N . GLN A 1 389 ? 24.781 -11.494 -24.103 1.00 93.94 389 GLN A N 1
ATOM 2707 C CA . GLN A 1 389 ? 23.616 -11.373 -24.982 1.00 93.94 389 GLN A CA 1
ATOM 2708 C C . GLN A 1 389 ? 22.555 -12.429 -24.609 1.00 93.94 389 GLN A C 1
ATOM 2710 O O . GLN A 1 389 ? 22.892 -13.574 -24.297 1.00 93.94 389 GLN A O 1
ATOM 2715 N N . VAL A 1 390 ? 21.274 -12.047 -24.611 1.00 89.62 390 VAL A N 1
ATOM 2716 C CA . VAL A 1 390 ? 20.133 -12.937 -24.333 1.00 89.62 390 VAL A CA 1
ATOM 2717 C C . VAL A 1 390 ? 19.001 -12.585 -25.295 1.00 89.62 390 VAL A C 1
ATOM 2719 O O . VAL A 1 390 ? 18.498 -11.472 -25.256 1.00 89.62 390 VAL A O 1
ATOM 2722 N N . GLU A 1 391 ? 18.591 -13.536 -26.133 1.00 87.44 391 GLU A N 1
ATOM 2723 C CA . GLU A 1 391 ? 17.643 -13.328 -27.243 1.00 87.44 391 GLU A CA 1
ATOM 2724 C C . GLU A 1 391 ? 16.264 -12.796 -26.808 1.00 87.44 391 GLU A C 1
ATOM 2726 O O . GLU A 1 391 ? 15.683 -11.953 -27.482 1.00 87.44 391 GLU A O 1
ATOM 2731 N N . LEU A 1 392 ? 15.770 -13.228 -25.643 1.00 89.00 392 LEU A N 1
ATOM 2732 C CA . LEU A 1 392 ? 14.488 -12.787 -25.071 1.00 89.00 392 LEU A CA 1
ATOM 2733 C C . LEU A 1 392 ? 14.590 -11.480 -24.253 1.00 89.00 392 LEU A C 1
ATOM 2735 O O . LEU A 1 392 ? 13.681 -11.175 -23.476 1.00 89.00 392 LEU A O 1
ATOM 2739 N N . CYS A 1 393 ? 15.691 -10.730 -24.372 1.00 91.75 393 CYS A N 1
ATOM 2740 C CA . CYS A 1 393 ? 15.938 -9.492 -23.631 1.00 91.75 393 CYS A CA 1
ATOM 2741 C C . CYS A 1 393 ? 16.419 -8.346 -24.541 1.00 91.75 393 CYS A C 1
ATOM 2743 O O . CYS A 1 393 ? 17.025 -8.561 -25.587 1.00 91.75 393 CYS A O 1
ATOM 2745 N N . THR A 1 394 ? 16.151 -7.107 -24.129 1.00 88.50 394 THR A N 1
ATOM 2746 C CA . THR A 1 394 ? 16.509 -5.883 -24.859 1.00 88.50 394 THR A CA 1
ATOM 2747 C C . THR A 1 394 ? 17.924 -5.399 -24.533 1.00 88.50 394 THR A C 1
ATOM 2749 O O . THR A 1 394 ? 18.338 -5.454 -23.376 1.00 88.50 394 THR A O 1
ATOM 2752 N N . GLY A 1 395 ? 18.608 -4.803 -25.515 1.00 88.25 395 GLY A N 1
ATOM 2753 C CA . GLY A 1 395 ? 19.966 -4.262 -25.364 1.00 88.25 395 GLY A CA 1
ATOM 2754 C C . GLY A 1 395 ? 21.063 -5.291 -25.666 1.00 88.25 395 GLY A C 1
ATOM 2755 O O . GLY A 1 395 ? 20.810 -6.492 -25.729 1.00 88.25 395 GLY A O 1
ATOM 2756 N N . ASP A 1 396 ? 22.291 -4.813 -25.873 1.00 91.44 396 ASP A N 1
ATOM 2757 C CA . ASP A 1 396 ? 23.407 -5.625 -26.393 1.00 91.44 396 ASP A CA 1
ATOM 2758 C C . ASP A 1 396 ? 23.834 -6.745 -25.430 1.00 91.44 396 ASP A C 1
ATOM 2760 O O . ASP A 1 396 ? 24.182 -7.854 -25.834 1.00 91.44 396 ASP A O 1
ATOM 2764 N N . GLU A 1 397 ? 23.836 -6.436 -24.132 1.00 95.19 397 GLU A N 1
ATOM 2765 C CA . GLU A 1 397 ? 24.196 -7.358 -23.059 1.00 95.19 397 GLU A CA 1
ATOM 2766 C C . GLU A 1 397 ? 23.180 -7.226 -21.923 1.00 95.19 397 GLU A C 1
ATOM 2768 O O . GLU A 1 397 ? 22.877 -6.123 -21.472 1.00 95.19 397 GLU A O 1
ATOM 2773 N N . THR A 1 398 ? 22.703 -8.352 -21.406 1.00 96.81 398 THR A N 1
ATOM 2774 C CA . THR A 1 398 ? 21.876 -8.448 -20.202 1.00 96.81 398 THR A CA 1
ATOM 2775 C C . THR A 1 398 ? 22.670 -9.119 -19.083 1.00 96.81 398 THR A C 1
ATOM 2777 O O . THR A 1 398 ? 23.403 -10.081 -19.317 1.00 96.81 398 THR A O 1
ATOM 2780 N N . ARG A 1 399 ? 22.485 -8.645 -17.851 1.00 97.31 399 ARG A N 1
ATOM 2781 C CA . ARG A 1 399 ? 22.929 -9.296 -16.614 1.00 97.31 399 ARG A CA 1
ATOM 2782 C C . ARG A 1 399 ? 21.722 -9.460 -15.702 1.00 97.31 399 ARG A C 1
ATOM 2784 O O . ARG A 1 399 ? 21.065 -8.475 -15.373 1.00 97.31 399 ARG A O 1
ATOM 2791 N N . ARG A 1 400 ? 21.421 -10.694 -15.295 1.00 96.56 400 ARG A N 1
ATOM 2792 C CA . ARG A 1 400 ? 20.400 -10.980 -14.282 1.00 96.56 400 ARG A CA 1
ATOM 2793 C C . ARG A 1 400 ? 21.074 -11.375 -12.980 1.00 96.56 400 ARG A C 1
ATOM 2795 O O . ARG A 1 400 ? 21.964 -12.223 -12.981 1.00 96.56 400 ARG A O 1
ATOM 2802 N N . VAL A 1 401 ? 20.653 -10.749 -11.888 1.00 97.81 401 VAL A N 1
ATOM 2803 C CA . VAL A 1 401 ? 21.219 -10.958 -10.554 1.00 97.81 401 VAL A CA 1
ATOM 2804 C C . VAL A 1 401 ? 20.080 -11.276 -9.601 1.00 97.81 401 VAL A C 1
ATOM 2806 O O . VAL A 1 401 ? 19.206 -10.437 -9.388 1.00 97.81 401 VAL A O 1
ATOM 2809 N N . LYS A 1 402 ? 20.069 -12.487 -9.043 1.00 96.12 402 LYS A N 1
ATOM 2810 C CA . LYS A 1 402 ? 19.087 -12.902 -8.041 1.00 96.12 402 LYS A CA 1
ATOM 2811 C C . LYS A 1 402 ? 19.679 -12.724 -6.647 1.00 96.12 402 LYS A C 1
ATOM 2813 O O . LYS A 1 402 ? 20.805 -13.142 -6.387 1.00 96.12 402 LYS A O 1
ATOM 2818 N N . VAL A 1 403 ? 18.927 -12.073 -5.767 1.00 94.69 403 VAL A N 1
ATOM 2819 C CA . VAL A 1 403 ? 19.286 -11.768 -4.382 1.00 94.69 403 VAL A CA 1
ATOM 2820 C C . VAL A 1 403 ? 18.162 -12.308 -3.501 1.00 94.69 403 VAL A C 1
ATOM 2822 O O . VAL A 1 403 ? 17.140 -11.658 -3.291 1.00 94.69 403 VAL A O 1
ATOM 2825 N N . ASN A 1 404 ? 18.343 -13.539 -3.019 1.00 90.94 404 ASN A N 1
ATOM 2826 C CA . ASN A 1 404 ? 17.285 -14.362 -2.423 1.00 90.94 404 ASN A CA 1
ATOM 2827 C C . ASN A 1 404 ? 16.157 -14.681 -3.430 1.00 90.94 404 ASN A C 1
ATOM 2829 O O . ASN A 1 404 ? 16.439 -15.368 -4.411 1.00 90.94 404 ASN A O 1
ATOM 2833 N N . ASP A 1 405 ? 14.922 -14.206 -3.219 1.00 92.38 405 ASP A N 1
ATOM 2834 C CA . ASP A 1 405 ? 13.773 -14.472 -4.105 1.00 92.38 405 ASP A CA 1
ATOM 2835 C C . ASP A 1 405 ? 13.546 -13.344 -5.142 1.00 92.38 405 ASP A C 1
ATOM 2837 O O . ASP A 1 405 ? 12.725 -13.485 -6.046 1.00 92.38 405 ASP A O 1
ATOM 2841 N N . LEU A 1 406 ? 14.303 -12.242 -5.054 1.00 96.69 406 LEU A N 1
ATOM 2842 C CA . LEU A 1 406 ? 14.231 -11.082 -5.952 1.00 96.69 406 LEU A CA 1
ATOM 2843 C C . LEU A 1 406 ? 15.292 -11.155 -7.057 1.00 96.69 406 LEU A C 1
ATOM 2845 O O . LEU A 1 406 ? 16.485 -11.147 -6.767 1.00 96.69 406 LEU A O 1
ATOM 2849 N N . GLU A 1 407 ? 14.879 -11.179 -8.325 1.00 97.25 407 GLU A N 1
ATOM 2850 C CA . GLU A 1 407 ? 15.767 -11.049 -9.488 1.00 97.25 407 GLU A CA 1
ATOM 2851 C C . GLU A 1 407 ? 15.733 -9.617 -10.0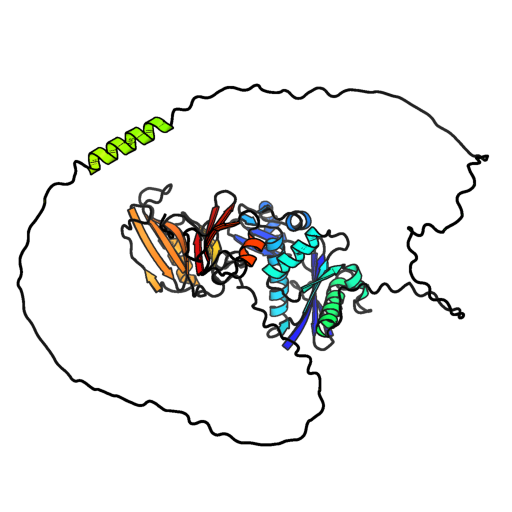44 1.00 97.25 407 GLU A C 1
ATOM 2853 O O . GLU A 1 407 ? 14.665 -9.055 -10.286 1.00 97.25 407 GLU A O 1
ATOM 2858 N N . LEU A 1 408 ? 16.910 -9.033 -10.282 1.00 97.94 408 LEU A N 1
ATOM 2859 C CA . LEU A 1 408 ? 17.087 -7.762 -10.981 1.00 97.94 408 LEU A CA 1
ATOM 2860 C C . LEU A 1 408 ? 17.643 -8.028 -12.376 1.00 97.94 408 LEU A C 1
ATOM 2862 O O . LEU A 1 408 ? 18.566 -8.826 -12.549 1.00 97.94 408 LEU A O 1
ATOM 2866 N N . VAL A 1 409 ? 17.105 -7.316 -13.361 1.00 97.81 409 VAL A N 1
ATOM 2867 C CA . VAL A 1 409 ? 17.579 -7.306 -14.742 1.00 97.81 409 VAL A CA 1
ATOM 2868 C C . VAL A 1 409 ? 18.257 -5.974 -15.020 1.00 97.81 409 VAL A C 1
ATOM 2870 O O . VAL A 1 409 ? 17.644 -4.906 -14.922 1.00 97.81 409 VAL A O 1
ATOM 2873 N N . PHE A 1 410 ? 19.521 -6.063 -15.414 1.00 97.69 410 PHE A N 1
ATOM 2874 C CA . PHE A 1 410 ? 20.313 -4.951 -15.907 1.00 97.69 410 PHE A CA 1
ATOM 2875 C C . PHE A 1 410 ? 20.599 -5.150 -17.393 1.00 97.69 410 PHE A C 1
ATOM 2877 O O . PHE A 1 410 ? 20.916 -6.263 -17.817 1.00 97.69 410 PHE A O 1
ATOM 2884 N N . THR A 1 411 ? 20.528 -4.082 -18.182 1.00 96.69 411 THR A N 1
ATOM 2885 C CA . THR A 1 411 ? 20.813 -4.126 -19.625 1.00 96.69 411 THR A CA 1
ATOM 2886 C C . THR A 1 411 ? 21.809 -3.045 -20.011 1.00 96.69 411 THR A C 1
ATOM 2888 O O . THR A 1 411 ? 21.752 -1.924 -19.505 1.00 96.69 411 THR A O 1
ATOM 2891 N N . LYS A 1 412 ? 22.706 -3.372 -20.934 1.00 95.94 412 LYS A N 1
ATOM 2892 C CA . LYS A 1 412 ? 23.610 -2.432 -21.589 1.00 95.94 412 LYS A CA 1
ATOM 2893 C C . LYS A 1 412 ? 22.950 -1.875 -22.844 1.00 95.94 412 LYS A C 1
ATOM 2895 O O . LYS A 1 412 ? 22.333 -2.640 -23.581 1.00 95.94 412 LYS A O 1
ATOM 2900 N N . ASN A 1 413 ? 23.129 -0.580 -23.107 1.00 90.31 413 ASN A N 1
ATOM 2901 C CA . ASN A 1 413 ? 22.516 0.106 -24.252 1.00 90.31 413 ASN A CA 1
ATOM 2902 C C . ASN A 1 413 ? 20.984 -0.081 -24.276 1.00 90.31 413 ASN A C 1
ATOM 2904 O O . ASN A 1 413 ? 20.390 -0.453 -25.287 1.00 90.31 413 ASN A O 1
ATOM 2908 N N . ALA A 1 414 ? 20.345 0.148 -23.122 1.00 85.62 414 ALA A N 1
ATOM 2909 C CA . ALA A 1 414 ? 18.892 0.119 -22.993 1.00 85.62 414 ALA A CA 1
ATOM 2910 C C . ALA A 1 414 ? 18.231 1.171 -23.903 1.00 85.62 414 ALA A C 1
ATOM 2912 O O . ALA A 1 414 ? 18.776 2.256 -24.114 1.00 85.62 414 ALA A O 1
ATOM 2913 N N . ALA A 1 415 ? 17.027 0.886 -24.405 1.00 78.75 415 ALA A N 1
ATOM 2914 C CA . ALA A 1 415 ? 16.290 1.833 -25.238 1.00 78.75 415 ALA A CA 1
ATOM 2915 C C . ALA A 1 415 ? 16.027 3.151 -24.478 1.00 78.75 415 ALA A C 1
ATOM 2917 O O . ALA A 1 415 ? 15.388 3.153 -23.427 1.00 78.75 415 ALA A O 1
ATOM 2918 N N . GLY A 1 416 ? 16.528 4.267 -25.017 1.00 78.12 416 GLY A N 1
ATOM 2919 C CA . GLY A 1 416 ? 16.442 5.596 -24.397 1.00 78.12 416 GLY A CA 1
ATOM 2920 C C . GLY A 1 416 ? 17.571 5.941 -23.414 1.00 78.12 416 GLY A C 1
ATOM 2921 O O . GLY A 1 416 ? 17.637 7.086 -22.972 1.00 78.12 416 GLY A O 1
ATOM 2922 N N . ALA A 1 417 ? 18.475 5.008 -23.099 1.00 82.06 417 ALA A N 1
ATOM 2923 C CA . ALA A 1 417 ? 19.651 5.265 -22.266 1.00 82.06 417 ALA A CA 1
ATOM 2924 C C . ALA A 1 417 ? 20.884 5.665 -23.116 1.00 82.06 417 ALA A C 1
ATOM 2926 O O . ALA A 1 417 ? 20.931 5.369 -24.312 1.00 82.06 417 ALA A O 1
ATOM 2927 N N . PRO A 1 418 ? 21.909 6.329 -22.539 1.00 85.56 418 PRO A N 1
ATOM 2928 C CA . PRO A 1 418 ? 23.119 6.708 -23.274 1.00 85.56 418 PRO A CA 1
ATOM 2929 C C . PRO A 1 418 ? 23.923 5.502 -23.786 1.00 85.56 418 PRO A C 1
ATOM 2931 O O . PRO A 1 418 ? 24.031 4.482 -23.103 1.00 85.56 418 PRO A O 1
ATOM 2934 N N . ASN A 1 419 ? 24.578 5.641 -24.941 1.00 88.00 419 ASN A N 1
ATOM 2935 C CA . ASN A 1 419 ? 25.492 4.614 -25.453 1.00 88.00 419 ASN A CA 1
ATOM 2936 C C . ASN A 1 419 ? 26.633 4.335 -24.457 1.00 88.00 419 ASN A C 1
ATOM 2938 O O . ASN A 1 419 ? 27.270 5.253 -23.944 1.00 88.00 419 ASN A O 1
ATOM 2942 N N . GLY A 1 420 ? 26.896 3.054 -24.204 1.00 89.12 420 GLY A N 1
ATOM 2943 C CA . GLY A 1 420 ? 27.837 2.553 -23.202 1.00 89.12 420 GLY A CA 1
ATOM 2944 C C . GLY A 1 420 ? 27.237 2.364 -21.804 1.00 89.12 420 GLY A C 1
ATOM 2945 O O . GLY A 1 420 ? 27.858 1.687 -20.984 1.00 89.12 420 GLY A O 1
ATOM 2946 N N . SER A 1 421 ? 26.048 2.911 -21.520 1.00 93.25 421 SER A N 1
ATOM 2947 C CA . SER A 1 421 ? 25.415 2.788 -20.200 1.00 93.25 421 SER A CA 1
ATOM 2948 C C . SER A 1 421 ? 24.958 1.359 -19.893 1.00 93.25 421 SER A C 1
ATOM 2950 O O . SER A 1 421 ? 24.660 0.563 -20.790 1.00 93.25 421 SER A O 1
ATOM 2952 N N . ARG A 1 422 ? 24.906 1.046 -18.596 1.00 97.25 422 ARG A N 1
ATOM 2953 C CA . ARG A 1 422 ? 24.407 -0.203 -18.017 1.00 97.25 422 ARG A CA 1
ATOM 2954 C C . ARG A 1 422 ? 23.405 0.165 -16.934 1.00 97.25 422 ARG A C 1
ATOM 2956 O O . ARG A 1 422 ? 23.805 0.713 -15.912 1.00 97.25 422 ARG A O 1
ATOM 2963 N N . THR A 1 423 ? 22.127 -0.110 -17.160 1.00 96.56 423 THR A N 1
ATOM 2964 C CA . THR A 1 423 ? 21.045 0.387 -16.300 1.00 96.56 423 THR A CA 1
ATOM 2965 C C . THR A 1 423 ? 20.181 -0.739 -15.747 1.00 96.56 423 THR A C 1
ATOM 2967 O O . THR A 1 423 ? 20.057 -1.806 -16.352 1.00 96.56 423 THR A O 1
ATOM 2970 N N . PHE A 1 424 ? 19.580 -0.505 -14.583 1.00 97.25 424 PHE A N 1
ATOM 2971 C CA . PHE A 1 424 ? 18.505 -1.320 -14.020 1.00 97.25 424 PHE A CA 1
ATOM 2972 C C . PHE A 1 424 ? 17.214 -1.085 -14.812 1.00 97.25 424 PHE A C 1
ATOM 2974 O O . PHE A 1 424 ? 16.832 0.064 -15.001 1.00 97.25 424 PHE A O 1
ATOM 2981 N N . GLN A 1 425 ? 16.537 -2.136 -15.288 1.00 95.31 425 GLN A N 1
ATOM 2982 C CA . GLN A 1 425 ? 15.372 -1.974 -16.183 1.00 95.31 425 GLN A CA 1
ATOM 2983 C C . GLN A 1 425 ? 14.146 -2.837 -15.843 1.00 95.31 425 GLN A C 1
ATOM 2985 O O . GLN A 1 425 ? 13.074 -2.591 -16.393 1.00 95.31 425 GLN A O 1
ATOM 2990 N N . GLN A 1 426 ? 14.286 -3.868 -15.006 1.00 96.19 426 GLN A N 1
ATOM 2991 C CA . GLN A 1 426 ? 13.181 -4.744 -14.600 1.00 96.19 426 GLN A CA 1
ATOM 2992 C C . GLN A 1 426 ? 13.536 -5.473 -13.301 1.00 96.19 426 GLN A C 1
ATOM 2994 O O . GLN A 1 426 ? 14.681 -5.885 -13.109 1.00 96.19 426 GLN A O 1
ATOM 2999 N N . TRP A 1 427 ? 12.546 -5.689 -12.437 1.00 97.25 427 TRP A N 1
ATOM 3000 C CA . TRP A 1 427 ? 12.620 -6.653 -11.333 1.00 97.25 427 TRP A CA 1
ATOM 3001 C C . TRP A 1 427 ? 11.640 -7.804 -11.567 1.00 97.25 427 TRP A C 1
ATOM 3003 O O . TRP A 1 427 ? 10.662 -7.648 -12.295 1.00 97.25 427 TRP A O 1
ATOM 3013 N N . PHE A 1 428 ? 11.895 -8.958 -10.954 1.00 96.38 428 PHE A N 1
ATOM 3014 C CA . PHE A 1 428 ? 11.039 -10.143 -11.008 1.00 96.38 428 PHE A CA 1
ATOM 3015 C C . PHE A 1 428 ? 11.088 -10.905 -9.675 1.00 96.38 428 PHE A C 1
ATOM 3017 O O . PHE A 1 428 ? 12.145 -10.991 -9.051 1.00 96.38 428 PHE A O 1
ATOM 3024 N N . VAL A 1 429 ? 9.958 -11.472 -9.253 1.00 95.56 429 VAL A N 1
ATOM 3025 C CA . VAL A 1 429 ? 9.834 -12.331 -8.061 1.00 95.56 429 VAL A CA 1
ATOM 3026 C C . VAL A 1 429 ? 8.991 -13.569 -8.366 1.00 95.56 429 VAL A C 1
ATOM 3028 O O . VAL A 1 429 ? 8.028 -13.499 -9.131 1.00 95.56 429 VAL A O 1
ATOM 3031 N N . ASP A 1 430 ? 9.339 -14.696 -7.747 1.00 91.94 430 ASP A N 1
ATOM 3032 C CA . ASP A 1 430 ? 8.717 -16.011 -7.928 1.00 91.94 430 ASP A CA 1
ATOM 3033 C C . ASP A 1 430 ? 8.491 -16.745 -6.591 1.00 91.94 430 ASP A C 1
ATOM 3035 O O . ASP A 1 430 ? 9.196 -16.531 -5.610 1.00 91.94 430 ASP A O 1
ATOM 3039 N N . ASP A 1 431 ? 7.480 -17.617 -6.539 1.00 80.50 431 ASP A N 1
ATOM 3040 C CA . ASP A 1 431 ? 7.181 -18.504 -5.399 1.00 80.50 431 ASP A CA 1
ATOM 3041 C C . ASP A 1 431 ? 8.397 -19.400 -5.056 1.00 80.50 431 ASP A C 1
ATOM 3043 O O . ASP A 1 431 ? 8.848 -20.147 -5.929 1.00 80.50 431 ASP A O 1
ATOM 3047 N N . PRO A 1 432 ? 8.960 -19.352 -3.825 1.00 75.69 432 PRO A N 1
ATOM 3048 C CA . PRO A 1 432 ? 8.320 -19.003 -2.547 1.00 75.69 432 PRO A CA 1
ATOM 3049 C C . PRO A 1 432 ? 8.069 -17.517 -2.247 1.00 75.69 432 PRO A C 1
ATOM 3051 O O . PRO A 1 432 ? 7.202 -17.249 -1.411 1.00 75.69 432 PRO A O 1
ATOM 3054 N N . GLY A 1 433 ? 8.781 -16.587 -2.892 1.00 73.38 433 GLY A N 1
ATOM 3055 C CA . GLY A 1 433 ? 8.488 -15.147 -2.914 1.00 73.38 433 GLY A CA 1
ATOM 3056 C C . GLY A 1 433 ? 8.507 -14.431 -1.563 1.00 73.38 433 GLY A C 1
ATOM 3057 O O . GLY A 1 433 ? 7.696 -13.536 -1.338 1.00 73.38 433 GLY A O 1
ATOM 3058 N N . LYS A 1 434 ? 9.363 -14.869 -0.636 1.00 75.06 434 LYS A N 1
ATOM 3059 C CA . LYS A 1 434 ? 9.338 -14.501 0.792 1.00 75.06 434 LYS A CA 1
ATOM 3060 C C . LYS A 1 434 ? 10.655 -13.951 1.328 1.00 75.06 434 LYS A C 1
ATOM 3062 O O . LYS A 1 434 ? 10.711 -13.629 2.506 1.00 75.06 434 LYS A O 1
ATOM 3067 N N . ARG A 1 435 ? 11.722 -13.883 0.530 1.00 81.69 435 ARG A N 1
ATOM 3068 C CA . ARG A 1 435 ? 13.047 -13.434 0.982 1.00 81.69 435 ARG A CA 1
ATOM 3069 C C . ARG A 1 435 ? 13.557 -12.268 0.124 1.00 81.69 435 ARG A C 1
ATOM 3071 O O . ARG A 1 435 ? 13.816 -12.488 -1.059 1.00 81.69 435 ARG A O 1
ATOM 3078 N N . PRO A 1 436 ? 13.774 -11.063 0.691 1.00 82.62 436 PRO A N 1
ATOM 3079 C CA . PRO A 1 436 ? 13.508 -10.660 2.082 1.00 82.62 436 PRO A CA 1
ATOM 3080 C C . PRO A 1 436 ? 12.026 -10.773 2.480 1.00 82.62 436 PRO A C 1
ATOM 3082 O O . PRO A 1 436 ? 11.149 -10.704 1.621 1.00 82.62 436 PRO A O 1
ATOM 3085 N N . ASP A 1 437 ? 11.756 -10.919 3.782 1.00 83.19 437 ASP A N 1
ATOM 3086 C CA . ASP A 1 437 ? 10.384 -10.928 4.309 1.00 83.19 437 ASP A CA 1
ATOM 3087 C C . ASP A 1 437 ? 9.665 -9.623 3.929 1.00 83.19 437 ASP A C 1
ATOM 3089 O O . ASP A 1 437 ? 10.224 -8.536 4.086 1.00 83.19 437 ASP A O 1
ATOM 3093 N N . GLY A 1 438 ? 8.416 -9.721 3.461 1.00 85.38 438 GLY A N 1
ATOM 3094 C CA . GLY A 1 438 ? 7.606 -8.551 3.099 1.00 85.38 438 GLY A CA 1
ATOM 3095 C C . GLY A 1 438 ? 7.816 -8.016 1.677 1.00 85.38 438 GLY A C 1
ATOM 3096 O O . GLY A 1 438 ? 7.697 -6.816 1.437 1.00 85.38 438 GLY A O 1
ATOM 3097 N N . LEU A 1 439 ? 8.150 -8.895 0.733 1.00 91.12 439 LEU A N 1
ATOM 3098 C CA . LEU A 1 439 ? 8.488 -8.562 -0.654 1.00 91.12 439 LEU A CA 1
ATOM 3099 C C . LEU A 1 439 ? 7.245 -8.218 -1.511 1.00 91.12 439 LEU A C 1
ATOM 3101 O O . LEU A 1 439 ? 6.802 -9.008 -2.346 1.00 91.12 439 LEU A O 1
ATOM 3105 N N . VAL A 1 440 ? 6.638 -7.055 -1.255 1.00 91.88 440 VAL A N 1
ATOM 3106 C CA . VAL A 1 440 ? 5.317 -6.664 -1.788 1.00 91.88 440 VAL A CA 1
ATOM 3107 C C . VAL A 1 440 ? 5.264 -5.226 -2.303 1.00 91.88 440 VAL A C 1
ATOM 3109 O O . VAL A 1 440 ? 6.168 -4.432 -2.042 1.00 91.88 440 VAL A O 1
ATOM 3112 N N . THR A 1 441 ? 4.208 -4.881 -3.044 1.00 89.69 441 THR A N 1
ATOM 3113 C CA . THR A 1 441 ? 3.924 -3.500 -3.469 1.00 89.69 441 THR A CA 1
ATOM 3114 C C . THR A 1 441 ? 3.567 -2.594 -2.289 1.00 89.69 441 THR A C 1
ATOM 3116 O O . THR A 1 441 ? 3.360 -3.062 -1.168 1.00 89.69 441 THR A O 1
ATOM 3119 N N . LEU A 1 442 ? 3.453 -1.283 -2.531 1.00 83.19 442 LEU A N 1
ATOM 3120 C CA . LEU A 1 442 ? 2.943 -0.340 -1.524 1.00 83.19 442 LEU A CA 1
ATOM 3121 C C . LEU A 1 442 ? 1.519 -0.700 -1.069 1.00 83.19 442 LEU A C 1
ATOM 3123 O O . LEU A 1 442 ? 1.222 -0.667 0.123 1.00 83.19 442 LEU A O 1
ATOM 3127 N N . ASP A 1 443 ? 0.698 -1.186 -2.000 1.00 79.62 443 ASP A N 1
ATOM 3128 C CA . ASP A 1 443 ? -0.646 -1.725 -1.753 1.00 79.62 443 ASP A CA 1
ATOM 3129 C C . ASP A 1 443 ? -0.638 -3.151 -1.151 1.00 79.62 443 ASP A C 1
ATOM 3131 O O . ASP A 1 443 ? -1.679 -3.794 -1.011 1.00 79.62 443 ASP A O 1
ATOM 3135 N N . ARG A 1 444 ? 0.552 -3.668 -0.810 1.00 84.50 444 ARG A N 1
ATOM 3136 C CA . ARG A 1 444 ? 0.821 -4.975 -0.186 1.00 84.50 444 ARG A CA 1
ATOM 3137 C C . ARG A 1 444 ? 0.420 -6.202 -1.007 1.00 84.50 444 ARG A C 1
ATOM 3139 O O . ARG A 1 444 ? 0.220 -7.290 -0.461 1.00 84.50 444 ARG A O 1
ATOM 3146 N N . ILE A 1 445 ? 0.381 -6.057 -2.328 1.00 89.00 445 ILE A N 1
ATOM 3147 C CA . ILE A 1 445 ? 0.254 -7.177 -3.261 1.00 89.00 445 ILE A CA 1
ATOM 3148 C C . ILE A 1 445 ? 1.619 -7.844 -3.454 1.00 89.00 445 ILE A C 1
ATOM 3150 O O . ILE A 1 445 ? 2.626 -7.178 -3.688 1.00 89.00 445 ILE A O 1
ATOM 3154 N N . GLY A 1 446 ? 1.652 -9.171 -3.374 1.00 91.56 446 GLY A N 1
ATOM 3155 C CA . GLY A 1 446 ? 2.864 -9.964 -3.534 1.00 91.56 446 GLY A CA 1
ATOM 3156 C C . GLY A 1 446 ? 2.589 -11.407 -3.927 1.00 91.56 446 GLY A C 1
ATOM 3157 O O . GLY A 1 446 ? 1.459 -11.804 -4.224 1.00 91.56 446 GLY A O 1
ATOM 3158 N N . ILE A 1 447 ? 3.636 -12.229 -3.874 1.00 92.38 447 ILE A N 1
ATOM 3159 C CA . ILE A 1 447 ? 3.503 -13.668 -4.095 1.00 92.38 447 ILE A CA 1
ATOM 3160 C C . ILE A 1 447 ? 2.591 -14.280 -3.024 1.00 92.38 447 ILE A C 1
ATOM 3162 O O . ILE A 1 447 ? 2.780 -14.097 -1.823 1.00 92.38 447 ILE A O 1
ATOM 3166 N N . GLY A 1 448 ? 1.575 -15.018 -3.472 1.00 88.75 448 GLY A N 1
ATOM 3167 C CA . GLY A 1 448 ? 0.539 -15.587 -2.618 1.00 88.75 448 GLY A CA 1
ATOM 3168 C C . GLY A 1 448 ? -0.703 -14.710 -2.413 1.00 88.75 448 GLY A C 1
ATOM 3169 O O . GLY A 1 448 ? -1.716 -15.270 -1.985 1.00 88.75 448 GLY A O 1
ATOM 3170 N N . SER A 1 449 ? -0.695 -13.413 -2.754 1.00 88.50 449 SER A N 1
ATOM 3171 C CA . SER A 1 449 ? -1.916 -12.582 -2.785 1.00 88.50 449 SER A CA 1
ATOM 3172 C C . SER A 1 449 ? -2.955 -13.179 -3.740 1.00 88.50 449 SER A C 1
ATOM 3174 O O . SER A 1 449 ? -2.600 -13.843 -4.716 1.00 88.50 449 SER A O 1
ATOM 3176 N N . THR A 1 450 ? -4.242 -12.995 -3.454 1.00 89.75 450 THR A N 1
ATOM 3177 C CA . THR A 1 450 ? -5.336 -13.538 -4.271 1.00 89.75 450 THR A CA 1
ATOM 3178 C C . THR A 1 450 ? -5.751 -12.596 -5.402 1.00 89.75 450 THR A C 1
ATOM 3180 O O . THR A 1 450 ? -5.489 -11.395 -5.368 1.00 89.75 450 THR A O 1
ATOM 3183 N N . VAL A 1 451 ? -6.459 -13.128 -6.401 1.00 89.56 451 VAL A N 1
ATOM 3184 C CA . VAL A 1 451 ? -7.128 -12.318 -7.434 1.00 89.56 451 VAL A CA 1
ATOM 3185 C C . VAL A 1 451 ? -8.208 -11.415 -6.822 1.00 89.56 451 VAL A C 1
ATOM 3187 O O . VAL A 1 451 ? -8.402 -10.309 -7.317 1.00 89.56 451 VAL A O 1
ATOM 3190 N N . SER A 1 452 ? -8.852 -11.819 -5.720 1.00 84.56 452 SER A N 1
ATOM 3191 C CA . SER A 1 452 ? -9.725 -10.928 -4.940 1.00 84.56 452 SER A CA 1
ATOM 3192 C C . SER A 1 452 ? -8.956 -9.707 -4.423 1.00 84.56 452 SER A C 1
ATOM 3194 O O . SER A 1 452 ? -9.393 -8.578 -4.618 1.00 84.56 452 SER A O 1
ATOM 3196 N N . ASP A 1 453 ? -7.769 -9.916 -3.842 1.00 83.81 453 ASP A N 1
ATOM 3197 C CA . ASP A 1 453 ? -6.924 -8.829 -3.328 1.00 83.81 453 ASP A CA 1
ATOM 3198 C C . ASP A 1 453 ? -6.475 -7.896 -4.466 1.00 83.81 453 ASP A C 1
ATOM 3200 O O . ASP A 1 453 ? -6.593 -6.678 -4.345 1.00 83.81 453 ASP A O 1
ATOM 3204 N N . LEU A 1 454 ? -6.066 -8.460 -5.614 1.00 87.94 454 LEU A N 1
ATOM 3205 C CA . LEU A 1 454 ? -5.758 -7.690 -6.826 1.00 87.94 454 LEU A CA 1
ATOM 3206 C C . LEU A 1 454 ? -6.943 -6.821 -7.278 1.00 87.94 454 LEU A C 1
ATOM 3208 O O . LEU A 1 454 ? -6.745 -5.651 -7.602 1.00 87.94 454 LEU A O 1
ATOM 3212 N N . ARG A 1 455 ? -8.169 -7.368 -7.313 1.00 87.06 455 ARG A N 1
ATOM 3213 C CA . ARG A 1 455 ? -9.378 -6.615 -7.704 1.00 87.06 455 ARG A CA 1
ATOM 3214 C C . ARG A 1 455 ? -9.705 -5.506 -6.708 1.00 87.06 455 ARG A C 1
ATOM 3216 O O . ARG A 1 455 ? -10.053 -4.411 -7.135 1.00 87.06 455 ARG A O 1
ATOM 3223 N N . ASN A 1 456 ? -9.583 -5.789 -5.412 1.00 79.31 456 ASN A N 1
ATOM 3224 C CA . ASN A 1 456 ? -9.867 -4.836 -4.339 1.00 79.31 456 ASN A CA 1
ATOM 3225 C C . ASN A 1 456 ? -8.877 -3.661 -4.325 1.00 79.31 456 ASN A C 1
ATOM 3227 O O . ASN A 1 456 ? -9.256 -2.557 -3.956 1.00 79.31 456 ASN A O 1
ATOM 3231 N N . VAL A 1 457 ? -7.621 -3.893 -4.719 1.00 78.31 457 VAL A N 1
ATOM 3232 C CA . VAL A 1 457 ? -6.579 -2.857 -4.781 1.00 78.31 457 VAL A CA 1
ATOM 3233 C C . VAL A 1 457 ? -6.619 -2.068 -6.093 1.00 78.31 457 VAL A C 1
ATOM 3235 O O . VAL A 1 457 ? -6.639 -0.840 -6.071 1.00 78.31 457 VAL A O 1
ATOM 3238 N N . TYR A 1 458 ? -6.604 -2.760 -7.237 1.00 82.06 458 TYR A N 1
ATOM 3239 C CA . TYR A 1 458 ? -6.364 -2.139 -8.548 1.00 82.06 458 TYR A CA 1
ATOM 3240 C C . TYR A 1 458 ? -7.640 -1.876 -9.361 1.00 82.06 458 TYR A C 1
ATOM 3242 O O . TYR A 1 458 ? -7.571 -1.237 -10.411 1.00 82.06 458 TYR A O 1
ATOM 3250 N N . GLY A 1 459 ? -8.807 -2.351 -8.908 1.00 83.81 459 GLY A N 1
ATOM 3251 C CA . GLY A 1 459 ? -10.115 -2.006 -9.470 1.00 83.81 459 GLY A CA 1
ATOM 3252 C C . GLY A 1 459 ? -10.186 -2.120 -10.998 1.00 83.81 459 GLY A C 1
ATOM 3253 O O . GLY A 1 459 ? -10.042 -3.203 -11.564 1.00 83.81 459 GLY A O 1
ATOM 3254 N N . ALA A 1 460 ? -10.412 -0.985 -11.668 1.00 82.81 460 ALA A N 1
ATOM 3255 C CA . ALA A 1 460 ? -10.517 -0.895 -13.127 1.00 82.81 460 ALA A CA 1
ATOM 3256 C C . ALA A 1 460 ? -9.164 -0.867 -13.874 1.00 82.81 460 ALA A C 1
ATOM 3258 O O . ALA A 1 460 ? -9.144 -1.083 -15.086 1.00 82.81 460 ALA A O 1
ATOM 3259 N N . ALA A 1 461 ? -8.045 -0.617 -13.183 1.00 83.19 461 ALA A N 1
ATOM 3260 C CA . ALA A 1 461 ? -6.702 -0.693 -13.764 1.00 83.19 461 ALA A CA 1
ATOM 3261 C C . ALA A 1 461 ? -6.206 -2.145 -13.897 1.00 83.19 461 ALA A C 1
ATOM 3263 O O . ALA A 1 461 ? -5.281 -2.413 -14.667 1.00 83.19 461 ALA A O 1
ATOM 3264 N N . LEU A 1 462 ? -6.824 -3.092 -13.179 1.00 92.00 462 LEU A N 1
ATOM 3265 C CA . LEU A 1 462 ? -6.522 -4.516 -13.282 1.00 92.00 462 LEU A CA 1
ATOM 3266 C C . LEU A 1 462 ? -7.158 -5.149 -14.522 1.00 92.00 462 LEU A C 1
ATOM 3268 O O . LEU A 1 462 ? -8.371 -5.090 -14.726 1.00 92.00 462 LEU A O 1
ATOM 3272 N N . LYS A 1 463 ? -6.357 -5.902 -15.273 1.00 92.00 463 LYS A N 1
ATOM 3273 C CA . LYS A 1 463 ? -6.847 -6.915 -16.214 1.00 92.00 463 LYS A CA 1
ATOM 3274 C C . LYS A 1 463 ? -6.294 -8.268 -15.790 1.00 92.00 463 LYS A C 1
ATOM 3276 O O . LYS A 1 463 ? -5.097 -8.389 -15.560 1.00 92.00 463 LYS A O 1
ATOM 3281 N N . VAL A 1 464 ? -7.160 -9.277 -15.701 1.00 92.94 464 VAL A N 1
ATOM 3282 C CA . VAL A 1 464 ? -6.779 -10.682 -15.486 1.00 92.94 464 VAL A CA 1
ATOM 3283 C C . VAL A 1 464 ? -7.387 -11.498 -16.617 1.00 92.94 464 VAL A C 1
ATOM 3285 O O . VAL A 1 464 ? -8.598 -11.438 -16.832 1.00 92.94 464 VAL A O 1
ATOM 3288 N N . VAL A 1 465 ? -6.555 -12.235 -17.346 1.00 90.94 465 VAL A N 1
ATOM 3289 C CA . VAL A 1 465 ? -6.949 -13.051 -18.501 1.00 90.94 465 VAL A CA 1
ATOM 3290 C C . VAL A 1 465 ? -6.372 -14.458 -18.379 1.00 90.94 465 VAL A C 1
ATOM 3292 O O . VAL A 1 465 ? -5.367 -14.665 -17.708 1.00 90.94 465 VAL A O 1
ATOM 3295 N N . GLN A 1 466 ? -6.991 -15.426 -19.048 1.00 90.06 466 GLN A N 1
ATOM 3296 C CA . GLN A 1 466 ? -6.408 -16.746 -19.279 1.00 90.06 466 GLN A CA 1
ATOM 3297 C C . GLN A 1 466 ? -5.732 -16.701 -20.662 1.00 90.06 466 GLN A C 1
ATOM 3299 O O . GLN A 1 466 ? -6.454 -16.666 -21.660 1.00 90.06 466 GLN A O 1
ATOM 3304 N N . PRO A 1 467 ? -4.390 -16.621 -20.763 1.00 80.12 467 PRO A N 1
ATOM 3305 C CA . PRO A 1 467 ? -3.714 -16.405 -22.046 1.00 80.12 467 PRO A CA 1
ATOM 3306 C C . PRO A 1 467 ? -3.722 -17.653 -22.940 1.00 80.12 467 PRO A C 1
ATOM 3308 O O . PRO A 1 467 ? -3.733 -17.531 -24.161 1.00 80.12 467 PRO A O 1
ATOM 3311 N N . ILE A 1 468 ? -3.737 -18.850 -22.343 1.00 78.38 468 ILE A N 1
ATOM 3312 C CA . ILE A 1 468 ? -3.669 -20.135 -23.046 1.00 78.38 468 ILE A CA 1
ATOM 3313 C C . ILE A 1 468 ? -4.940 -20.930 -22.738 1.00 78.38 468 ILE A C 1
ATOM 3315 O O . ILE A 1 468 ? -5.238 -21.238 -21.583 1.00 78.38 468 ILE A O 1
ATOM 3319 N N . ALA A 1 469 ? -5.698 -21.283 -23.776 1.00 79.62 469 ALA A N 1
ATOM 3320 C CA . ALA A 1 469 ? -6.930 -22.048 -23.623 1.00 79.62 469 ALA A CA 1
ATOM 3321 C C . ALA A 1 469 ? -6.642 -23.452 -23.057 1.00 79.62 469 ALA A C 1
ATOM 3323 O O . ALA A 1 469 ? -5.957 -24.256 -23.683 1.00 79.62 469 ALA A O 1
ATOM 3324 N N . GLY A 1 470 ? -7.189 -23.746 -21.874 1.00 77.69 470 GLY A N 1
ATOM 3325 C CA . GLY A 1 470 ? -7.025 -25.032 -21.185 1.00 77.69 470 GLY A CA 1
ATOM 3326 C C . GLY A 1 470 ? -5.920 -25.064 -20.123 1.00 77.69 470 GLY A C 1
ATOM 3327 O O . GLY A 1 470 ? -5.996 -25.895 -19.222 1.00 77.69 470 GLY A O 1
ATOM 3328 N N . ASP A 1 471 ? -4.962 -24.132 -20.147 1.00 84.00 471 ASP A N 1
ATOM 3329 C CA . ASP A 1 471 ? -4.089 -23.878 -18.994 1.00 84.00 471 ASP A CA 1
ATOM 3330 C C . ASP A 1 471 ? -4.901 -23.094 -17.949 1.00 84.00 471 ASP A C 1
ATOM 3332 O O . ASP A 1 471 ? -5.447 -22.044 -18.294 1.00 84.00 471 ASP A O 1
ATOM 3336 N N . PRO A 1 472 ? -5.046 -23.555 -16.692 1.00 84.06 472 PRO A N 1
ATOM 3337 C CA . PRO A 1 472 ? -5.754 -22.786 -15.673 1.00 84.06 472 PRO A CA 1
ATOM 3338 C C . PRO A 1 472 ? -5.080 -21.443 -15.356 1.00 84.06 472 PRO A C 1
ATOM 3340 O O . PRO A 1 472 ? -5.753 -20.563 -14.828 1.00 84.06 472 PRO A O 1
ATOM 3343 N N . SER A 1 473 ? -3.784 -21.278 -15.634 1.00 87.75 473 SER A N 1
ATOM 3344 C CA . SER A 1 473 ? -2.989 -20.109 -15.251 1.00 87.75 473 SER A CA 1
ATOM 3345 C C . SER A 1 473 ? -3.578 -18.795 -15.772 1.00 87.75 473 SER A C 1
ATOM 3347 O O . SER A 1 473 ? -4.000 -18.680 -16.922 1.00 87.75 473 SER A O 1
ATOM 3349 N N . GLY A 1 474 ? -3.588 -17.781 -14.908 1.00 90.75 474 GLY A N 1
ATOM 3350 C CA . GLY A 1 474 ? -3.969 -16.421 -15.264 1.00 90.75 474 GLY A CA 1
ATOM 3351 C C . GLY A 1 474 ? -2.736 -15.555 -15.496 1.00 90.75 474 GLY A C 1
ATOM 3352 O O . GLY A 1 474 ? -1.753 -15.665 -14.769 1.00 90.75 474 GLY A O 1
ATOM 3353 N N . LEU A 1 475 ? -2.808 -14.665 -16.479 1.00 92.50 475 LEU A N 1
ATOM 3354 C CA . LEU A 1 475 ? -1.916 -13.520 -16.620 1.00 92.50 475 LEU A CA 1
ATOM 3355 C C . LEU A 1 475 ? -2.672 -12.290 -16.120 1.00 92.50 475 LEU A C 1
ATOM 3357 O O . LEU A 1 475 ? -3.780 -12.019 -16.591 1.00 92.50 475 LEU A O 1
ATOM 3361 N N . PHE A 1 476 ? -2.090 -11.549 -15.180 1.00 94.50 476 PHE A N 1
ATOM 3362 C CA . PHE A 1 476 ? -2.586 -10.233 -14.802 1.00 94.50 476 PHE A CA 1
ATOM 3363 C C . PHE A 1 476 ? -1.625 -9.130 -15.229 1.00 94.50 476 PHE A C 1
ATOM 3365 O O . PHE A 1 476 ? -0.418 -9.340 -15.322 1.00 94.50 476 PHE A O 1
ATOM 3372 N N . THR A 1 477 ? -2.192 -7.951 -15.457 1.00 92.81 477 THR A N 1
ATOM 3373 C CA . THR A 1 477 ? -1.468 -6.695 -15.647 1.00 92.81 477 THR A CA 1
ATOM 3374 C C . THR A 1 477 ? -2.243 -5.582 -14.946 1.00 92.81 477 THR A C 1
ATOM 3376 O O . THR A 1 477 ? -3.475 -5.512 -15.047 1.00 92.81 477 THR A O 1
ATOM 3379 N N . THR A 1 478 ? -1.546 -4.737 -14.193 1.00 89.06 478 THR A N 1
ATOM 3380 C CA . THR A 1 478 ? -2.068 -3.450 -13.725 1.00 89.06 478 THR A CA 1
ATOM 3381 C C . THR A 1 478 ? -1.639 -2.393 -14.731 1.00 89.06 478 THR A C 1
ATOM 3383 O O . THR A 1 478 ? -0.478 -2.348 -15.115 1.00 89.06 478 THR A O 1
ATOM 3386 N N . SER A 1 479 ? -2.558 -1.562 -15.218 1.00 76.75 479 SER A N 1
ATOM 3387 C CA . SER A 1 479 ? -2.241 -0.589 -16.268 1.00 76.75 479 SER A CA 1
ATOM 3388 C C . SER A 1 479 ? -2.798 0.779 -15.911 1.00 76.75 479 SER A C 1
ATOM 3390 O O . SER A 1 479 ? -3.985 1.046 -16.098 1.00 76.75 479 SER A O 1
ATOM 3392 N N . GLU A 1 480 ? -1.926 1.649 -15.403 1.00 61.12 480 GLU A N 1
ATOM 3393 C CA . GLU A 1 480 ? -2.268 3.025 -15.051 1.00 61.12 480 GLU A CA 1
ATOM 3394 C C . GLU A 1 480 ? -1.151 3.984 -15.492 1.00 61.12 480 GLU A C 1
ATOM 3396 O O . GLU A 1 480 ? 0.037 3.773 -15.232 1.00 61.12 480 GLU A O 1
ATOM 3401 N N . SER A 1 481 ? -1.539 5.035 -16.222 1.00 57.69 481 SER A N 1
ATOM 3402 C CA . SER A 1 481 ? -0.670 6.147 -16.649 1.00 57.69 481 SER A CA 1
ATOM 3403 C C . SER A 1 481 ? 0.655 5.757 -17.335 1.00 57.69 481 SER A C 1
ATOM 3405 O O . SER A 1 481 ? 1.633 6.498 -17.274 1.00 57.69 481 SER A O 1
ATOM 3407 N N . GLY A 1 482 ? 0.694 4.608 -18.019 1.00 61.22 482 GLY A N 1
ATOM 3408 C CA . GLY A 1 482 ? 1.871 4.127 -18.757 1.00 61.22 482 GLY A CA 1
ATOM 3409 C C . GLY A 1 482 ? 2.885 3.334 -17.924 1.00 61.22 482 GLY A C 1
ATOM 3410 O O . GLY A 1 482 ? 3.892 2.893 -18.470 1.00 61.22 482 GLY A O 1
ATOM 3411 N N . THR A 1 483 ? 2.612 3.105 -16.637 1.00 74.12 483 THR A N 1
ATOM 3412 C CA . THR A 1 483 ? 3.359 2.154 -15.799 1.00 74.12 483 THR A CA 1
ATOM 3413 C C . THR A 1 483 ? 2.520 0.909 -15.518 1.00 74.12 483 THR A C 1
ATOM 3415 O O . THR A 1 483 ? 1.291 0.952 -15.624 1.00 74.12 483 THR A O 1
ATOM 3418 N N . PHE A 1 484 ? 3.177 -0.209 -15.205 1.00 88.00 484 PHE A N 1
ATOM 3419 C CA . PHE A 1 484 ? 2.499 -1.487 -15.002 1.00 88.00 484 PHE A CA 1
ATOM 3420 C C . PHE A 1 484 ? 3.239 -2.412 -14.032 1.00 88.00 484 PHE A C 1
ATOM 3422 O O . PHE A 1 484 ? 4.461 -2.339 -13.891 1.00 88.00 484 PHE A O 1
ATOM 3429 N N . ILE A 1 485 ? 2.482 -3.305 -13.396 1.00 93.06 485 ILE A N 1
ATOM 3430 C CA . ILE A 1 485 ? 2.983 -4.533 -12.777 1.00 93.06 485 ILE A CA 1
ATOM 3431 C C . ILE A 1 485 ? 2.227 -5.693 -13.415 1.00 93.06 485 ILE A C 1
ATOM 3433 O O . ILE A 1 485 ? 0.997 -5.752 -13.355 1.00 93.06 485 ILE A O 1
ATOM 3437 N N . ASP A 1 486 ? 2.969 -6.624 -13.994 1.00 94.44 486 ASP A N 1
ATOM 3438 C CA . ASP A 1 486 ? 2.432 -7.868 -14.529 1.00 94.44 486 ASP A CA 1
ATOM 3439 C C . ASP A 1 486 ? 2.685 -9.019 -13.549 1.00 94.44 486 ASP A C 1
ATOM 3441 O O . ASP A 1 486 ? 3.560 -8.955 -12.677 1.00 94.44 486 ASP A O 1
ATOM 3445 N N . GLY A 1 487 ? 1.972 -10.126 -13.731 1.00 94.94 487 GLY A N 1
ATOM 3446 C CA . GLY A 1 487 ? 2.293 -11.363 -13.036 1.00 94.94 487 GLY A CA 1
ATOM 3447 C C . GLY A 1 487 ? 1.438 -12.554 -13.442 1.00 94.94 487 GLY A C 1
ATOM 3448 O O . GLY A 1 487 ? 0.431 -12.426 -14.138 1.00 94.94 487 GLY A O 1
ATOM 3449 N N . ILE A 1 488 ? 1.839 -13.736 -12.977 1.00 93.69 488 ILE A N 1
ATOM 3450 C CA . ILE A 1 488 ? 1.129 -14.994 -13.231 1.00 93.69 488 ILE A CA 1
ATOM 3451 C C . ILE A 1 488 ? 0.420 -15.447 -11.956 1.00 93.69 488 ILE A C 1
ATOM 3453 O O . ILE A 1 488 ? 1.027 -15.520 -10.884 1.00 93.69 488 ILE A O 1
ATOM 3457 N N . THR A 1 489 ? -0.858 -15.798 -12.075 1.00 94.38 489 THR A N 1
ATOM 3458 C CA . THR A 1 489 ? -1.671 -16.436 -11.032 1.00 94.38 489 THR A CA 1
ATOM 3459 C C . THR A 1 489 ? -1.952 -17.897 -11.381 1.00 94.38 489 THR A C 1
ATOM 3461 O O . THR A 1 489 ? -2.015 -18.274 -12.547 1.00 94.38 489 THR A O 1
ATOM 3464 N N . ASN A 1 490 ? -2.206 -18.748 -10.384 1.00 90.12 490 ASN A N 1
ATOM 3465 C CA . ASN A 1 490 ? -2.595 -20.153 -10.609 1.00 90.12 490 ASN A CA 1
ATOM 3466 C C . ASN A 1 490 ? -4.068 -20.339 -11.056 1.00 90.12 490 ASN A C 1
ATOM 3468 O O . ASN A 1 490 ? -4.679 -21.368 -10.765 1.00 90.12 490 ASN A O 1
ATOM 3472 N N . GLY A 1 491 ? -4.668 -19.313 -11.662 1.00 91.12 491 GLY A N 1
ATOM 3473 C CA . GLY A 1 491 ? -6.098 -19.233 -11.947 1.00 91.12 491 GLY A CA 1
ATOM 3474 C C . GLY A 1 491 ? -6.605 -17.800 -12.089 1.00 91.12 491 GLY A C 1
ATOM 3475 O O . GLY A 1 491 ? -6.026 -16.868 -11.530 1.00 91.12 491 GLY A O 1
ATOM 3476 N N . VAL A 1 492 ? -7.720 -17.630 -12.800 1.00 92.19 492 VAL A N 1
ATOM 3477 C CA . VAL A 1 492 ? -8.413 -16.334 -12.977 1.00 92.19 492 VAL A CA 1
ATOM 3478 C C . VAL A 1 492 ? -9.563 -16.102 -11.981 1.00 92.19 492 VAL A C 1
ATOM 3480 O O . VAL A 1 492 ? -10.219 -15.062 -12.019 1.00 92.19 492 VAL A O 1
ATOM 3483 N N . SER A 1 493 ? -9.831 -17.069 -11.095 1.00 91.12 493 SER A N 1
ATOM 3484 C CA . SER A 1 493 ? -10.879 -16.975 -10.067 1.00 91.12 493 SER A CA 1
ATOM 3485 C C . SER A 1 493 ? -10.413 -16.153 -8.869 1.00 91.12 493 SER A C 1
ATOM 3487 O O . SER A 1 493 ? -9.231 -16.168 -8.548 1.00 91.12 493 SER A O 1
ATOM 3489 N N . ASP A 1 494 ? -11.327 -15.534 -8.124 1.00 88.12 494 ASP A N 1
ATOM 3490 C CA . ASP A 1 494 ? -10.968 -14.632 -7.015 1.00 88.12 494 ASP A CA 1
ATOM 3491 C C . ASP A 1 494 ? -10.189 -15.319 -5.872 1.00 88.12 494 ASP A C 1
ATOM 3493 O O . ASP A 1 494 ? -9.471 -14.660 -5.126 1.00 88.12 494 ASP A O 1
ATOM 3497 N N . LYS A 1 495 ? -10.272 -16.655 -5.763 1.00 87.62 495 LYS A N 1
ATOM 3498 C CA . LYS A 1 495 ? -9.506 -17.479 -4.803 1.00 87.62 495 LYS A CA 1
ATOM 3499 C C . LYS A 1 495 ? -8.119 -17.895 -5.307 1.00 87.62 495 LYS A C 1
ATOM 3501 O O . LYS A 1 495 ? -7.323 -18.428 -4.531 1.00 87.62 495 LYS A O 1
ATOM 3506 N N . SER A 1 496 ? -7.845 -17.715 -6.595 1.00 90.69 496 SER A N 1
ATOM 3507 C CA . SER A 1 496 ? -6.558 -18.017 -7.218 1.00 90.69 496 SER A CA 1
ATOM 3508 C C . SER A 1 496 ? -5.492 -17.034 -6.738 1.00 90.69 496 SER A C 1
ATOM 3510 O O . SER A 1 496 ? -5.809 -15.907 -6.366 1.00 90.69 496 SER A O 1
ATOM 3512 N N . ARG A 1 497 ? -4.231 -17.469 -6.703 1.00 92.56 497 ARG A N 1
ATOM 3513 C CA . ARG A 1 497 ? -3.112 -16.751 -6.081 1.00 92.56 497 ARG A CA 1
ATOM 3514 C C . ARG A 1 497 ? -2.002 -16.436 -7.066 1.00 92.56 497 ARG A C 1
ATOM 3516 O O . ARG A 1 497 ? -1.692 -17.251 -7.935 1.00 92.56 497 ARG A O 1
ATOM 3523 N N . VAL A 1 498 ? -1.375 -15.284 -6.862 1.00 94.25 498 VAL A N 1
ATOM 3524 C CA . VAL A 1 498 ? -0.152 -14.837 -7.534 1.00 94.25 498 VAL A CA 1
ATOM 3525 C C . VAL A 1 498 ? 0.997 -15.808 -7.239 1.00 94.25 498 VAL A C 1
ATOM 3527 O O . VAL A 1 498 ? 1.203 -16.204 -6.091 1.00 94.25 498 VAL A O 1
ATOM 3530 N N . ARG A 1 499 ? 1.741 -16.194 -8.280 1.00 92.25 499 ARG A N 1
ATOM 3531 C CA . ARG A 1 499 ? 2.917 -17.085 -8.234 1.00 92.25 499 ARG A CA 1
ATOM 3532 C C . ARG A 1 499 ? 4.184 -16.434 -8.797 1.00 92.25 499 ARG A C 1
ATOM 3534 O O . ARG A 1 499 ? 5.275 -16.873 -8.446 1.00 92.25 499 ARG A O 1
ATOM 3541 N N . GLN A 1 500 ? 4.040 -15.411 -9.641 1.00 94.62 500 GLN A N 1
ATOM 3542 C CA . GLN A 1 500 ? 5.131 -14.586 -10.173 1.00 94.62 500 GLN A CA 1
ATOM 3543 C C . GLN A 1 500 ? 4.666 -13.135 -10.344 1.00 94.62 500 GLN A C 1
ATOM 3545 O O . GLN A 1 500 ? 3.488 -12.923 -10.634 1.00 94.62 500 GLN A O 1
ATOM 3550 N N . MET A 1 501 ? 5.576 -12.163 -10.221 1.00 95.31 501 MET A N 1
ATOM 3551 C CA . MET A 1 501 ? 5.338 -10.744 -10.541 1.00 95.31 501 MET A CA 1
ATOM 3552 C C . MET A 1 501 ? 6.584 -10.096 -11.157 1.00 95.31 501 MET A C 1
ATOM 3554 O O . MET A 1 501 ? 7.703 -10.477 -10.811 1.00 95.31 501 MET A O 1
ATOM 3558 N N . TRP A 1 502 ? 6.401 -9.093 -12.017 1.00 96.44 502 TRP A N 1
ATOM 3559 C CA . TRP A 1 502 ? 7.469 -8.214 -12.513 1.00 96.44 502 TRP A CA 1
ATOM 3560 C C . TRP A 1 502 ? 6.945 -6.821 -12.878 1.00 96.44 502 TRP A C 1
ATOM 3562 O O . TRP A 1 502 ? 5.758 -6.629 -13.133 1.00 96.44 502 TRP A O 1
ATOM 3572 N N . ALA A 1 503 ? 7.861 -5.861 -12.982 1.00 94.88 503 ALA A N 1
ATOM 3573 C CA . ALA A 1 503 ? 7.636 -4.603 -13.692 1.00 94.88 503 ALA A CA 1
ATOM 3574 C C . ALA A 1 503 ? 8.850 -4.284 -14.569 1.00 94.88 503 ALA A C 1
ATOM 3576 O O . ALA A 1 503 ? 9.975 -4.640 -14.214 1.00 94.88 503 ALA A O 1
ATOM 3577 N N . GLY A 1 504 ? 8.620 -3.611 -15.698 1.00 91.75 504 GLY A N 1
ATOM 3578 C CA . GLY A 1 504 ? 9.639 -3.341 -16.717 1.00 91.75 504 GLY A CA 1
ATOM 3579 C C . GLY A 1 504 ? 9.704 -4.415 -17.813 1.00 91.75 504 GLY A C 1
ATOM 3580 O O . GLY A 1 504 ? 9.439 -5.594 -17.579 1.00 91.75 504 GLY A O 1
ATOM 3581 N N . THR A 1 505 ? 10.046 -3.992 -19.034 1.00 90.00 505 THR A N 1
ATOM 3582 C CA . THR A 1 505 ? 9.962 -4.785 -20.282 1.00 90.00 505 THR A CA 1
ATOM 3583 C C . THR A 1 505 ? 11.269 -5.473 -20.702 1.00 90.00 505 THR A C 1
ATOM 3585 O O . THR A 1 505 ? 11.315 -6.096 -21.760 1.00 90.00 505 THR A O 1
ATOM 3588 N N . ALA A 1 506 ? 12.339 -5.348 -19.911 1.00 91.19 506 ALA A N 1
ATOM 3589 C CA . ALA A 1 506 ? 13.714 -5.625 -20.345 1.00 91.19 506 ALA A CA 1
ATOM 3590 C C . ALA A 1 506 ? 13.992 -7.073 -20.779 1.00 91.19 506 ALA A C 1
ATOM 3592 O O . ALA A 1 506 ? 14.821 -7.297 -21.655 1.00 91.19 506 ALA A O 1
ATOM 3593 N N . CYS A 1 507 ? 13.308 -8.046 -20.181 1.00 91.94 507 CYS A N 1
ATOM 3594 C CA . CYS A 1 507 ? 13.266 -9.439 -20.606 1.00 91.94 507 CYS A CA 1
ATOM 3595 C C . CYS A 1 507 ? 11.814 -9.921 -20.642 1.00 91.94 507 CYS A C 1
ATOM 3597 O O . CYS A 1 507 ? 11.052 -9.700 -19.693 1.00 91.94 507 CYS A O 1
ATOM 3599 N N . GLN A 1 508 ? 11.455 -10.647 -21.701 1.00 89.38 508 GLN A N 1
ATOM 3600 C CA . GLN A 1 508 ? 10.164 -11.321 -21.803 1.00 89.38 508 GLN A CA 1
ATOM 3601 C C . GLN A 1 508 ? 10.034 -12.388 -20.703 1.00 89.38 508 GLN A C 1
ATOM 3603 O O . GLN A 1 508 ? 10.938 -13.196 -20.488 1.00 89.38 508 GLN A O 1
ATOM 3608 N N . ARG A 1 509 ? 8.900 -12.377 -19.990 1.00 86.50 509 ARG A N 1
ATOM 3609 C CA . ARG A 1 509 ? 8.555 -13.349 -18.929 1.00 86.50 509 ARG A CA 1
ATOM 3610 C C . ARG A 1 509 ? 7.446 -14.320 -19.333 1.00 86.50 509 ARG A C 1
ATOM 3612 O O . ARG A 1 509 ? 7.295 -15.366 -18.714 1.00 86.50 509 ARG A O 1
ATOM 3619 N N . VAL A 1 510 ? 6.709 -13.980 -20.386 1.00 74.50 510 VAL A N 1
ATOM 3620 C CA . VAL A 1 510 ? 5.662 -14.790 -21.010 1.00 74.50 510 VAL A CA 1
ATOM 3621 C C . VAL A 1 510 ? 6.014 -14.884 -22.493 1.00 74.50 510 VAL A C 1
ATOM 3623 O O . VAL A 1 510 ? 6.383 -13.872 -23.088 1.00 74.50 510 VAL A O 1
ATOM 3626 N N . ALA A 1 511 ? 5.937 -16.081 -23.074 1.00 53.44 511 ALA A N 1
ATOM 3627 C CA . ALA A 1 511 ? 6.029 -16.247 -24.522 1.00 53.44 511 ALA A CA 1
ATOM 3628 C C . ALA A 1 511 ? 4.722 -15.756 -25.171 1.00 53.44 511 ALA A C 1
ATOM 3630 O O . ALA A 1 511 ? 3.642 -16.076 -24.670 1.00 53.44 511 ALA A O 1
ATOM 3631 N N . GLY A 1 512 ? 4.841 -14.953 -26.232 1.00 44.56 512 GLY A N 1
ATOM 3632 C CA . GLY A 1 512 ? 3.710 -14.428 -27.013 1.00 44.56 512 GLY A CA 1
ATOM 3633 C C . GLY A 1 512 ? 3.279 -15.340 -28.153 1.00 44.56 512 GLY A C 1
ATOM 3634 O O . GLY A 1 512 ? 4.097 -16.197 -28.554 1.00 44.56 512 GLY A O 1
#

Sequence (512 aa):
MSINLGIDLGDQRVSAAYERDGTMRMVSFGGIRHAPLAVHIGRDGTIRTGSAATDAGVADPTGLVTEFSAPLGDPRSVVVNGYAINGETLVAHLLAEVVDRVAAQVPGASINSIVIAYPPHWTAPLRAGLLAAAGQAGLSDVDAVPSNRAVDCAPENARHLPEQSTALGAAVLAAQRARGTDVAAVAVRPGARPNRPAAPLATSGPTSVFDPTNPDATRPNTVSPLAAAGAAGGTGGAGGGAPPPTPAGGPNRMPFLVAGGVLVALLVVLIVLLFTRDDGSSTASATGATGSSTTTSTSTSTSTTSTSTTTTTTSTSVPKPTSTTSTTTSTTIVAPARIGPVALAPNGLILQFGSSSSFTLRFGDDADGTLSRLVALIGQPTADTGWKQVELCTGDETRRVKVNDLELVFTKNAAGAPNGSRTFQQWFVDDPGKRPDGLVTLDRIGIGSTVSDLRNVYGAALKVVQPIAGDPSGLFTTSESGTFIDGITNGVSDKSRVRQMWAGTACQRVAG

Nearest PDB structures (foldseek):
  4rtf-assembly1_D  TM=8.986E-01  e=8.657E-09  Mycobacterium tuberculosis H37Rv
  6w6e-assembly1_I  TM=8.849E-01  e=8.178E-09  Mycobacterium tuberculosis
  4fsv-assembly1_A  TM=8.691E-01  e=1.218E-08  Homo sapiens
  2v7y-assembly1_A  TM=8.914E-01  e=2.409E-08  Geobacillus kaustophilus HTA426
  8gb3-assembly1_D  TM=8.648E-01  e=2.550E-08  Mycobacterium tuberculosis

Foldseek 3Di:
DAKFKFWEPEQFKIFIWIDDPNDIGAQDDVNDGIFTQKWFQDLFRAIDGGPRRVVVCVVPVLRMDRGLQVQLLDQFFDQRNNDTAGSLLSVLVVVLCVVVSVCVVPPPYDYQAYEYEYAPPRDPSNVVSPVLSCVLNQHPNYHYHHQVLLLVQADPVCSPPVSPSSNNSRNSLSVCVSVVDDSHDDPDDDDDDDDDDDDDDDDDDDDDPPDPPDPDDDDDDDDDDDDDDDDDDDDDDDDDDDDDDDDDDDDDDDDDDPVVVVVVVVVVVVVVVVVPDDDDDDDDDDDDDDDDDDDDDDDDDDDDDDDDDDDDDDDDDDDDDDDPPPPPPPPPRPRFQDAFQWADDLFAIWGNHNDPPIGGQGWQAADVVSQVVVCVRQHDFPDKPPWDDDPQFDAHTWIWTHRPQKIWIWHAPHVPHDHRTITTFKMKGFPVFARVHRHYHSSRATFFQFLLSVCSGQPPQKDWDDPDPPQQKIWIWRHDPHTIKIFIWSHPDRRITTGMIMHGRGGDPDDD

Secondary structure (DSSP, 8-state):
-EEEEEEEE-SSEEEEEEEETTEEEEPPBBTBSEEES-EEE-TTS-EEEHHHHHHHHHH-GGGEE---TTGGGS-SPEEETTEEE-HHHHHHHHHHHHHHHHHHHSTTPEEEEEEEEE-TT--HHHHHHHHHHHHHHT--SEEEEEHHHHHHHS-HHHHT-TTTHHHHHHHHHHHHHTTT--SSS----PPP------------PPPPTT-TT----------------------------PPPPPPPPPP------HHHHHHHHHHHHHHHHHS------------------------------------------PPPP-------------------SEEEETTEEEETTTSTT-EEEETTSBHHHHHHHHHHHH-S-SEE--SB--TTBSSSEEEEEEETTEEEEEEES-TTSPTT-EEEEEEEEETT--SSTT-BBTT--BTT-BHHHHHHHHGGGEEEE--STT--PEEEEEEETTEEEEEEES-SSTT-BEEEEEESSSB-SS--

Solvent-accessible surface area (backbone atoms only — not comparable to full-atom values): 30264 Å² total; per-residue (Å²): 91,67,30,12,33,6,29,22,52,42,85,61,30,35,29,31,11,33,27,40,98,93,42,79,43,73,42,66,46,97,81,42,50,45,37,46,35,28,39,17,33,42,83,46,63,29,43,35,47,22,61,62,7,54,62,49,25,74,82,38,56,67,21,45,48,53,76,54,68,65,36,24,54,38,96,51,64,48,75,39,52,83,44,76,44,40,26,27,55,58,48,10,54,50,54,33,50,56,48,55,54,44,41,74,74,42,75,74,51,43,80,70,22,33,18,39,20,32,54,79,81,63,51,72,53,38,55,50,28,50,53,50,10,34,46,66,40,40,50,68,76,63,48,77,42,43,29,67,64,17,32,76,51,18,56,77,97,36,46,88,36,88,75,45,8,35,11,43,4,12,6,46,42,9,48,36,41,66,70,74,42,81,74,79,70,83,81,81,71,79,81,88,73,88,86,84,86,88,84,85,88,85,92,79,80,92,81,73,98,81,65,92,81,73,90,80,89,84,86,82,91,84,82,88,82,90,88,89,85,87,80,90,76,88,86,87,89,88,85,87,84,85,84,85,83,87,88,84,85,83,89,86,82,86,83,93,70,72,76,59,58,57,55,52,51,52,52,51,53,50,50,52,66,67,75,67,76,76,91,89,84,89,84,90,85,84,90,89,89,88,82,89,88,82,90,85,80,89,87,88,88,80,87,83,87,84,87,84,80,89,80,90,80,91,79,94,77,81,92,73,82,89,71,83,76,77,78,77,78,78,74,81,74,80,60,57,60,54,70,20,64,42,25,48,42,48,59,39,37,29,33,38,55,60,38,102,74,28,41,55,48,44,53,69,37,51,34,68,64,50,50,52,58,50,34,76,73,78,43,70,68,73,43,68,71,52,80,38,70,45,91,65,36,51,40,70,28,34,28,46,39,24,38,71,37,38,32,40,35,27,21,24,44,35,94,93,51,59,86,86,38,45,20,28,39,26,46,38,37,38,68,85,28,49,40,64,59,22,50,13,24,89,77,42,51,35,52,62,38,32,43,45,54,48,45,74,74,43,48,88,37,45,46,74,41,64,85,48,93,88,51,63,42,12,42,36,37,35,57,57,99,91,40,32,42,38,33,37,20,71,22,78,47,54,86,20,29,30,41,33,39,35,22,54,79,40,50,67,88,67,90,130

Mean predicted aligned error: 19.41 Å

Radius of gyration: 34.71 Å; Cα contacts (8 Å, |Δi|>4): 876; chains: 1; bounding box: 112×100×89 Å